Protein AF-A0A6A3J425-F1 (afdb_monomer)

Radius of gyration: 23.51 Å; Cα contacts (8 Å, |Δi|>4): 599; chains: 1; bounding box: 53×71×47 Å

Mean predicted aligned error: 10.1 Å

Solvent-accessible surface area (backbone atoms only — not comparable to full-atom values): 20671 Å² total; per-residue (Å²): 126,74,84,62,83,77,47,66,92,79,53,83,62,94,83,73,91,74,86,84,79,74,79,92,62,58,71,69,56,36,41,30,51,60,93,76,77,19,71,49,44,78,60,60,66,22,51,51,48,19,47,24,23,52,53,44,49,49,43,24,42,53,20,38,59,67,54,48,51,54,49,18,44,72,66,45,89,70,87,85,81,82,57,61,89,65,56,43,34,42,18,44,43,77,70,52,77,88,24,82,73,90,50,98,41,60,57,58,32,5,52,52,37,40,36,38,66,29,72,63,55,84,76,52,58,63,46,46,17,50,42,24,28,48,54,62,68,40,77,35,71,47,76,45,76,62,89,70,31,41,41,32,43,29,47,54,29,52,59,71,43,61,87,36,70,46,49,54,57,46,61,73,63,38,48,76,40,69,64,28,52,44,51,28,25,31,76,49,39,71,38,42,28,75,85,27,46,81,35,29,44,26,64,63,36,75,46,84,83,66,91,86,48,38,39,50,73,50,41,48,75,48,67,81,46,75,23,27,33,39,35,40,52,74,59,87,82,70,49,71,74,54,45,53,38,47,52,47,40,52,51,45,46,43,55,70,38,50,56,64,34,69,49,86,85,62,76,39,56,60,52,66,44,44,54,64,84,85,57,71,65,48,41,30,53,47,79,76,96,57,42,30,39,36,38,27,73,49,98,83,58,83,54,52,76,44,82,37,62,18,39,56,48,46,45,52,50,53,36,61,70,38,46,87,85,30,53,60,75,48,63,58,83,45,74,92,38,25,34,49,35,57,39,52,40,95,44,76,64,60,64,78,58,58,68,61,38,23,55,48,47,48,61,30,60,69,64,112

Sequence (368 aa):
MDARIRHYVWHGQFKTDVSGLRAWLDADLAALPRSTGGLAIPDIRAELYALAAVTVSKWAVTGTAQMHIVGDILFHNRAGGRAPAVYITPEYAPVAPSGIHRRPTLWSMGRAMLSQAGAPDPQDTDNMGAYAAAAYACEGYSADWNGSHLIVDCTAMLASLVGDKCSQALQERGRVQLEWLPYADIGTLQVYARDGNRKTLAAACGRKLNAHNILKDFVKWTRRGTGHIVFTFNIPHLGVAQRTMAEDLTRVLVTNFTEIATHALHPNEVRFTATTDDHPVVAALRVRDDVEVAIHSSVIGPPALRKVASQGELTATLRAFMAPDIVVHTVHPHPLLSRQVCLWVGYRRWSRRRGELKARAAAASVRR

pLDDT: mean 78.67, std 13.64, range [35.78, 95.31]

Organism: NCBI:txid129364

Nearest PDB structures (foldseek):
  7qla-assembly1_A  TM=1.911E-01  e=6.830E-01  Thermochaetoides thermophila
  4arz-assembly1_A  TM=1.942E-01  e=8.454E+00  Saccharomyces cerevisiae

Foldseek 3Di:
DPPQPQCCPPDPDDDDDDPDDDDPDDPVQQCDDVVVVHVVDARVLLLLLLVLQVVLLCCQAWNFPVSQQVLLVVLDPDPDDRRDRAFQEQDADAAPLLFQDDDPDSSVSNSSLSLHLHHQDPVRQPLLLVLLLLLLVDDQWDWDDDQQKIKIFRPSSVVSSPPPPSVVVVVVQFAFQVLLQQLHFQQRDWFQANNSDIDRNCVSLVHDDDPGDGNVQFWDWDEPAQRIIMIGGPDHDDDPSSVSSVSSSVSRCCSRCVCRRHPHHPNFWWDFQKPPRPQQWTWGWDDDPAIWIFIDRDPPDGTDIDGDRAPVRVQVVVCVVCPDPMHIDDIDRHPRHGSYRDGGPPDCSRDDDSVSSSVRSVVSVVSD

Secondary structure (DSSP, 8-state):
--TTSS-TTT---SS---TTPPPSS-HHHHHS-GGGT------HHHHHHHHHHHHHHHHHHH--HHHHHHHHHHH---SSSPPPP--B----PPPPTT-PPP-SSHHHHHHHHHHHS----TTHHHHHHHHHHHHHHSS--EEEEETTEEEEE-HHHHHHHTT-HHHHHHHHT-EE-GGGGGGSBTTT-EEE-TTS-EEEHHHHTTPPP-SS-BGGGTEEEEEEETTEEEEEESSSS--HHHHHHHHHHHHHHHHH-THHHHS---TTBPPEEESSTT---EEEEEESSSEEEEEESSSSSPPEEEE-SSHHHHHHHHHHHHTTTS-EEEE---TTT-SB---EESS-SS---HHHHHHHHHHHHTT-

Structure (mmCIF, N/CA/C/O backbone):
data_AF-A0A6A3J425-F1
#
_entry.id   AF-A0A6A3J425-F1
#
loop_
_atom_site.group_PDB
_atom_site.id
_atom_site.type_symbol
_atom_site.label_atom_id
_atom_site.label_alt_id
_atom_site.label_comp_id
_atom_site.label_asym_id
_atom_site.label_entity_id
_atom_site.label_seq_id
_atom_site.pdbx_PDB_ins_code
_atom_site.Cartn_x
_atom_site.Cartn_y
_atom_site.Cartn_z
_atom_site.occupancy
_atom_site.B_iso_or_equiv
_atom_site.auth_seq_id
_atom_site.auth_comp_id
_atom_site.auth_asym_id
_atom_site.auth_atom_id
_atom_site.pdbx_PDB_model_num
ATOM 1 N N . MET A 1 1 ? 10.782 -30.003 -3.753 1.00 41.06 1 MET A N 1
ATOM 2 C CA . MET A 1 1 ? 9.653 -30.879 -3.377 1.00 41.06 1 MET A CA 1
ATOM 3 C C . MET A 1 1 ? 10.207 -32.263 -3.547 1.00 41.06 1 MET A C 1
ATOM 5 O O . MET A 1 1 ? 10.734 -32.517 -4.622 1.00 41.06 1 MET A O 1
ATOM 9 N N . ASP A 1 2 ? 10.122 -33.092 -2.516 1.00 35.78 2 ASP A N 1
ATOM 10 C CA . ASP A 1 2 ? 10.034 -34.531 -2.738 1.00 35.78 2 ASP A CA 1
ATOM 11 C C . ASP A 1 2 ? 9.019 -34.754 -3.870 1.00 35.78 2 ASP A C 1
ATOM 13 O O . ASP A 1 2 ? 7.993 -34.061 -3.900 1.00 35.78 2 ASP A O 1
ATOM 17 N N . ALA A 1 3 ? 9.287 -35.640 -4.828 1.00 44.72 3 ALA A N 1
ATOM 18 C CA . ALA A 1 3 ? 8.405 -35.868 -5.984 1.00 44.72 3 ALA A CA 1
ATOM 19 C C . ALA A 1 3 ? 6.956 -36.264 -5.592 1.00 44.72 3 ALA A C 1
ATOM 21 O O . ALA A 1 3 ? 6.049 -36.260 -6.421 1.00 44.72 3 ALA A O 1
ATOM 22 N N . ARG A 1 4 ? 6.740 -36.519 -4.299 1.00 43.72 4 ARG A N 1
ATOM 23 C CA . ARG A 1 4 ? 5.560 -37.051 -3.618 1.00 43.72 4 ARG A CA 1
ATOM 24 C C . ARG A 1 4 ? 4.284 -36.207 -3.716 1.00 43.72 4 ARG A C 1
ATOM 26 O O . ARG A 1 4 ? 3.198 -36.761 -3.640 1.00 43.72 4 ARG A O 1
ATOM 33 N N . ILE A 1 5 ? 4.360 -34.888 -3.923 1.00 46.31 5 ILE A N 1
ATOM 34 C CA . ILE A 1 5 ? 3.159 -34.017 -3.979 1.00 46.31 5 ILE A CA 1
ATOM 35 C C . ILE A 1 5 ? 2.943 -33.462 -5.393 1.00 46.31 5 ILE A C 1
ATOM 37 O O . ILE A 1 5 ? 2.843 -32.253 -5.609 1.00 46.31 5 ILE A O 1
ATOM 41 N N . ARG A 1 6 ? 2.927 -34.346 -6.391 1.00 45.47 6 ARG A N 1
ATOM 42 C CA . ARG A 1 6 ? 2.430 -34.015 -7.738 1.00 45.47 6 ARG A CA 1
ATOM 43 C C . ARG A 1 6 ? 1.113 -34.719 -8.076 1.00 45.47 6 ARG A C 1
ATOM 45 O O 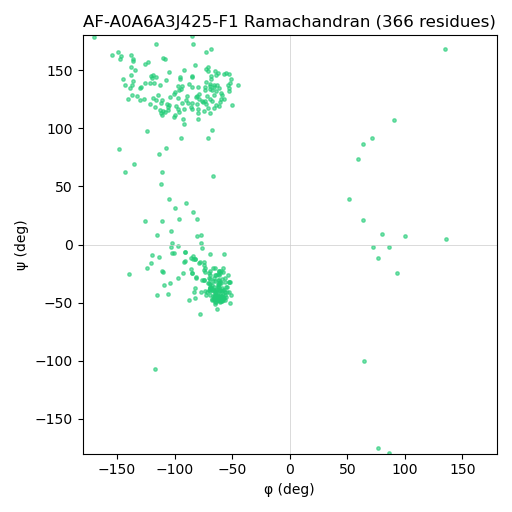. ARG A 1 6 ? 0.359 -34.193 -8.882 1.00 45.47 6 ARG A O 1
ATOM 52 N N . HIS A 1 7 ? 0.808 -35.851 -7.436 1.00 47.03 7 HIS A N 1
ATOM 53 C CA . HIS A 1 7 ? -0.248 -36.768 -7.886 1.00 47.03 7 HIS A CA 1
ATOM 54 C C . HIS A 1 7 ? -1.014 -37.391 -6.705 1.00 47.03 7 HIS A C 1
ATOM 56 O O . HIS A 1 7 ? -0.981 -38.600 -6.489 1.00 47.03 7 HIS A O 1
ATOM 62 N N . TYR A 1 8 ? -1.697 -36.570 -5.901 1.00 49.94 8 TYR A N 1
ATOM 63 C CA . TYR A 1 8 ? -2.382 -37.053 -4.689 1.00 49.94 8 TYR A CA 1
ATOM 64 C C . TYR A 1 8 ? -3.527 -38.025 -4.974 1.00 49.94 8 TYR A C 1
ATOM 66 O O . TYR A 1 8 ? -3.828 -38.869 -4.140 1.00 49.94 8 TYR A O 1
ATOM 74 N N . VAL A 1 9 ? -4.144 -37.946 -6.154 1.00 50.19 9 VAL A N 1
ATOM 75 C CA . VAL A 1 9 ? -5.275 -38.831 -6.459 1.00 50.19 9 VAL A CA 1
ATOM 76 C C . VAL A 1 9 ? -4.832 -40.257 -6.749 1.00 50.19 9 VAL A C 1
ATOM 78 O O . VAL A 1 9 ? -5.647 -41.165 -6.653 1.00 50.19 9 VAL A O 1
ATOM 81 N N . TRP A 1 10 ? -3.543 -40.491 -7.001 1.00 54.75 10 TRP A N 1
ATOM 82 C CA . TRP A 1 10 ? -3.121 -41.811 -7.453 1.00 54.75 10 TRP A CA 1
ATOM 83 C C . TRP A 1 10 ? -2.043 -42.466 -6.598 1.00 54.75 10 TRP A C 1
ATOM 85 O O . TRP A 1 10 ? -2.028 -43.687 -6.574 1.00 54.75 10 TRP A O 1
ATOM 95 N N . HIS A 1 11 ? -1.259 -41.729 -5.793 1.00 52.97 11 HIS A N 1
ATOM 96 C CA . HIS A 1 11 ? -0.337 -42.331 -4.812 1.00 52.97 11 HIS A CA 1
ATOM 97 C C . HIS A 1 11 ? -0.151 -41.458 -3.557 1.00 52.97 11 HIS A C 1
ATOM 99 O O . HIS A 1 11 ? 0.824 -40.719 -3.419 1.00 52.97 11 HIS A O 1
ATOM 105 N N . GLY A 1 12 ? -1.086 -41.547 -2.607 1.00 45.00 12 GLY A N 1
ATOM 106 C CA . GLY A 1 12 ? -0.913 -40.978 -1.269 1.00 45.00 12 GLY A CA 1
ATOM 107 C C . GLY A 1 12 ? 0.119 -41.772 -0.465 1.00 45.00 12 GLY A C 1
ATOM 108 O O . GLY A 1 12 ? -0.235 -42.737 0.202 1.00 45.00 12 GLY A O 1
ATOM 109 N N . GLN A 1 13 ? 1.394 -41.382 -0.508 1.00 49.53 13 GLN A N 1
ATOM 110 C CA . GLN A 1 13 ? 2.434 -41.985 0.332 1.00 49.53 13 GLN A CA 1
ATOM 111 C C . GLN A 1 13 ? 3.200 -40.925 1.124 1.00 49.53 13 GLN A C 1
ATOM 113 O O . GLN A 1 13 ? 3.775 -39.987 0.576 1.00 49.53 13 GLN A O 1
ATOM 118 N N . PHE A 1 14 ? 3.224 -41.109 2.445 1.00 49.94 14 PHE A N 1
ATOM 119 C CA . PHE A 1 14 ? 3.924 -40.239 3.393 1.00 49.94 14 PHE A CA 1
ATOM 120 C C . PHE A 1 14 ? 5.260 -40.826 3.894 1.00 49.94 14 PHE A C 1
ATOM 122 O O . PHE A 1 14 ? 5.899 -40.184 4.726 1.00 49.94 14 PHE A O 1
ATOM 129 N N . LYS A 1 15 ? 5.700 -42.019 3.438 1.00 42.09 15 LYS A N 1
ATOM 130 C CA . LYS A 1 15 ? 6.850 -42.716 4.063 1.00 42.09 15 LYS A CA 1
ATOM 131 C C . LYS A 1 15 ? 7.884 -43.430 3.172 1.00 42.09 15 LYS A C 1
ATOM 133 O O . LYS A 1 15 ? 9.017 -43.525 3.629 1.00 42.09 15 LYS A O 1
ATOM 138 N N . THR A 1 16 ? 7.589 -43.894 1.956 1.00 47.34 16 THR A N 1
ATOM 139 C CA . THR A 1 16 ? 8.572 -44.635 1.125 1.00 47.34 16 THR A CA 1
ATOM 140 C C . THR A 1 16 ? 8.439 -44.295 -0.360 1.00 47.34 16 THR A C 1
ATOM 142 O O . THR A 1 16 ? 7.324 -44.204 -0.861 1.00 47.34 16 THR A O 1
ATOM 145 N N . ASP A 1 17 ? 9.564 -44.095 -1.058 1.00 49.00 17 ASP A N 1
ATOM 146 C CA . ASP A 1 17 ? 9.581 -43.869 -2.510 1.00 49.00 17 ASP A CA 1
ATOM 147 C C . ASP A 1 17 ? 9.475 -45.210 -3.250 1.00 49.00 17 ASP A C 1
ATOM 149 O O . ASP A 1 17 ? 10.328 -46.083 -3.095 1.00 49.00 17 ASP A O 1
ATOM 153 N N . VAL A 1 18 ? 8.441 -45.365 -4.079 1.00 53.12 18 VAL A N 1
ATOM 154 C CA . VAL A 1 18 ? 8.363 -46.440 -5.075 1.00 53.12 18 VAL A CA 1
ATOM 155 C C . VAL A 1 18 ? 8.752 -45.839 -6.423 1.00 53.12 18 VAL A C 1
ATOM 157 O O . VAL A 1 18 ? 8.030 -45.011 -6.981 1.00 53.12 18 VAL A O 1
ATOM 160 N N . SER A 1 19 ? 9.919 -46.215 -6.944 1.00 51.84 19 SER A N 1
ATOM 161 C CA . SER A 1 19 ? 10.339 -45.827 -8.290 1.00 51.84 19 SER A CA 1
ATOM 162 C C . SER A 1 19 ? 9.480 -46.546 -9.343 1.00 51.84 19 SER A C 1
ATOM 164 O O . SER A 1 19 ? 9.182 -47.729 -9.214 1.00 51.84 19 SER A O 1
ATOM 166 N N . GLY A 1 20 ? 9.071 -45.832 -10.401 1.00 53.00 20 GLY A N 1
ATOM 167 C CA . GLY A 1 20 ? 8.457 -46.443 -11.593 1.00 53.00 20 GLY A CA 1
ATOM 168 C C . GLY A 1 20 ? 6.927 -46.392 -11.714 1.00 53.00 20 GLY A C 1
ATOM 169 O O . GLY A 1 20 ? 6.387 -46.968 -12.655 1.00 53.00 20 GLY A O 1
ATOM 170 N N . LEU A 1 21 ? 6.206 -45.690 -10.835 1.00 51.88 21 LEU A N 1
ATOM 171 C CA . LEU A 1 21 ? 4.751 -45.538 -10.972 1.00 51.88 21 LEU A CA 1
ATOM 172 C C . LEU A 1 21 ? 4.394 -44.462 -12.010 1.00 51.88 21 LEU A C 1
ATOM 174 O O . LEU A 1 21 ? 4.703 -43.280 -11.845 1.00 51.88 21 LEU A O 1
ATOM 178 N N . ARG A 1 22 ? 3.735 -44.880 -13.097 1.00 53.38 22 ARG A N 1
ATOM 179 C CA . ARG A 1 22 ? 3.223 -44.003 -14.158 1.00 53.38 22 ARG A CA 1
ATOM 180 C C . ARG A 1 22 ? 1.793 -43.589 -13.810 1.00 53.38 22 ARG A C 1
ATOM 182 O O . ARG A 1 22 ? 0.944 -44.450 -13.598 1.00 53.38 22 ARG A O 1
ATOM 189 N N . ALA A 1 23 ? 1.519 -42.286 -13.757 1.00 56.19 23 ALA A N 1
ATOM 190 C CA . ALA A 1 23 ? 0.147 -41.799 -13.630 1.00 56.19 23 ALA A CA 1
ATOM 191 C C . ALA A 1 23 ? -0.669 -42.288 -14.840 1.00 56.19 23 ALA A C 1
ATOM 193 O O . ALA A 1 23 ? -0.262 -42.081 -15.982 1.00 56.19 23 ALA A O 1
ATOM 194 N N . TRP A 1 24 ? -1.787 -42.972 -14.590 1.00 55.59 24 TRP A N 1
ATOM 195 C CA . TRP A 1 24 ? -2.650 -43.525 -15.641 1.00 55.59 24 TRP A CA 1
ATOM 196 C C . TRP A 1 24 ? -3.617 -42.491 -16.234 1.00 55.59 24 TRP A C 1
ATOM 198 O O . TRP A 1 24 ? -4.217 -42.737 -17.276 1.00 55.59 24 TRP A O 1
ATOM 208 N N . LEU A 1 25 ? -3.746 -41.332 -15.583 1.00 60.97 25 LEU A N 1
ATOM 209 C CA . LEU A 1 25 ? -4.558 -40.204 -16.017 1.00 60.97 25 LEU A CA 1
ATOM 210 C C . LEU A 1 25 ? -3.721 -38.923 -15.974 1.00 60.97 25 LEU A C 1
ATOM 212 O O . LEU A 1 25 ? -3.010 -38.673 -14.995 1.00 60.97 25 LEU A O 1
ATOM 216 N N . ASP A 1 26 ? -3.824 -38.121 -17.031 1.00 67.31 26 ASP A N 1
ATOM 217 C CA . ASP A 1 26 ? -3.167 -36.820 -17.118 1.00 67.31 26 ASP A CA 1
ATOM 218 C C . ASP A 1 26 ? -3.702 -35.863 -16.034 1.00 67.31 26 ASP A C 1
ATOM 220 O O . ASP A 1 26 ? -4.906 -35.823 -15.759 1.00 67.31 26 ASP A O 1
ATOM 224 N N . ALA A 1 27 ? -2.807 -35.113 -15.386 1.00 65.31 27 ALA A N 1
ATOM 225 C CA . ALA A 1 27 ? -3.169 -34.205 -14.299 1.00 65.31 27 ALA A CA 1
ATOM 226 C C . ALA A 1 27 ? -4.064 -33.050 -14.775 1.00 65.31 27 ALA A C 1
ATOM 228 O O . ALA A 1 27 ? -4.937 -32.614 -14.021 1.00 65.31 27 ALA A O 1
ATOM 229 N N . ASP A 1 28 ? -3.894 -32.603 -16.018 1.00 67.44 28 ASP A N 1
ATOM 230 C CA . ASP A 1 28 ? -4.691 -31.536 -16.609 1.00 67.44 28 ASP A CA 1
ATOM 231 C C . ASP A 1 28 ? -6.102 -32.048 -16.935 1.00 67.44 28 ASP A C 1
ATOM 233 O O . ASP A 1 28 ? -7.086 -31.381 -16.617 1.00 67.44 28 ASP A O 1
ATOM 237 N N . LEU A 1 29 ? -6.230 -33.286 -17.437 1.00 68.50 29 LEU A N 1
ATOM 238 C CA . LEU A 1 29 ? -7.532 -33.948 -17.634 1.00 68.50 29 LEU A CA 1
ATOM 239 C C . LEU A 1 29 ? -8.253 -34.224 -16.305 1.00 68.50 29 LEU A C 1
ATOM 241 O O . LEU A 1 29 ? -9.463 -34.029 -16.187 1.00 68.50 29 LEU A O 1
ATOM 245 N N . ALA A 1 30 ? -7.513 -34.647 -15.279 1.00 70.56 30 ALA A N 1
ATOM 246 C CA . ALA A 1 30 ? -8.026 -34.868 -13.929 1.00 70.56 30 ALA A CA 1
ATOM 247 C C . ALA A 1 30 ? -8.571 -33.577 -13.285 1.00 70.56 30 ALA A C 1
ATOM 249 O O . ALA A 1 30 ? -9.570 -33.617 -12.557 1.00 70.56 30 ALA A O 1
ATOM 250 N N . ALA A 1 31 ? -7.928 -32.438 -13.558 1.00 69.44 31 ALA A N 1
ATOM 251 C CA . ALA A 1 31 ? -8.294 -31.130 -13.023 1.00 69.44 31 ALA A CA 1
ATOM 252 C C . ALA A 1 31 ? -9.481 -30.469 -13.744 1.00 69.44 31 ALA A C 1
ATOM 254 O O . ALA A 1 31 ? -10.073 -29.532 -13.197 1.00 69.44 31 ALA A O 1
ATOM 255 N N . LEU A 1 32 ? -9.856 -30.944 -14.940 1.00 73.69 32 LEU A N 1
ATOM 256 C CA . LEU A 1 32 ? -10.986 -30.392 -15.688 1.00 73.69 32 LEU A CA 1
ATOM 257 C C . LEU A 1 32 ? -12.295 -30.445 -14.872 1.00 73.69 32 LEU A C 1
ATOM 259 O O . LEU A 1 32 ? -12.518 -31.387 -14.099 1.00 73.69 32 LEU A O 1
ATOM 263 N N . PRO A 1 33 ? -13.195 -29.460 -15.048 1.00 76.50 33 PRO A N 1
ATOM 264 C CA . PRO A 1 33 ? -14.523 -29.497 -14.452 1.00 76.50 33 PRO A CA 1
ATOM 265 C C . PRO A 1 33 ? -15.296 -30.770 -14.819 1.00 76.50 33 PRO A C 1
ATOM 267 O O . PRO A 1 33 ? -15.203 -31.278 -15.937 1.00 76.50 33 PRO A O 1
ATOM 270 N N . ARG A 1 34 ? -16.153 -31.242 -13.904 1.00 78.88 34 ARG A N 1
ATOM 271 C CA . ARG A 1 34 ? -17.042 -32.392 -14.168 1.00 78.88 34 ARG A CA 1
ATOM 272 C C . ARG A 1 34 ? -17.973 -32.159 -15.358 1.00 78.88 34 ARG A C 1
ATOM 274 O O . ARG A 1 34 ? -18.310 -33.103 -16.060 1.00 78.88 34 ARG A O 1
ATOM 281 N N . SER A 1 35 ? -18.345 -30.903 -15.615 1.00 82.50 35 SER A N 1
ATOM 282 C CA . SER A 1 35 ? -19.177 -30.507 -16.757 1.00 82.50 35 SER A CA 1
ATOM 283 C C . SER A 1 35 ? -18.517 -30.746 -18.117 1.00 82.50 35 SER A C 1
ATOM 285 O O . SER A 1 35 ? -19.221 -30.823 -19.115 1.00 82.50 35 SER A O 1
ATOM 287 N N . THR A 1 36 ? -17.190 -30.881 -18.169 1.00 81.19 36 THR A N 1
ATOM 288 C CA . THR A 1 36 ? -16.425 -31.159 -19.394 1.00 81.19 36 THR A CA 1
ATOM 289 C C . THR A 1 36 ? -15.810 -32.562 -19.382 1.00 81.19 36 THR A C 1
ATOM 291 O O . THR A 1 36 ? -14.831 -32.806 -20.078 1.0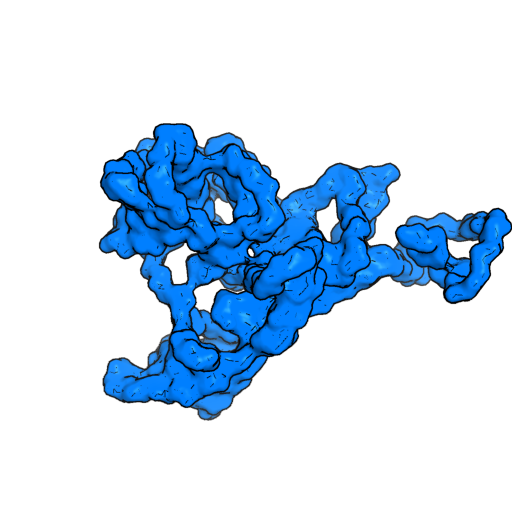0 81.19 36 THR A O 1
ATOM 294 N N . GLY A 1 37 ? -16.340 -33.478 -18.558 1.00 71.62 37 GLY A N 1
ATOM 295 C CA . GLY A 1 37 ? -15.852 -34.859 -18.449 1.00 71.62 37 GLY A CA 1
ATOM 296 C C . GLY A 1 37 ? -14.605 -35.048 -17.577 1.00 71.62 37 GLY A C 1
ATOM 297 O O . GLY A 1 37 ? -14.043 -36.139 -17.557 1.00 71.62 37 GLY A O 1
ATOM 298 N N . GLY A 1 38 ? -14.170 -34.015 -16.849 1.00 74.56 38 GLY A N 1
ATOM 299 C CA . GLY A 1 38 ? -13.067 -34.117 -15.893 1.00 74.56 38 GLY A CA 1
ATOM 300 C C . GLY A 1 38 ? -13.494 -34.631 -14.516 1.00 74.56 38 GLY A C 1
ATOM 301 O O . GLY A 1 38 ? -14.678 -34.759 -14.205 1.00 74.56 38 GLY A O 1
ATOM 302 N N . LEU A 1 39 ? -12.522 -34.896 -13.641 1.00 77.94 39 LEU A N 1
ATOM 303 C CA . LEU A 1 39 ? -12.781 -35.373 -12.273 1.00 77.94 39 LEU A CA 1
ATOM 304 C C . LEU A 1 39 ? -12.909 -34.230 -11.248 1.00 77.94 39 LEU A C 1
ATOM 306 O O . LEU A 1 39 ? -13.274 -34.476 -10.094 1.00 77.94 39 LEU A O 1
ATOM 310 N N . ALA A 1 40 ? -12.652 -32.983 -11.664 1.00 77.12 40 ALA A N 1
ATOM 311 C CA . ALA A 1 40 ? -12.563 -31.793 -10.815 1.00 77.12 40 ALA A CA 1
ATOM 312 C C . ALA A 1 40 ? -11.612 -31.976 -9.622 1.00 77.12 40 ALA A C 1
ATOM 314 O O . ALA A 1 40 ? -11.888 -31.540 -8.500 1.00 77.12 40 ALA A O 1
ATOM 315 N N . ILE A 1 41 ? -10.492 -32.655 -9.861 1.00 75.25 41 ILE A N 1
ATOM 316 C CA . ILE A 1 41 ? -9.464 -32.865 -8.849 1.00 75.25 41 ILE A CA 1
ATOM 317 C C . ILE A 1 41 ? -8.745 -31.535 -8.598 1.00 75.25 41 ILE A C 1
ATOM 319 O O . ILE A 1 41 ? -8.265 -30.918 -9.548 1.00 75.25 41 ILE A O 1
ATOM 323 N N . PRO A 1 42 ? -8.633 -31.073 -7.338 1.00 70.19 42 PRO A N 1
ATOM 324 C CA . PRO A 1 42 ? -7.956 -29.817 -7.052 1.00 70.19 42 PRO A CA 1
ATOM 325 C C . PRO A 1 42 ? -6.471 -29.888 -7.418 1.00 70.19 42 PRO A C 1
ATOM 327 O O . PRO A 1 42 ? -5.762 -30.793 -6.970 1.00 70.19 42 PRO A O 1
ATOM 330 N N . ASP A 1 43 ? -5.967 -28.885 -8.140 1.00 76.06 43 ASP A N 1
ATOM 331 C CA . ASP A 1 43 ? -4.524 -28.674 -8.255 1.00 76.06 43 ASP A CA 1
ATOM 332 C C . ASP A 1 43 ? -3.970 -28.253 -6.888 1.00 76.06 43 ASP A C 1
ATOM 334 O O . ASP A 1 43 ? -4.023 -27.087 -6.489 1.00 76.06 43 ASP A O 1
ATOM 338 N N . ILE A 1 44 ? -3.404 -29.216 -6.161 1.00 76.12 44 ILE A N 1
ATOM 339 C CA . ILE A 1 44 ? -2.854 -29.018 -4.816 1.00 76.12 44 ILE A CA 1
ATOM 340 C C . ILE A 1 44 ? -1.794 -27.918 -4.793 1.00 76.12 44 ILE A C 1
ATOM 342 O O . ILE A 1 44 ? -1.677 -27.205 -3.796 1.00 76.12 44 ILE A O 1
ATOM 346 N N . ARG A 1 45 ? -1.028 -27.730 -5.872 1.00 78.38 45 ARG A N 1
ATOM 347 C CA . ARG A 1 45 ? -0.045 -26.647 -5.927 1.00 78.38 45 ARG A CA 1
ATOM 348 C C . ARG A 1 45 ? -0.754 -25.299 -5.881 1.00 78.38 45 ARG A C 1
ATOM 350 O O 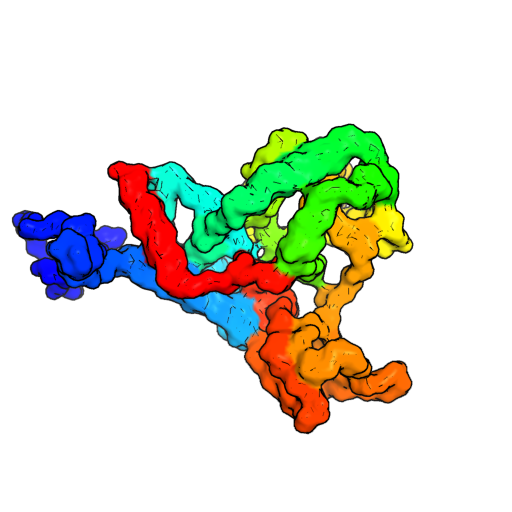. ARG A 1 45 ? -0.420 -24.476 -5.026 1.00 78.38 45 ARG A O 1
ATOM 357 N N . ALA A 1 46 ? -1.750 -25.098 -6.740 1.00 80.44 46 ALA A N 1
ATOM 358 C CA . ALA A 1 46 ? -2.571 -23.894 -6.739 1.00 80.44 46 ALA A CA 1
ATOM 359 C C . ALA A 1 46 ? -3.321 -23.706 -5.408 1.00 80.44 46 ALA A C 1
ATOM 361 O O . ALA A 1 46 ? -3.360 -22.595 -4.875 1.00 80.44 46 ALA A O 1
ATOM 362 N N . GLU A 1 47 ? -3.850 -24.783 -4.817 1.00 83.81 47 GLU A N 1
ATOM 363 C CA . GLU A 1 47 ? -4.513 -24.765 -3.506 1.00 83.81 47 GLU A CA 1
ATOM 364 C C . GLU A 1 47 ? -3.580 -24.287 -2.385 1.00 83.81 47 GLU A C 1
ATOM 366 O O . GLU A 1 47 ? -3.990 -23.455 -1.569 1.00 83.81 47 GLU A O 1
ATOM 371 N N . LEU A 1 48 ? -2.344 -24.799 -2.346 1.00 85.94 48 LEU A N 1
ATOM 372 C CA . LEU A 1 48 ? -1.329 -24.458 -1.346 1.00 85.94 48 LEU A CA 1
ATOM 373 C C . LEU A 1 48 ? -0.808 -23.031 -1.531 1.00 85.94 48 LEU A C 1
ATOM 375 O O . LEU A 1 48 ? -0.609 -22.318 -0.549 1.00 85.94 48 LEU A O 1
ATOM 379 N N . TYR A 1 49 ? -0.614 -22.588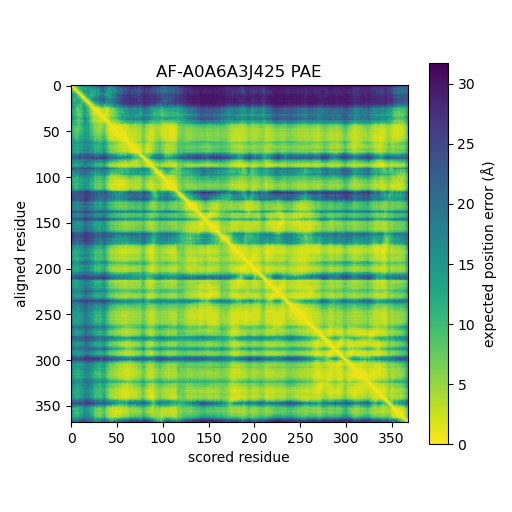 -2.773 1.00 87.25 49 TYR A N 1
ATOM 380 C CA . TYR A 1 49 ? -0.187 -21.218 -3.068 1.00 87.25 49 TYR A CA 1
ATOM 381 C C . TYR A 1 49 ? -1.269 -20.208 -2.685 1.00 87.25 49 TYR A C 1
ATOM 383 O O . TYR A 1 49 ? -0.983 -19.212 -2.018 1.00 87.25 49 TYR A O 1
ATOM 391 N N . ALA A 1 50 ? -2.526 -20.499 -3.027 1.00 87.06 50 ALA A N 1
ATOM 392 C CA . ALA A 1 50 ? -3.661 -19.684 -2.620 1.00 87.06 50 ALA A CA 1
ATOM 393 C C . ALA A 1 50 ? -3.856 -19.687 -1.096 1.00 87.06 50 ALA A C 1
ATOM 395 O O . ALA A 1 50 ? -4.148 -18.641 -0.522 1.00 87.06 50 ALA A O 1
ATOM 396 N N . LEU A 1 51 ? -3.670 -20.832 -0.427 1.00 89.75 51 LEU A N 1
ATOM 397 C CA . LEU A 1 51 ? -3.712 -20.918 1.035 1.00 89.75 51 LEU A CA 1
ATOM 398 C C . LEU A 1 51 ? -2.640 -20.029 1.670 1.00 89.75 51 LEU A C 1
ATOM 400 O O . LEU A 1 51 ? -2.963 -19.232 2.545 1.00 89.75 51 LEU A O 1
ATOM 404 N N . ALA A 1 52 ? -1.393 -20.117 1.200 1.00 89.69 52 ALA A N 1
ATOM 405 C CA . ALA A 1 52 ? -0.307 -19.277 1.693 1.00 89.69 52 ALA A CA 1
ATOM 406 C C . ALA A 1 52 ? -0.648 -17.786 1.547 1.00 89.69 52 ALA A C 1
ATOM 408 O O . ALA A 1 52 ? -0.537 -17.035 2.509 1.00 89.69 52 ALA A O 1
ATOM 409 N N . ALA A 1 53 ? -1.136 -17.361 0.380 1.00 88.12 53 ALA A N 1
ATOM 410 C CA . ALA A 1 53 ? -1.521 -15.972 0.136 1.00 88.12 53 ALA A CA 1
ATOM 411 C C . ALA A 1 53 ? -2.649 -15.484 1.063 1.00 88.12 53 ALA A C 1
ATOM 413 O O . ALA A 1 53 ? -2.535 -14.410 1.649 1.00 88.12 53 ALA A O 1
ATOM 414 N N . VAL A 1 54 ? -3.713 -16.277 1.240 1.00 88.44 54 VAL A N 1
ATOM 415 C CA . VAL A 1 54 ? -4.838 -15.928 2.128 1.00 88.44 54 VAL A CA 1
ATOM 416 C C . VAL A 1 54 ? -4.388 -15.845 3.583 1.00 88.44 54 VAL A C 1
ATOM 418 O O . VAL A 1 54 ? -4.738 -14.890 4.272 1.00 88.44 54 VAL A O 1
ATOM 421 N N . THR A 1 55 ? -3.597 -16.813 4.049 1.00 89.06 55 THR A N 1
ATOM 422 C CA . THR A 1 55 ? -3.085 -16.825 5.423 1.00 89.06 55 THR A CA 1
ATOM 423 C C . THR A 1 55 ? -2.204 -15.609 5.688 1.00 89.06 55 THR A C 1
ATOM 425 O O . THR A 1 55 ? -2.416 -14.909 6.676 1.00 89.06 55 THR A O 1
ATOM 428 N N . VAL A 1 56 ? -1.263 -15.316 4.785 1.00 88.44 56 VAL A N 1
ATOM 429 C CA . VAL A 1 56 ? -0.367 -14.160 4.913 1.00 88.44 56 VAL A CA 1
ATOM 430 C C . VAL A 1 56 ? -1.137 -12.840 4.840 1.00 88.44 56 VAL A C 1
ATOM 432 O O . VAL A 1 56 ? -0.855 -11.940 5.624 1.00 88.44 56 VAL A O 1
ATOM 435 N N . SER A 1 57 ? -2.134 -12.725 3.958 1.00 87.44 57 SER A N 1
ATOM 436 C CA . SER A 1 57 ? -2.967 -11.521 3.851 1.00 87.44 57 SER A CA 1
ATOM 437 C C . SER A 1 57 ? -3.806 -11.296 5.106 1.00 87.44 57 SER A C 1
ATOM 439 O O . SER A 1 57 ? -3.783 -10.206 5.669 1.00 87.44 57 SER A O 1
ATOM 441 N N . LYS A 1 58 ? -4.488 -12.334 5.609 1.00 87.25 58 LYS A N 1
ATOM 442 C CA . LYS A 1 58 ? -5.260 -12.240 6.857 1.00 87.25 58 LYS A CA 1
ATOM 443 C C . LYS A 1 58 ? -4.363 -11.820 8.015 1.00 87.25 58 LYS A C 1
ATOM 445 O O . LYS A 1 58 ? -4.713 -10.919 8.767 1.00 87.25 58 LYS A O 1
ATOM 450 N N . TRP A 1 59 ? -3.198 -12.444 8.131 1.00 87.88 59 TRP A N 1
ATOM 451 C CA . TRP A 1 59 ? -2.219 -12.088 9.144 1.00 87.88 59 TRP A CA 1
ATOM 452 C C . TRP A 1 59 ? -1.748 -10.637 9.007 1.00 87.88 59 TRP A C 1
ATOM 454 O O . TRP A 1 59 ? -1.743 -9.927 9.997 1.00 87.88 59 TRP A O 1
ATOM 464 N N . ALA A 1 60 ? -1.438 -10.166 7.799 1.00 88.75 60 ALA A N 1
ATOM 465 C CA . ALA A 1 60 ? -0.975 -8.800 7.584 1.00 88.75 60 ALA A CA 1
ATOM 466 C C . ALA A 1 60 ? -2.079 -7.745 7.790 1.00 88.75 60 ALA A C 1
ATOM 468 O O . ALA A 1 60 ? -1.780 -6.606 8.140 1.00 88.75 60 ALA A O 1
ATOM 469 N N . VAL A 1 61 ? -3.352 -8.076 7.563 1.00 87.94 61 VAL A N 1
ATOM 470 C CA . VAL A 1 61 ? -4.474 -7.132 7.718 1.00 87.94 61 VAL A CA 1
ATOM 471 C C . VAL A 1 61 ? -5.010 -7.111 9.144 1.00 87.94 61 VAL A C 1
ATOM 473 O O . VAL A 1 61 ? -5.227 -6.040 9.700 1.00 87.94 61 VAL A O 1
ATOM 476 N N . THR A 1 62 ? -5.251 -8.284 9.730 1.00 86.12 62 THR A N 1
ATOM 477 C CA . THR A 1 62 ? -5.957 -8.427 11.012 1.00 86.12 62 THR A CA 1
ATOM 478 C C . THR A 1 62 ? -5.085 -9.009 12.120 1.00 86.12 62 THR A C 1
ATOM 480 O O . THR A 1 62 ? -5.611 -9.371 13.169 1.00 86.12 62 THR A O 1
ATOM 483 N N . GLY A 1 63 ? -3.783 -9.172 11.890 1.00 84.19 63 GLY A N 1
ATOM 484 C CA . GLY A 1 63 ? -2.857 -9.669 12.900 1.00 84.19 63 GLY A CA 1
ATOM 485 C C . GLY A 1 63 ? -2.776 -8.734 14.102 1.00 84.19 63 GLY A C 1
ATOM 486 O O . GLY A 1 63 ? -2.896 -7.514 13.985 1.00 84.19 63 GLY A O 1
ATOM 487 N N . THR A 1 64 ? -2.563 -9.318 15.278 1.00 87.12 64 THR A N 1
ATOM 488 C CA . THR A 1 64 ? -2.155 -8.558 16.463 1.00 87.12 64 THR A CA 1
ATOM 489 C C . THR A 1 64 ? -0.697 -8.123 16.333 1.00 87.12 64 THR A C 1
ATOM 491 O O . THR A 1 64 ? 0.059 -8.675 15.530 1.00 87.12 64 THR A O 1
ATOM 494 N N . ALA A 1 65 ? -0.257 -7.181 17.167 1.00 82.50 65 ALA A N 1
ATOM 495 C CA . ALA A 1 65 ? 1.153 -6.797 17.245 1.00 82.50 65 ALA A CA 1
ATOM 496 C C . ALA A 1 65 ? 2.100 -8.005 17.427 1.00 82.50 65 ALA A C 1
ATOM 498 O O . ALA A 1 65 ? 3.107 -8.110 16.731 1.00 82.50 65 ALA A O 1
ATOM 499 N N . GLN A 1 66 ? 1.750 -8.960 18.298 1.00 84.94 66 GLN A N 1
ATOM 500 C CA . GLN A 1 66 ? 2.542 -10.179 18.514 1.00 84.94 66 GLN A CA 1
ATOM 501 C C . GLN A 1 66 ? 2.580 -11.070 17.275 1.00 84.94 66 GLN A C 1
ATOM 503 O O . GLN A 1 66 ? 3.645 -11.556 16.895 1.00 84.94 66 GLN A O 1
ATOM 508 N N . MET A 1 67 ? 1.432 -11.253 16.615 1.00 85.38 67 MET A N 1
ATOM 509 C CA . MET A 1 67 ? 1.382 -11.984 15.356 1.00 85.38 67 MET A CA 1
ATOM 510 C C . MET A 1 67 ? 2.304 -11.319 14.336 1.00 85.38 67 MET A C 1
ATOM 512 O O . MET A 1 67 ? 3.117 -12.033 13.755 1.00 85.38 67 MET A O 1
ATOM 516 N N . HIS A 1 68 ? 2.238 -9.990 14.183 1.00 86.06 68 HIS A N 1
ATOM 517 C CA . HIS A 1 68 ? 3.107 -9.207 13.299 1.00 86.06 68 HIS A CA 1
ATOM 518 C C . HIS A 1 68 ? 4.601 -9.404 13.590 1.00 86.06 68 HIS A C 1
ATOM 520 O O . HIS A 1 68 ? 5.368 -9.645 12.662 1.00 86.06 68 HIS A O 1
ATOM 526 N N . ILE A 1 69 ? 5.005 -9.414 14.862 1.00 83.81 69 ILE A N 1
ATOM 527 C CA . ILE A 1 69 ? 6.396 -9.692 15.256 1.00 83.81 69 ILE A CA 1
ATOM 528 C C . ILE A 1 69 ? 6.829 -11.096 14.816 1.00 83.81 69 ILE A C 1
ATOM 530 O O . ILE A 1 69 ? 7.913 -11.261 14.260 1.00 83.81 69 ILE A O 1
ATOM 534 N N . VAL A 1 70 ? 5.988 -12.114 15.029 1.00 83.00 70 VAL A N 1
ATOM 535 C CA . VAL A 1 70 ? 6.312 -13.497 14.642 1.00 83.00 70 VAL A CA 1
ATOM 536 C C . VAL A 1 70 ? 6.537 -13.606 13.137 1.00 83.00 70 VAL A C 1
ATOM 538 O O . VAL A 1 70 ? 7.517 -14.205 12.705 1.00 83.00 70 VAL A O 1
ATOM 541 N N . GLY A 1 71 ? 5.669 -13.022 12.315 1.00 79.06 71 GLY A N 1
ATOM 542 C CA . GLY A 1 71 ? 5.895 -13.052 10.870 1.00 79.06 71 GLY A CA 1
ATOM 543 C C . GLY A 1 71 ? 7.057 -12.167 10.428 1.00 79.06 71 GLY A C 1
ATOM 544 O O . GLY A 1 71 ? 7.775 -12.598 9.535 1.00 79.06 71 GLY A O 1
ATOM 545 N N . ASP A 1 72 ? 7.331 -11.023 11.069 1.00 81.81 72 ASP A N 1
ATOM 546 C CA . ASP A 1 72 ? 8.549 -10.236 10.809 1.00 81.81 72 ASP A CA 1
ATOM 547 C C . ASP A 1 72 ? 9.803 -11.118 10.994 1.00 81.81 72 ASP A C 1
ATOM 549 O O . ASP A 1 72 ? 10.663 -11.166 10.112 1.00 81.81 72 ASP A O 1
ATOM 553 N N . ILE A 1 73 ? 9.858 -11.912 12.073 1.00 79.56 73 ILE A N 1
ATOM 554 C CA . ILE A 1 73 ? 10.920 -12.905 12.319 1.00 79.56 73 ILE A CA 1
ATOM 555 C C . ILE A 1 73 ? 10.944 -13.979 11.224 1.00 79.56 73 ILE A C 1
ATOM 557 O O . ILE A 1 73 ? 12.006 -14.300 10.704 1.00 79.56 73 ILE A O 1
ATOM 561 N N . LEU A 1 74 ? 9.790 -14.526 10.835 1.00 76.50 74 LEU A N 1
ATOM 562 C CA . LEU A 1 74 ? 9.719 -15.611 9.847 1.00 76.50 74 LEU A CA 1
ATOM 563 C C . LEU A 1 74 ? 9.964 -15.151 8.396 1.00 76.50 74 LEU A C 1
ATOM 565 O O . LEU A 1 74 ? 10.314 -15.967 7.539 1.00 76.50 74 LEU A O 1
ATOM 569 N N . PHE A 1 75 ? 9.777 -13.863 8.101 1.00 73.75 75 PHE A N 1
ATOM 570 C CA . PHE A 1 75 ? 10.180 -13.233 6.843 1.00 73.75 75 PHE A CA 1
ATOM 571 C C . PHE A 1 75 ? 11.665 -12.862 6.836 1.00 73.75 75 PHE A C 1
ATOM 573 O O . PHE A 1 75 ? 12.285 -12.837 5.769 1.00 73.75 75 PHE A O 1
ATOM 580 N N . HIS A 1 76 ? 12.239 -12.578 8.004 1.00 71.12 76 HIS A N 1
ATOM 581 C CA . HIS A 1 76 ? 13.640 -12.229 8.146 1.00 71.12 76 HIS A CA 1
ATOM 582 C C . HIS A 1 76 ? 14.526 -13.480 8.128 1.00 71.12 76 HIS A C 1
ATOM 584 O O . HIS A 1 76 ? 14.576 -14.253 9.073 1.00 71.12 76 HIS A O 1
ATOM 590 N N . ASN A 1 77 ? 15.264 -13.676 7.035 1.00 62.66 77 ASN A N 1
ATOM 591 C CA . ASN A 1 77 ? 16.136 -14.841 6.855 1.00 62.66 77 ASN A CA 1
ATOM 592 C C . ASN A 1 77 ? 17.620 -14.537 7.145 1.00 62.66 77 ASN A C 1
ATOM 594 O O . ASN A 1 77 ? 18.500 -15.067 6.468 1.00 62.66 77 ASN A O 1
ATOM 598 N N . ARG A 1 78 ? 17.921 -13.615 8.071 1.00 61.56 78 ARG A N 1
ATOM 599 C CA . ARG A 1 78 ? 19.305 -13.291 8.463 1.00 61.56 78 ARG A CA 1
ATOM 600 C C . ARG A 1 78 ? 19.527 -13.603 9.940 1.00 61.56 78 ARG A C 1
ATOM 602 O O . ARG A 1 78 ? 18.663 -13.344 10.771 1.00 61.56 78 ARG A O 1
ATOM 609 N N . ALA A 1 79 ? 20.695 -14.163 10.244 1.00 55.56 79 ALA A N 1
ATOM 610 C CA . ALA A 1 79 ? 21.139 -14.407 11.608 1.00 55.56 79 ALA A CA 1
ATOM 611 C C . ALA A 1 79 ? 21.696 -13.107 12.212 1.00 55.56 79 ALA A C 1
ATOM 613 O O . ALA A 1 79 ? 22.568 -12.480 11.614 1.00 55.56 79 ALA A O 1
ATOM 614 N N . GLY A 1 80 ? 21.198 -12.729 13.393 1.00 55.75 80 GLY A N 1
ATOM 615 C CA . GLY A 1 80 ? 21.675 -11.580 14.167 1.00 55.75 80 GLY A CA 1
ATOM 616 C C . GLY A 1 80 ? 20.942 -10.272 13.858 1.00 55.75 80 GLY A C 1
ATOM 617 O O . GLY A 1 80 ? 21.164 -9.646 12.825 1.00 55.75 80 GLY A O 1
ATOM 618 N N . GLY A 1 81 ? 20.090 -9.837 14.790 1.00 64.81 81 GLY A N 1
ATOM 619 C CA . GLY A 1 81 ? 19.431 -8.529 14.758 1.00 64.81 81 GLY A CA 1
ATOM 620 C C . GLY A 1 81 ? 17.938 -8.573 15.085 1.00 64.81 81 GLY A C 1
ATOM 621 O O . GLY A 1 81 ? 17.313 -9.631 15.131 1.00 64.81 81 GLY A O 1
ATOM 622 N N . ARG A 1 82 ? 17.356 -7.390 15.313 1.00 69.06 82 ARG A N 1
ATOM 623 C CA . ARG A 1 82 ? 15.902 -7.205 15.412 1.00 69.06 82 ARG A CA 1
ATOM 624 C C . ARG A 1 82 ? 15.309 -7.303 14.007 1.00 69.06 82 ARG A C 1
ATOM 626 O O . ARG A 1 82 ? 15.708 -6.542 13.127 1.00 69.06 82 ARG A O 1
ATOM 633 N N . ALA A 1 83 ? 14.358 -8.214 13.803 1.00 74.69 83 ALA A N 1
ATOM 634 C CA . ALA A 1 83 ? 13.662 -8.331 12.526 1.00 74.69 83 ALA A CA 1
ATOM 635 C C . ALA A 1 83 ? 12.963 -6.996 12.175 1.00 74.69 83 ALA A C 1
ATOM 637 O O . ALA A 1 83 ? 12.265 -6.440 13.031 1.00 74.69 83 ALA A O 1
ATOM 638 N N . PRO A 1 84 ? 13.164 -6.444 10.962 1.00 76.81 84 PRO A N 1
ATOM 639 C CA . PRO A 1 84 ? 12.489 -5.223 10.544 1.00 76.81 84 PRO A CA 1
ATOM 640 C C . PRO A 1 84 ? 11.004 -5.497 10.299 1.00 76.81 84 PRO A C 1
ATOM 642 O O . PRO A 1 84 ? 10.628 -6.600 9.910 1.00 76.81 84 PRO A O 1
ATOM 645 N N . ALA A 1 85 ? 10.169 -4.470 10.464 1.00 81.38 85 ALA A N 1
ATOM 646 C CA . ALA A 1 85 ? 8.756 -4.555 10.112 1.00 81.38 85 ALA A CA 1
ATOM 647 C C . ALA A 1 85 ? 8.593 -4.832 8.610 1.00 81.38 85 ALA A C 1
ATOM 649 O O . ALA A 1 85 ? 9.006 -4.020 7.776 1.00 81.38 85 ALA A O 1
ATOM 650 N N . VAL A 1 86 ? 7.973 -5.957 8.259 1.00 83.94 86 VAL A N 1
ATOM 651 C CA . VAL A 1 86 ? 7.773 -6.366 6.869 1.00 83.94 86 VAL A CA 1
ATOM 652 C C . VAL A 1 86 ? 6.392 -5.941 6.398 1.00 83.94 86 VAL A C 1
ATOM 654 O O . VAL A 1 86 ? 5.376 -6.467 6.844 1.00 83.94 86 VAL A O 1
ATOM 657 N N . TYR A 1 87 ? 6.364 -5.014 5.441 1.00 88.06 87 TYR A N 1
ATOM 658 C CA . TYR A 1 87 ? 5.142 -4.623 4.744 1.00 88.06 87 TYR A CA 1
ATOM 659 C C . TYR A 1 87 ? 4.997 -5.394 3.433 1.00 88.06 87 TYR A C 1
ATOM 661 O O . TYR A 1 87 ? 5.968 -5.660 2.719 1.00 88.06 87 TYR A O 1
ATOM 669 N N . ILE A 1 88 ? 3.761 -5.763 3.115 1.00 86.88 88 ILE A N 1
ATOM 670 C CA . ILE A 1 88 ? 3.401 -6.476 1.894 1.00 86.88 88 ILE A CA 1
ATOM 671 C C . ILE A 1 88 ? 2.666 -5.496 1.004 1.00 86.88 88 ILE A C 1
ATOM 673 O O . ILE A 1 88 ? 1.574 -5.053 1.343 1.00 86.88 88 ILE A O 1
ATOM 677 N N . THR A 1 89 ? 3.272 -5.161 -0.130 1.00 86.19 89 THR A N 1
ATOM 678 C CA . THR A 1 89 ? 2.645 -4.330 -1.160 1.00 86.19 89 THR A CA 1
ATOM 679 C C . THR A 1 89 ? 1.943 -5.244 -2.155 1.00 86.19 89 THR A C 1
ATOM 681 O O . THR A 1 89 ? 2.629 -5.927 -2.917 1.00 86.19 89 THR A O 1
ATOM 684 N N . PRO A 1 90 ? 0.605 -5.361 -2.096 1.00 80.12 90 PRO A N 1
ATOM 685 C CA . PRO A 1 90 ? -0.131 -6.174 -3.044 1.00 80.12 90 PRO A CA 1
ATOM 686 C C . PRO A 1 90 ? -0.106 -5.466 -4.392 1.00 80.12 90 PRO A C 1
ATOM 688 O O . PRO A 1 90 ? -0.604 -4.350 -4.520 1.00 80.12 90 PRO A O 1
ATOM 691 N N . GLU A 1 91 ? 0.491 -6.109 -5.387 1.00 70.44 91 GLU A N 1
ATOM 692 C CA . GLU A 1 91 ? 0.651 -5.514 -6.704 1.00 70.44 91 GLU A CA 1
ATOM 693 C C . GLU A 1 91 ? 0.340 -6.464 -7.833 1.00 70.44 91 GLU A C 1
ATOM 695 O O . GLU A 1 91 ? 0.293 -7.689 -7.704 1.00 70.44 91 GLU A O 1
ATOM 700 N N . TYR A 1 92 ? 0.069 -5.820 -8.957 1.00 64.75 92 TYR A N 1
ATOM 701 C CA . TYR A 1 92 ? -0.580 -6.422 -10.098 1.00 64.75 92 TYR A CA 1
ATOM 702 C C . TYR A 1 92 ? 0.410 -6.704 -11.226 1.00 64.75 92 TYR A C 1
ATOM 704 O O . TYR A 1 92 ? 0.106 -6.431 -12.386 1.00 64.75 92 TYR A O 1
ATOM 712 N N . ALA A 1 93 ? 1.627 -7.148 -10.904 1.00 60.97 93 ALA A N 1
ATOM 713 C CA . ALA A 1 93 ? 2.622 -7.453 -11.925 1.00 60.97 93 ALA A CA 1
ATOM 714 C C . ALA A 1 93 ? 2.151 -8.655 -12.770 1.00 60.97 93 ALA A C 1
ATOM 716 O O . ALA A 1 93 ? 1.684 -9.644 -12.196 1.00 60.97 93 ALA A O 1
ATOM 717 N N . PRO A 1 94 ? 2.272 -8.610 -14.112 1.00 59.50 94 PRO A N 1
ATOM 718 C CA . PRO A 1 94 ? 2.007 -9.773 -14.947 1.00 59.50 94 PRO A CA 1
ATOM 719 C C . PRO A 1 94 ? 2.799 -10.982 -14.448 1.00 59.50 94 PRO A C 1
ATOM 721 O O . PRO A 1 94 ? 3.968 -10.860 -14.070 1.00 59.50 94 PRO A O 1
ATOM 724 N N . VAL A 1 95 ? 2.165 -12.156 -14.450 1.00 62.53 95 VAL A N 1
ATOM 725 C CA . VAL A 1 95 ? 2.856 -13.403 -14.118 1.00 62.53 95 VAL A CA 1
ATOM 726 C C . VAL A 1 95 ? 4.041 -13.551 -15.067 1.00 62.53 95 VAL A C 1
ATOM 728 O O . VAL A 1 95 ? 3.869 -13.501 -16.288 1.00 62.53 95 VAL A O 1
ATOM 731 N N . ALA A 1 96 ? 5.237 -13.724 -14.500 1.00 64.81 96 ALA A N 1
ATOM 732 C CA . ALA A 1 96 ? 6.448 -13.926 -15.282 1.00 64.81 96 ALA A CA 1
ATOM 733 C C . ALA A 1 96 ? 6.249 -15.082 -16.283 1.00 64.81 96 ALA A C 1
ATOM 735 O O . ALA A 1 96 ? 5.570 -16.054 -15.943 1.00 64.81 96 ALA A O 1
ATOM 736 N N . PRO A 1 97 ? 6.856 -15.036 -17.483 1.00 63.16 97 PRO A N 1
ATOM 737 C CA . PRO A 1 97 ? 6.745 -16.119 -18.465 1.00 63.16 97 PRO A CA 1
ATOM 738 C C . PRO A 1 97 ? 7.111 -17.494 -17.891 1.00 63.16 97 PRO A C 1
ATOM 740 O O . PRO A 1 97 ? 6.501 -18.494 -18.238 1.00 63.16 97 PRO A O 1
ATOM 743 N N . SER A 1 98 ? 8.048 -17.527 -16.942 1.00 63.06 98 SER A N 1
ATOM 744 C CA . SER A 1 98 ? 8.497 -18.728 -16.234 1.00 63.06 98 SER A CA 1
ATOM 745 C C . SER A 1 98 ? 7.540 -19.226 -15.132 1.00 63.06 98 SER A C 1
ATOM 747 O O . SER A 1 98 ? 7.823 -20.222 -14.459 1.00 63.06 98 SER A O 1
ATOM 749 N N . GLY A 1 99 ? 6.403 -18.554 -14.937 1.00 70.31 99 GLY A N 1
ATOM 750 C CA . GLY A 1 99 ? 5.373 -18.896 -13.962 1.00 70.31 99 GLY A CA 1
ATOM 751 C C . GLY A 1 99 ? 5.717 -18.519 -12.516 1.00 70.31 99 GLY A C 1
ATOM 752 O O . GLY A 1 99 ? 6.732 -17.885 -12.205 1.00 70.31 99 GLY A O 1
ATOM 753 N N . ILE A 1 100 ? 4.842 -18.920 -11.591 1.00 76.00 100 ILE A N 1
ATOM 754 C CA . ILE A 1 100 ? 5.018 -18.662 -10.158 1.00 76.00 100 ILE A CA 1
ATOM 755 C C . ILE A 1 100 ? 5.910 -19.749 -9.558 1.00 76.00 100 ILE A C 1
ATOM 757 O O . ILE A 1 100 ? 5.556 -20.928 -9.508 1.00 76.00 100 ILE A O 1
ATOM 761 N N . HIS A 1 101 ? 7.077 -19.335 -9.070 1.00 78.12 101 HIS A N 1
ATOM 762 C CA . HIS A 1 101 ? 8.059 -20.243 -8.494 1.00 78.12 101 HIS A CA 1
ATOM 763 C C . HIS A 1 101 ? 7.761 -20.514 -7.025 1.00 78.12 101 HIS A C 1
ATOM 765 O O . HIS A 1 101 ? 7.526 -19.592 -6.239 1.00 78.12 101 HIS A O 1
ATOM 771 N N . ARG A 1 102 ? 7.862 -21.790 -6.639 1.00 81.19 102 ARG A N 1
ATOM 772 C CA . ARG A 1 102 ? 7.803 -22.205 -5.238 1.00 81.19 102 ARG A CA 1
ATOM 773 C C . ARG A 1 102 ? 8.828 -21.428 -4.413 1.00 81.19 102 ARG A C 1
ATOM 775 O O . ARG A 1 102 ? 9.992 -21.323 -4.795 1.00 81.19 102 ARG A O 1
ATOM 782 N N . ARG A 1 103 ? 8.412 -20.987 -3.227 1.00 83.31 103 ARG A N 1
ATOM 783 C CA . ARG A 1 103 ? 9.302 -20.416 -2.214 1.00 83.31 103 ARG A CA 1
ATOM 784 C C . ARG A 1 103 ? 9.493 -21.361 -1.015 1.00 83.31 103 ARG A C 1
ATOM 786 O O . ARG A 1 103 ? 8.691 -22.286 -0.845 1.00 83.31 103 ARG A O 1
ATOM 793 N N . PRO A 1 104 ? 10.564 -21.190 -0.216 1.00 80.62 104 PRO A N 1
ATOM 794 C CA . PRO A 1 104 ? 10.910 -22.127 0.857 1.00 80.62 104 PRO A CA 1
ATOM 795 C C . PRO A 1 104 ? 9.895 -22.163 2.004 1.00 80.62 104 PRO A C 1
ATOM 797 O O . PRO A 1 104 ? 9.697 -23.215 2.602 1.00 80.62 104 PRO A O 1
ATOM 800 N N . THR A 1 105 ? 9.235 -21.038 2.292 1.00 82.94 105 THR A N 1
ATOM 801 C CA . THR A 1 105 ? 8.345 -20.885 3.452 1.00 82.94 105 THR A CA 1
ATOM 802 C C . THR A 1 105 ? 6.936 -20.471 3.037 1.00 82.94 105 THR A C 1
ATOM 804 O O . THR A 1 105 ? 6.746 -19.854 1.987 1.00 82.94 105 THR A O 1
ATOM 807 N N . LEU A 1 106 ? 5.945 -20.758 3.891 1.00 84.88 106 LEU A N 1
ATOM 808 C CA . LEU A 1 106 ? 4.571 -20.267 3.721 1.00 84.88 106 LEU A CA 1
ATOM 809 C C . LEU A 1 106 ? 4.545 -18.738 3.574 1.00 84.88 106 LEU A C 1
ATOM 811 O O . LEU A 1 106 ? 3.856 -18.218 2.703 1.00 84.88 106 LEU A O 1
ATOM 815 N N . TRP A 1 107 ? 5.357 -18.034 4.364 1.00 84.44 107 TRP A N 1
ATOM 816 C CA . TRP A 1 107 ? 5.475 -16.576 4.353 1.00 84.44 107 TRP A CA 1
ATOM 817 C C . TRP A 1 107 ? 6.005 -16.036 3.028 1.00 84.44 107 TRP A C 1
ATOM 819 O O . TRP A 1 107 ? 5.341 -15.235 2.371 1.00 84.44 107 TRP A O 1
ATOM 829 N N . SER A 1 108 ? 7.170 -16.519 2.588 1.00 81.94 108 SER A N 1
ATOM 830 C CA . SER A 1 108 ? 7.774 -16.091 1.320 1.00 81.94 108 SER A CA 1
ATOM 831 C C . SER A 1 108 ? 6.896 -16.438 0.116 1.00 81.94 108 SER A C 1
ATOM 833 O O . SER A 1 108 ? 6.802 -15.639 -0.816 1.00 81.94 108 SER A O 1
ATOM 835 N N . MET A 1 109 ? 6.207 -17.585 0.152 1.00 86.94 109 MET A N 1
ATOM 836 C CA . MET A 1 109 ? 5.248 -17.972 -0.882 1.00 86.94 109 MET A CA 1
ATOM 837 C C . MET A 1 109 ? 4.017 -17.062 -0.876 1.00 86.94 109 MET A C 1
ATOM 839 O O . MET A 1 109 ? 3.622 -16.570 -1.928 1.00 86.94 109 MET A O 1
ATOM 843 N N . GLY A 1 110 ? 3.430 -16.803 0.294 1.00 87.19 110 GLY A N 1
ATOM 844 C CA . GLY A 1 110 ? 2.255 -15.948 0.426 1.00 87.19 110 GLY A CA 1
ATOM 845 C C . GLY A 1 110 ? 2.534 -14.505 0.009 1.00 87.19 110 GLY A C 1
ATOM 846 O O . GLY A 1 110 ? 1.760 -13.953 -0.764 1.00 87.19 110 GLY A O 1
ATOM 847 N N . ARG A 1 111 ? 3.673 -13.920 0.409 1.00 83.88 111 ARG A N 1
ATOM 848 C CA . ARG A 1 111 ? 4.099 -12.586 -0.060 1.00 83.88 111 ARG A CA 1
ATOM 849 C C . ARG A 1 111 ? 4.280 -12.548 -1.576 1.00 83.88 111 ARG A C 1
ATOM 851 O O . ARG A 1 111 ? 3.765 -11.633 -2.205 1.00 83.88 111 ARG A O 1
ATOM 858 N N . ALA A 1 112 ? 4.972 -13.533 -2.154 1.00 82.62 112 ALA A N 1
ATOM 859 C CA . ALA A 1 112 ? 5.176 -13.606 -3.602 1.00 82.62 112 ALA A CA 1
ATOM 860 C C . ALA A 1 112 ? 3.848 -13.739 -4.362 1.00 82.62 112 ALA A C 1
ATOM 862 O O . ALA A 1 112 ? 3.657 -13.096 -5.388 1.00 82.62 112 ALA A O 1
ATOM 863 N N . MET A 1 113 ? 2.910 -14.531 -3.839 1.00 82.81 113 MET A N 1
ATOM 864 C CA . MET A 1 113 ? 1.564 -14.615 -4.397 1.00 82.81 113 MET A CA 1
ATOM 865 C C . MET A 1 113 ? 0.827 -13.284 -4.273 1.00 82.81 113 MET A C 1
ATOM 867 O O . MET A 1 113 ? 0.236 -12.845 -5.244 1.00 82.81 113 MET A O 1
ATOM 871 N N . LEU A 1 114 ? 0.877 -12.597 -3.132 1.00 81.75 114 LEU A N 1
ATOM 872 C CA . LEU A 1 114 ? 0.203 -11.303 -2.966 1.00 81.75 114 LEU A CA 1
ATOM 873 C C . LEU A 1 114 ? 0.800 -10.200 -3.857 1.00 81.75 114 LEU A C 1
ATOM 875 O O . LEU A 1 114 ? 0.067 -9.312 -4.278 1.00 81.75 114 LEU A O 1
ATOM 879 N N . SER A 1 115 ? 2.090 -10.280 -4.196 1.00 75.81 115 SER A N 1
ATOM 880 C CA . SER A 1 115 ? 2.754 -9.347 -5.117 1.00 75.81 115 SER A CA 1
AT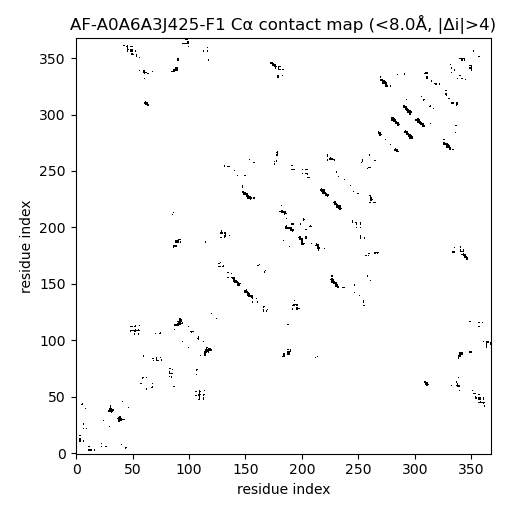OM 881 C C . SER A 1 115 ? 2.595 -9.695 -6.607 1.00 75.81 115 SER A C 1
ATOM 883 O O . SER A 1 115 ? 2.988 -8.898 -7.452 1.00 75.81 115 SER A O 1
ATOM 885 N N . GLN A 1 116 ? 2.114 -10.900 -6.943 1.00 69.12 116 GLN A N 1
ATOM 886 C CA . GLN A 1 116 ? 1.978 -11.401 -8.328 1.00 69.12 116 GLN A CA 1
ATOM 887 C C . GLN A 1 116 ? 0.533 -11.759 -8.705 1.00 69.12 116 GLN A C 1
ATOM 889 O O . GLN A 1 116 ? 0.209 -11.952 -9.874 1.00 69.12 116 GLN A O 1
ATOM 894 N N . ALA A 1 117 ? -0.358 -11.895 -7.724 1.00 50.97 117 ALA A N 1
ATOM 895 C CA . ALA A 1 117 ? -1.731 -12.331 -7.930 1.00 50.97 117 ALA A CA 1
ATOM 896 C C . ALA A 1 117 ? -2.728 -11.171 -8.045 1.00 50.97 117 ALA A C 1
ATOM 898 O O . ALA A 1 117 ? -3.936 -11.359 -7.892 1.00 50.97 117 ALA A O 1
ATOM 899 N N . GLY A 1 118 ? -2.229 -9.991 -8.394 1.00 50.28 118 GLY A N 1
ATOM 900 C CA . GLY A 1 118 ? -3.017 -8.932 -8.985 1.00 50.28 118 GLY A CA 1
ATOM 901 C C . GLY A 1 118 ? -2.896 -8.943 -10.518 1.00 50.28 118 GLY A C 1
ATOM 902 O O . GLY A 1 118 ? -1.826 -9.153 -11.061 1.00 50.28 118 GLY A O 1
ATOM 903 N N . ALA A 1 119 ? -3.994 -8.844 -11.265 1.00 48.62 119 ALA A N 1
ATOM 904 C CA . ALA A 1 119 ? -3.998 -8.593 -12.712 1.00 48.62 119 ALA A CA 1
ATOM 905 C C . ALA A 1 119 ? -4.559 -7.191 -12.835 1.00 48.62 119 ALA A C 1
ATOM 907 O O . ALA A 1 119 ? -5.613 -6.973 -12.217 1.00 48.62 119 ALA A O 1
ATOM 908 N N . PRO A 1 120 ? -3.838 -6.261 -13.482 1.00 52.69 120 PRO A N 1
ATOM 909 C CA . PRO A 1 120 ? -4.357 -4.915 -13.647 1.00 52.69 120 PRO A CA 1
ATOM 910 C C . PRO A 1 120 ? -5.764 -5.048 -14.215 1.00 52.69 120 PRO A C 1
ATOM 912 O O . PRO A 1 120 ? -6.027 -5.982 -14.984 1.00 52.69 120 PRO A O 1
ATOM 915 N N . ASP A 1 121 ? -6.676 -4.188 -13.776 1.00 52.50 121 ASP A N 1
ATOM 916 C CA . ASP A 1 121 ? -7.939 -4.101 -14.489 1.00 52.50 121 ASP A CA 1
ATOM 917 C C . ASP A 1 121 ? -7.590 -3.874 -15.973 1.00 52.50 121 ASP A C 1
ATOM 919 O O . ASP A 1 121 ? -6.697 -3.075 -16.250 1.00 52.50 121 ASP A O 1
ATOM 923 N N . PRO A 1 122 ? -8.160 -4.594 -16.948 1.00 49.38 122 PRO A N 1
ATOM 924 C CA . PRO A 1 122 ? -7.880 -4.322 -18.357 1.00 49.38 122 PRO A CA 1
ATOM 925 C C . PRO A 1 122 ? -8.128 -2.852 -18.734 1.00 49.38 122 PRO A C 1
ATOM 927 O O . PRO A 1 122 ? -7.476 -2.331 -19.627 1.00 49.38 122 PRO A O 1
ATOM 930 N N . GLN A 1 123 ? -9.012 -2.157 -18.008 1.00 51.00 123 GLN A N 1
ATOM 931 C CA . GLN A 1 123 ? -9.230 -0.717 -18.159 1.00 51.00 123 GLN A CA 1
ATOM 932 C C . GLN A 1 123 ? -8.139 0.136 -17.477 1.00 51.00 123 GLN A C 1
ATOM 934 O O . GLN A 1 123 ? -8.023 1.333 -17.748 1.00 51.00 123 GLN A O 1
ATOM 939 N N . ASP A 1 124 ? -7.316 -0.442 -16.591 1.00 56.28 124 ASP A N 1
ATOM 940 C CA . ASP A 1 124 ? -6.242 0.262 -15.885 1.00 56.28 124 ASP A CA 1
ATOM 941 C C . ASP A 1 124 ? -5.079 0.669 -16.791 1.00 56.28 124 ASP A C 1
ATOM 943 O O . ASP A 1 124 ? -4.426 1.664 -16.469 1.00 56.28 124 ASP A O 1
ATOM 947 N N . THR A 1 125 ? -4.798 -0.082 -17.860 1.00 57.91 125 THR A N 1
ATOM 948 C CA . THR A 1 125 ? -3.558 0.054 -18.641 1.00 57.91 125 THR A CA 1
ATOM 949 C C . THR A 1 125 ? -3.558 1.248 -19.583 1.00 57.91 125 THR A C 1
ATOM 951 O O . THR A 1 125 ? -2.558 1.962 -19.634 1.00 57.91 125 THR A O 1
ATOM 954 N N . ASP A 1 126 ? -4.671 1.518 -20.261 1.00 62.28 126 ASP A N 1
ATOM 955 C CA . ASP A 1 126 ? -4.658 2.464 -21.384 1.00 62.28 126 ASP A CA 1
ATOM 956 C C . ASP A 1 126 ? -4.750 3.918 -20.897 1.00 62.28 126 ASP A C 1
ATOM 958 O O . ASP A 1 126 ? -3.928 4.757 -21.266 1.00 62.28 126 ASP A O 1
ATOM 962 N N . ASN A 1 127 ? -5.666 4.212 -19.967 1.00 70.50 127 ASN A N 1
ATOM 963 C CA . ASN A 1 127 ? -5.869 5.587 -19.490 1.00 70.50 127 ASN A CA 1
ATOM 964 C C . ASN A 1 127 ? -4.748 6.071 -18.553 1.00 70.50 127 ASN A C 1
ATOM 966 O O . ASN A 1 127 ? -4.438 7.257 -18.538 1.00 70.50 127 ASN A O 1
ATOM 970 N N . MET A 1 128 ? -4.114 5.181 -17.777 1.00 71.12 128 MET A N 1
ATOM 971 C CA . MET A 1 128 ? -3.044 5.588 -16.851 1.00 71.12 128 MET A CA 1
ATOM 972 C C . MET A 1 128 ? -1.692 5.743 -17.517 1.00 71.12 128 MET A C 1
ATOM 974 O O . MET A 1 128 ? -0.944 6.647 -17.151 1.00 71.12 128 MET A O 1
ATOM 978 N N . GLY A 1 129 ? -1.378 4.877 -18.484 1.00 75.06 129 GLY A N 1
ATOM 979 C CA . GLY A 1 129 ? -0.192 5.059 -19.311 1.00 75.06 129 GLY A CA 1
ATOM 980 C C . GLY A 1 129 ? -0.266 6.390 -20.056 1.00 75.06 129 GLY A C 1
ATOM 981 O O . GLY A 1 129 ? 0.690 7.163 -20.011 1.00 75.06 129 GLY A O 1
ATOM 982 N N . ALA A 1 130 ? -1.431 6.696 -20.644 1.00 76.44 130 ALA A N 1
ATOM 983 C CA . ALA A 1 130 ? -1.691 7.970 -21.310 1.00 76.44 130 ALA A CA 1
ATOM 984 C C . ALA A 1 130 ? -1.605 9.164 -20.348 1.00 76.44 130 ALA A C 1
ATOM 986 O O . ALA A 1 130 ? -0.897 10.122 -20.647 1.00 76.44 130 ALA A O 1
ATOM 987 N N . TYR A 1 131 ? -2.242 9.087 -19.173 1.00 78.06 131 TYR A N 1
ATOM 988 C CA . TYR A 1 131 ? -2.174 10.143 -18.158 1.00 78.06 131 TYR A CA 1
ATOM 989 C C . TYR A 1 131 ? -0.743 10.421 -17.699 1.00 78.06 131 TYR A C 1
ATOM 991 O O . TYR A 1 131 ? -0.309 11.570 -17.660 1.00 78.06 131 TYR A O 1
ATOM 999 N N . ALA A 1 132 ? 0.015 9.372 -17.370 1.00 78.19 132 ALA A N 1
ATOM 1000 C CA . ALA A 1 132 ? 1.397 9.520 -16.944 1.00 78.19 132 ALA A CA 1
ATOM 1001 C C . ALA A 1 132 ? 2.246 10.120 -18.071 1.00 78.19 132 ALA A C 1
ATOM 1003 O O . ALA A 1 132 ? 2.956 11.094 -17.837 1.00 78.19 132 ALA A O 1
ATOM 1004 N N . ALA A 1 133 ? 2.136 9.603 -19.299 1.00 80.62 133 ALA A N 1
ATOM 1005 C CA . ALA A 1 133 ? 2.845 10.145 -20.457 1.00 80.62 133 ALA A CA 1
ATOM 1006 C C . ALA A 1 133 ? 2.504 11.625 -20.701 1.00 80.62 133 ALA A C 1
ATOM 1008 O O . ALA A 1 133 ? 3.415 12.425 -20.918 1.00 80.62 133 ALA A O 1
ATOM 1009 N N . ALA A 1 134 ? 1.227 12.006 -20.587 1.00 78.06 134 ALA A N 1
ATOM 1010 C CA . ALA A 1 134 ? 0.781 13.394 -20.669 1.00 78.06 134 ALA A CA 1
ATOM 1011 C C . ALA A 1 134 ? 1.401 14.246 -19.553 1.00 78.06 134 ALA A C 1
ATOM 1013 O O . ALA A 1 134 ? 2.009 15.270 -19.843 1.00 78.06 134 ALA A O 1
ATOM 1014 N N . ALA A 1 135 ? 1.373 13.785 -18.300 1.00 80.00 135 ALA A N 1
ATOM 1015 C CA . ALA A 1 135 ? 1.994 14.479 -17.171 1.00 80.00 135 ALA A CA 1
ATOM 1016 C C . ALA A 1 135 ? 3.520 14.647 -17.335 1.00 80.00 135 ALA A C 1
ATOM 1018 O O . ALA A 1 135 ? 4.095 15.640 -16.889 1.00 80.00 135 ALA A O 1
ATOM 1019 N N . TYR A 1 136 ? 4.194 13.702 -17.999 1.00 83.00 136 TYR A N 1
ATOM 1020 C CA . TYR A 1 136 ? 5.607 13.831 -18.369 1.00 83.00 136 TYR A CA 1
ATOM 1021 C C . TYR A 1 136 ? 5.849 14.792 -19.539 1.00 83.00 136 TYR A C 1
ATOM 1023 O O . TYR A 1 136 ? 6.929 15.385 -19.600 1.00 83.00 136 TYR A O 1
ATOM 1031 N N . ALA A 1 137 ? 4.894 14.915 -20.460 1.00 81.75 137 ALA A N 1
ATOM 1032 C CA . ALA A 1 137 ? 4.960 15.812 -21.608 1.00 81.75 137 ALA A CA 1
ATOM 1033 C C . ALA A 1 137 ? 4.586 17.259 -21.252 1.00 81.75 137 ALA A C 1
ATOM 1035 O O . ALA A 1 137 ? 5.093 18.180 -21.887 1.00 81.75 137 ALA A O 1
ATOM 1036 N N . CYS A 1 138 ? 3.745 17.468 -20.234 1.00 76.69 138 CYS A N 1
ATOM 1037 C CA . CYS A 1 138 ? 3.426 18.795 -19.726 1.00 76.69 138 CYS A CA 1
ATOM 1038 C C . CYS A 1 138 ? 4.694 19.495 -19.216 1.00 76.69 138 CYS A C 1
ATOM 1040 O O . CYS A 1 138 ? 5.374 19.017 -18.301 1.00 76.69 138 CYS A O 1
ATOM 1042 N N . GLU A 1 139 ? 4.981 20.669 -19.772 1.00 69.50 139 GLU A N 1
ATOM 1043 C CA . GLU A 1 139 ? 5.855 21.641 -19.125 1.00 69.50 139 GLU A CA 1
ATOM 1044 C C . GLU A 1 139 ? 5.131 22.158 -17.872 1.00 69.50 139 GLU A C 1
ATOM 1046 O O . GLU A 1 139 ? 3.935 22.445 -17.910 1.00 69.50 139 GLU A O 1
ATOM 1051 N N . GLY A 1 140 ? 5.813 22.206 -16.726 1.00 81.19 140 GLY A N 1
ATOM 1052 C CA . GLY A 1 140 ? 5.177 22.620 -15.469 1.00 81.19 140 GLY A CA 1
ATOM 1053 C C . GLY A 1 140 ? 5.502 21.779 -14.243 1.00 81.19 140 GLY A C 1
ATOM 1054 O O . GLY A 1 140 ? 4.911 22.022 -13.196 1.00 81.19 140 GLY A O 1
ATOM 1055 N N . TYR A 1 141 ? 6.408 20.804 -14.363 1.00 89.50 141 TYR A N 1
ATOM 1056 C CA . TYR A 1 141 ? 7.136 20.234 -13.231 1.00 89.50 141 TYR A CA 1
ATOM 1057 C C . TYR A 1 141 ? 8.505 20.915 -13.147 1.00 89.50 141 TYR A C 1
ATOM 1059 O O . TYR A 1 141 ? 9.319 20.772 -14.061 1.00 89.50 141 TYR A O 1
ATOM 1067 N N . SER A 1 142 ? 8.767 21.627 -12.057 1.00 91.19 142 SER A N 1
ATOM 1068 C CA . SER A 1 142 ? 10.085 22.158 -11.720 1.00 91.19 142 SER A CA 1
ATOM 1069 C C . SER A 1 142 ? 10.551 21.569 -10.393 1.00 91.19 142 SER A C 1
ATOM 1071 O O . SER A 1 142 ? 9.751 21.260 -9.506 1.00 91.19 142 SER A O 1
ATOM 1073 N N . ALA A 1 143 ? 11.858 21.358 -10.277 1.00 91.50 143 ALA A N 1
ATOM 1074 C CA . ALA A 1 143 ? 12.476 20.830 -9.077 1.00 91.50 143 ALA A CA 1
ATOM 1075 C C . ALA A 1 143 ? 13.754 21.618 -8.791 1.00 91.50 143 ALA A C 1
ATOM 1077 O O . ALA A 1 143 ? 14.584 21.787 -9.682 1.00 91.50 143 ALA A O 1
ATOM 1078 N N . ASP A 1 144 ? 13.889 22.106 -7.562 1.00 91.88 144 ASP A N 1
ATOM 1079 C CA . ASP A 1 144 ? 15.043 22.878 -7.116 1.00 91.88 144 ASP A CA 1
ATOM 1080 C C . ASP A 1 144 ? 15.610 22.317 -5.808 1.00 91.88 144 ASP A C 1
ATOM 1082 O O . ASP A 1 144 ? 14.878 21.971 -4.873 1.00 91.88 144 ASP A O 1
ATOM 1086 N N . TRP A 1 145 ? 16.935 22.209 -5.739 1.00 89.69 145 TRP A N 1
ATOM 1087 C CA . TRP A 1 145 ? 17.630 21.677 -4.574 1.00 89.69 145 TRP A CA 1
ATOM 1088 C C . TRP A 1 145 ? 18.002 22.794 -3.615 1.00 89.69 145 TRP A C 1
ATOM 1090 O O . TRP A 1 145 ? 18.897 23.591 -3.882 1.00 89.69 145 TRP A O 1
ATOM 1100 N N . ASN A 1 146 ? 17.435 22.745 -2.414 1.00 83.81 146 ASN A N 1
ATOM 1101 C CA . ASN A 1 146 ? 17.891 23.557 -1.296 1.00 83.81 146 ASN A CA 1
ATOM 1102 C C . ASN A 1 146 ? 18.619 22.671 -0.275 1.00 83.81 146 ASN A C 1
ATOM 1104 O O . ASN A 1 146 ? 18.031 22.171 0.690 1.00 83.81 146 ASN A O 1
ATOM 1108 N N . GLY A 1 147 ? 19.905 22.416 -0.529 1.00 75.88 147 GLY A N 1
ATOM 1109 C CA . GLY A 1 147 ? 20.763 21.613 0.346 1.00 75.88 147 GLY A CA 1
ATOM 1110 C C . GLY A 1 147 ? 20.310 20.152 0.451 1.00 75.88 147 GLY A C 1
ATOM 1111 O O . GLY A 1 147 ? 20.627 19.343 -0.420 1.00 75.88 147 GLY A O 1
ATOM 1112 N N . SER A 1 148 ? 19.607 19.804 1.534 1.00 76.06 148 SER A N 1
ATOM 1113 C CA . SER A 1 148 ? 19.077 18.455 1.811 1.00 76.06 148 SER A CA 1
ATOM 1114 C C . SER A 1 148 ? 17.658 18.209 1.290 1.00 76.06 148 SER A C 1
ATOM 1116 O O . SER A 1 148 ? 17.155 17.086 1.391 1.00 76.06 148 SER A O 1
ATOM 1118 N N . HIS A 1 149 ? 16.996 19.245 0.777 1.00 89.50 149 HIS A N 1
ATOM 1119 C CA . HIS A 1 149 ? 15.602 19.186 0.354 1.00 89.50 149 HIS A CA 1
ATOM 1120 C C . HIS A 1 149 ? 15.468 19.415 -1.145 1.00 89.50 149 HIS A C 1
ATOM 1122 O O . HIS A 1 149 ? 16.180 20.240 -1.716 1.00 89.50 149 HIS A O 1
ATOM 1128 N N . LEU A 1 150 ? 14.511 18.717 -1.748 1.00 93.06 150 LEU A N 1
ATOM 1129 C CA . LEU A 1 150 ? 14.067 18.962 -3.111 1.00 93.06 150 LEU A CA 1
ATOM 1130 C C . LEU A 1 150 ? 12.704 19.648 -3.059 1.00 93.06 150 LEU A C 1
ATOM 1132 O O . LEU A 1 150 ? 11.732 19.080 -2.552 1.00 93.06 150 LEU A O 1
ATOM 1136 N N . ILE A 1 151 ? 12.652 20.881 -3.541 1.00 94.31 151 ILE A N 1
ATOM 1137 C CA . ILE A 1 151 ? 11.440 21.687 -3.630 1.00 94.31 151 ILE A CA 1
ATOM 1138 C C . ILE A 1 151 ? 10.862 21.463 -5.018 1.00 94.31 151 ILE A C 1
ATOM 1140 O O . ILE A 1 151 ? 11.537 21.695 -6.013 1.00 94.31 151 ILE A O 1
ATOM 1144 N N . VAL A 1 152 ? 9.627 20.984 -5.076 1.00 94.81 152 VAL A N 1
ATOM 1145 C CA . VAL A 1 152 ? 8.919 20.693 -6.319 1.00 94.81 152 VAL A CA 1
ATOM 1146 C C . VAL A 1 152 ? 7.739 21.641 -6.450 1.00 94.81 152 VAL A C 1
ATOM 1148 O O . VAL A 1 152 ? 6.913 21.717 -5.535 1.00 94.81 152 VAL A O 1
ATOM 1151 N N . ASP A 1 153 ? 7.641 22.300 -7.602 1.00 94.31 153 ASP A N 1
ATOM 1152 C CA . ASP A 1 153 ? 6.423 22.966 -8.058 1.00 94.31 153 ASP A CA 1
ATOM 1153 C C . ASP A 1 153 ? 5.875 22.215 -9.274 1.00 94.31 153 ASP A C 1
ATOM 1155 O O . ASP A 1 153 ? 6.550 22.003 -10.281 1.00 94.31 153 ASP A O 1
ATOM 1159 N N . CYS A 1 154 ? 4.637 21.754 -9.142 1.00 92.06 154 CYS A N 1
ATOM 1160 C CA . CYS A 1 154 ? 3.899 21.054 -10.181 1.00 92.06 154 CYS A CA 1
ATOM 1161 C C . CYS A 1 154 ? 2.538 21.699 -10.471 1.00 92.06 154 CYS A C 1
ATOM 1163 O O . CYS A 1 154 ? 1.644 21.052 -11.012 1.00 92.06 154 CYS A O 1
ATOM 1165 N N . THR A 1 155 ? 2.351 22.970 -10.109 1.00 91.56 155 THR A N 1
ATOM 1166 C CA . THR A 1 155 ? 1.067 23.676 -10.229 1.00 91.56 155 THR A CA 1
ATOM 1167 C C . THR A 1 155 ? 0.578 23.735 -11.678 1.00 91.56 155 THR A C 1
ATOM 1169 O O . THR A 1 155 ? -0.577 23.408 -11.949 1.00 91.56 155 THR A O 1
ATOM 1172 N N . ALA A 1 156 ? 1.461 24.081 -12.619 1.00 88.19 156 ALA A N 1
ATOM 1173 C CA . ALA A 1 156 ? 1.132 24.139 -14.045 1.00 88.19 156 ALA A CA 1
ATOM 1174 C C . ALA A 1 156 ? 0.856 22.746 -14.640 1.00 88.19 156 ALA A C 1
ATOM 1176 O O . ALA A 1 156 ? -0.078 22.586 -15.429 1.00 88.19 156 ALA A O 1
ATOM 1177 N N . MET A 1 157 ? 1.602 21.724 -14.200 1.00 88.81 157 MET A N 1
ATOM 1178 C CA . MET A 1 157 ? 1.327 20.331 -14.562 1.00 88.81 157 MET A CA 1
ATOM 1179 C C . MET A 1 157 ? -0.070 19.916 -14.082 1.00 88.81 157 MET A C 1
ATOM 1181 O O . MET A 1 157 ? -0.862 19.417 -14.871 1.00 88.81 157 MET A O 1
ATOM 1185 N N . LEU A 1 158 ? -0.407 20.168 -12.812 1.00 86.06 158 LEU A N 1
ATOM 1186 C CA . LEU A 1 158 ? -1.727 19.849 -12.267 1.00 86.06 158 LEU A CA 1
ATOM 1187 C C . LEU A 1 158 ? -2.838 20.576 -13.023 1.00 86.06 158 LEU A C 1
ATOM 1189 O O . LEU A 1 158 ? -3.803 19.931 -13.409 1.00 86.06 158 LEU A O 1
ATOM 1193 N N . ALA A 1 159 ? -2.693 21.879 -13.275 1.00 85.75 159 ALA A N 1
ATOM 1194 C CA . ALA A 1 159 ? -3.678 22.660 -14.021 1.00 85.75 159 ALA A CA 1
ATOM 1195 C C . ALA A 1 159 ? -3.912 22.107 -15.437 1.00 85.75 159 ALA A C 1
ATOM 1197 O O . ALA A 1 159 ? -5.052 22.055 -15.885 1.00 85.75 159 ALA A O 1
ATOM 1198 N N . SER A 1 160 ? -2.855 21.631 -16.100 1.00 82.81 160 SER A N 1
ATOM 1199 C CA . SER A 1 160 ? -2.941 21.018 -17.434 1.00 82.81 160 SER A CA 1
ATOM 1200 C C . SER A 1 160 ? -3.641 19.655 -17.428 1.00 82.81 160 SER A C 1
ATOM 1202 O O . SER A 1 160 ? -4.190 19.240 -18.443 1.00 82.81 160 SER A O 1
ATOM 1204 N N . LEU A 1 161 ? -3.631 18.962 -16.286 1.00 77.81 161 LEU A N 1
ATOM 1205 C CA . LEU A 1 161 ? -4.287 17.666 -16.095 1.00 77.81 161 LEU A CA 1
ATOM 1206 C C . LEU A 1 161 ? -5.735 17.808 -15.585 1.00 77.81 161 LEU A C 1
ATOM 1208 O O . LEU A 1 161 ? -6.500 16.841 -15.621 1.00 77.81 161 LEU A O 1
ATOM 1212 N N . VAL A 1 162 ? -6.138 18.994 -15.106 1.00 72.06 162 VAL A N 1
ATOM 1213 C CA . VAL A 1 162 ? -7.517 19.272 -14.675 1.00 72.06 162 VAL A CA 1
ATOM 1214 C C . VAL A 1 162 ? -8.448 19.242 -15.887 1.00 72.06 162 VAL A C 1
ATOM 1216 O O . VAL A 1 162 ? -8.276 19.992 -16.841 1.00 72.06 162 VAL A O 1
ATOM 1219 N N . GLY A 1 163 ? -9.473 18.389 -15.831 1.00 63.91 163 GLY A N 1
ATOM 1220 C CA . GLY A 1 163 ? -10.464 18.246 -16.904 1.00 63.91 163 GLY A CA 1
ATOM 1221 C C . GLY A 1 163 ? -10.063 17.276 -18.018 1.00 63.91 163 GLY A C 1
ATOM 1222 O O . GLY A 1 163 ? -10.878 17.017 -18.903 1.00 63.91 163 GLY A O 1
ATOM 1223 N N . ASP A 1 164 ? -8.865 16.685 -17.959 1.00 67.44 164 ASP A N 1
ATOM 1224 C CA . ASP A 1 164 ? -8.523 15.545 -18.809 1.00 67.44 164 ASP A CA 1
ATOM 1225 C C . ASP A 1 164 ? -9.476 14.377 -18.493 1.00 67.44 164 ASP A C 1
ATOM 1227 O O . ASP A 1 164 ? -9.719 14.042 -17.326 1.00 67.44 164 ASP A O 1
ATOM 1231 N N . LYS A 1 165 ? -9.999 13.723 -19.536 1.00 61.72 165 LYS A N 1
ATOM 1232 C CA . LYS A 1 165 ? -10.805 12.498 -19.420 1.00 61.72 165 LYS A CA 1
ATOM 1233 C C . LYS A 1 165 ? -10.084 11.439 -18.585 1.00 61.72 165 LYS A C 1
ATOM 1235 O O . LYS A 1 165 ? -10.730 10.689 -17.856 1.00 61.72 165 LYS A O 1
ATOM 1240 N N . CYS A 1 166 ? -8.753 11.403 -18.645 1.00 59.56 166 CYS A N 1
ATOM 1241 C CA . CYS A 1 166 ? -7.951 10.494 -17.836 1.00 59.56 166 CYS A CA 1
ATOM 1242 C C . CYS A 1 166 ? -7.977 10.849 -16.338 1.00 59.56 166 CYS A C 1
ATOM 1244 O O . CYS A 1 166 ? -7.992 9.943 -15.510 1.00 59.56 166 CYS A O 1
ATOM 1246 N N . SER A 1 167 ? -8.051 12.138 -15.984 1.00 63.81 167 SER A N 1
ATOM 1247 C CA . SER A 1 167 ? -8.189 12.614 -14.598 1.00 63.81 167 SER A CA 1
ATOM 1248 C C . SER A 1 167 ? -9.565 12.274 -14.011 1.00 63.81 167 SER A C 1
ATOM 1250 O O . SER A 1 167 ? -9.667 11.811 -12.875 1.00 63.81 167 SER A O 1
ATOM 1252 N N . GLN A 1 168 ? -10.632 12.400 -14.806 1.00 63.84 168 GLN A N 1
ATOM 1253 C CA . GLN A 1 168 ? -11.980 11.972 -14.404 1.00 63.84 168 GLN A CA 1
ATOM 1254 C C . GLN A 1 168 ? -12.066 10.448 -14.233 1.00 63.84 168 GLN A C 1
ATOM 1256 O O . GLN A 1 168 ? -12.508 9.968 -13.190 1.00 63.84 168 GLN A O 1
ATOM 1261 N N . ALA A 1 169 ? -11.535 9.684 -15.194 1.00 61.03 169 ALA A N 1
ATOM 1262 C CA . ALA A 1 169 ? -11.446 8.227 -15.089 1.00 61.03 169 ALA A CA 1
ATOM 1263 C C . ALA A 1 169 ? -10.585 7.772 -13.895 1.00 61.03 169 ALA A C 1
ATOM 1265 O O . ALA A 1 169 ? -10.777 6.677 -13.373 1.00 61.03 169 ALA A O 1
ATOM 1266 N N . LEU A 1 170 ? -9.629 8.596 -13.455 1.00 61.03 170 LEU A N 1
ATOM 1267 C CA . LEU A 1 170 ? -8.828 8.384 -12.251 1.00 61.03 170 LEU A CA 1
ATOM 1268 C C . LEU A 1 170 ? -9.628 8.587 -10.962 1.00 61.03 170 LEU A C 1
ATOM 1270 O O . LEU A 1 170 ? -9.495 7.788 -10.038 1.00 61.03 170 LEU A O 1
ATOM 1274 N N . GLN A 1 171 ? -10.487 9.605 -10.904 1.00 63.06 171 GLN A N 1
ATOM 1275 C CA . GLN A 1 171 ? -11.353 9.849 -9.746 1.00 63.06 171 GLN A CA 1
ATOM 1276 C C . GLN A 1 171 ? -12.410 8.754 -9.573 1.00 63.06 171 GLN A C 1
ATOM 1278 O O . GLN A 1 171 ? -12.713 8.351 -8.449 1.00 63.06 171 GLN A O 1
ATOM 1283 N N . GLU A 1 172 ? -12.915 8.208 -10.678 1.00 62.97 172 GLU A N 1
ATOM 1284 C CA . GLU A 1 172 ? -13.842 7.076 -10.650 1.00 62.97 172 GLU A CA 1
ATOM 1285 C C . GLU A 1 172 ? -13.187 5.805 -10.078 1.00 62.97 172 GLU A C 1
ATOM 1287 O O . GLU A 1 172 ? -13.879 4.996 -9.465 1.00 62.97 172 GLU A O 1
ATOM 1292 N N . ARG A 1 173 ? -11.854 5.651 -10.167 1.00 59.41 173 ARG A N 1
ATOM 1293 C CA . ARG A 1 173 ? -11.068 4.484 -9.686 1.00 59.41 173 ARG A CA 1
ATOM 1294 C C . ARG A 1 173 ? -10.839 4.421 -8.179 1.00 59.41 173 ARG A C 1
ATOM 1296 O O . ARG A 1 173 ? -10.110 3.547 -7.698 1.00 59.41 173 ARG A O 1
ATOM 1303 N N . GLY A 1 174 ? -11.487 5.294 -7.420 1.00 66.94 174 GLY A N 1
ATOM 1304 C CA . GLY A 1 174 ? -11.405 5.308 -5.970 1.00 66.94 174 GLY A CA 1
ATOM 1305 C C . GLY A 1 174 ? -10.225 6.120 -5.462 1.00 66.94 174 GLY A C 1
ATOM 1306 O O . GLY A 1 174 ? -9.476 6.740 -6.208 1.00 66.94 174 GLY A O 1
ATOM 1307 N N . ARG A 1 175 ? -10.094 6.163 -4.139 1.00 76.31 175 ARG A N 1
ATOM 1308 C CA . ARG A 1 175 ? -9.250 7.153 -3.471 1.00 76.31 175 ARG A CA 1
ATOM 1309 C C . ARG A 1 175 ? -7.908 6.559 -3.063 1.00 76.31 175 ARG A C 1
ATOM 1311 O O . ARG A 1 175 ? -7.881 5.535 -2.369 1.00 76.31 175 ARG A O 1
ATOM 1318 N N . VAL A 1 176 ? -6.819 7.240 -3.425 1.00 81.50 176 VAL A N 1
ATOM 1319 C CA . VAL A 1 176 ? -5.482 6.956 -2.893 1.00 81.50 176 VAL A CA 1
ATOM 1320 C C . VAL A 1 176 ? -5.419 7.345 -1.416 1.00 81.50 176 VAL A C 1
ATOM 1322 O O . VAL A 1 176 ? -5.691 8.484 -1.038 1.00 81.50 176 VAL A O 1
ATOM 1325 N N . GLN A 1 177 ? -5.029 6.394 -0.574 1.00 85.94 177 GLN A N 1
ATOM 1326 C CA . GLN A 1 177 ? -4.740 6.585 0.844 1.00 85.94 177 GLN A CA 1
ATOM 1327 C C . GLN A 1 177 ? -3.243 6.824 1.016 1.00 85.94 177 GLN A C 1
ATOM 1329 O O . GLN A 1 177 ? -2.438 5.890 1.106 1.00 85.94 177 GLN A O 1
ATOM 1334 N N . LEU A 1 178 ? -2.856 8.098 0.990 1.00 88.56 178 LEU A N 1
ATOM 1335 C CA . LEU A 1 178 ? -1.457 8.523 0.996 1.00 88.56 178 LEU A CA 1
ATOM 1336 C C . LEU A 1 178 ? -0.691 8.091 2.250 1.00 88.56 178 LEU A C 1
ATOM 1338 O O . LEU A 1 178 ? 0.530 7.971 2.192 1.00 88.56 178 LEU A O 1
ATOM 1342 N N . GLU A 1 179 ? -1.369 7.812 3.365 1.00 90.88 179 GLU A N 1
ATOM 1343 C CA . GLU A 1 179 ? -0.747 7.284 4.581 1.00 90.88 179 GLU A CA 1
ATOM 1344 C C . GLU A 1 179 ? -0.069 5.923 4.358 1.00 90.88 179 GLU A C 1
ATOM 1346 O O . GLU A 1 179 ? 0.888 5.587 5.058 1.00 90.88 179 GLU A O 1
ATOM 1351 N N . TRP A 1 180 ? -0.507 5.159 3.351 1.00 91.38 180 TRP A N 1
ATOM 1352 C CA . TRP A 1 180 ? 0.072 3.867 2.986 1.00 91.38 180 TRP A CA 1
ATOM 1353 C C . TRP A 1 180 ? 1.281 3.972 2.055 1.00 91.38 180 TRP A C 1
ATOM 1355 O O . TRP A 1 180 ? 2.127 3.075 2.063 1.00 91.38 180 TRP A O 1
ATOM 1365 N N . LEU A 1 181 ? 1.405 5.051 1.277 1.00 91.25 181 LEU A N 1
ATOM 1366 C CA . LEU A 1 181 ? 2.458 5.208 0.265 1.00 91.25 181 LEU A CA 1
ATOM 1367 C C . LEU A 1 181 ? 3.885 5.133 0.832 1.00 91.25 181 LEU A C 1
ATOM 1369 O O . LEU A 1 181 ? 4.706 4.427 0.244 1.00 91.25 181 LEU A O 1
ATOM 1373 N N . PRO A 1 182 ? 4.195 5.718 2.006 1.00 92.69 182 PRO A N 1
ATOM 1374 C CA . PRO A 1 182 ? 5.502 5.554 2.639 1.00 92.69 182 PRO A CA 1
ATOM 1375 C C . PRO A 1 182 ? 5.859 4.088 2.965 1.00 92.69 182 PRO A C 1
ATOM 1377 O O . PRO A 1 182 ? 7.033 3.748 3.093 1.00 92.69 182 PRO A O 1
ATOM 1380 N N . TYR A 1 183 ? 4.875 3.198 3.099 1.00 92.25 183 TYR A N 1
ATOM 1381 C CA . TYR A 1 183 ? 5.078 1.791 3.461 1.00 92.25 183 TYR A CA 1
ATOM 1382 C C . TYR A 1 183 ? 5.116 0.849 2.252 1.00 92.25 183 TYR A C 1
ATOM 1384 O O . TYR A 1 183 ? 5.320 -0.355 2.420 1.00 92.25 183 TYR A O 1
ATOM 1392 N N . ALA A 1 184 ? 4.933 1.381 1.041 1.00 90.06 184 ALA A N 1
ATOM 1393 C CA . ALA A 1 184 ? 5.000 0.607 -0.186 1.00 90.06 184 ALA A CA 1
ATOM 1394 C C . ALA A 1 184 ? 6.438 0.145 -0.484 1.00 90.06 184 ALA A C 1
ATOM 1396 O O . ALA A 1 184 ? 7.387 0.927 -0.415 1.00 90.06 184 ALA A O 1
ATOM 1397 N N . ASP A 1 185 ? 6.586 -1.132 -0.834 1.00 87.75 185 ASP A N 1
ATOM 1398 C CA . ASP A 1 185 ? 7.828 -1.763 -1.271 1.00 87.75 185 ASP A CA 1
ATOM 1399 C C . ASP A 1 185 ? 8.142 -1.304 -2.696 1.00 87.75 185 ASP A C 1
ATOM 1401 O O . ASP A 1 185 ? 7.412 -1.620 -3.637 1.00 87.75 185 ASP A O 1
ATOM 1405 N N . ILE A 1 186 ? 9.240 -0.569 -2.871 1.00 87.44 186 ILE A N 1
ATOM 1406 C CA . ILE A 1 186 ? 9.594 0.052 -4.157 1.00 87.44 186 ILE A CA 1
ATOM 1407 C C . ILE A 1 186 ? 9.937 -0.980 -5.241 1.00 87.44 186 ILE A C 1
ATOM 1409 O O . ILE A 1 186 ? 9.926 -0.667 -6.430 1.00 87.44 186 ILE A O 1
ATOM 1413 N N . GLY A 1 187 ? 10.276 -2.209 -4.842 1.00 83.38 187 GLY A N 1
ATOM 1414 C CA . GLY A 1 187 ? 10.554 -3.303 -5.767 1.00 83.38 187 GLY A CA 1
ATOM 1415 C C . GLY A 1 187 ? 9.303 -4.001 -6.278 1.00 83.38 187 GLY A C 1
ATOM 1416 O O . GLY A 1 187 ? 9.380 -4.768 -7.236 1.00 83.38 187 GLY A O 1
ATOM 1417 N N . THR A 1 188 ? 8.164 -3.719 -5.656 1.00 82.50 188 THR A N 1
ATOM 1418 C CA . THR A 1 188 ? 6.883 -4.354 -5.938 1.00 82.50 188 THR A CA 1
ATOM 1419 C C . THR A 1 188 ? 5.882 -3.347 -6.498 1.00 82.50 188 THR A C 1
ATOM 1421 O O . THR A 1 188 ? 5.230 -3.660 -7.496 1.00 82.50 188 THR A O 1
ATOM 1424 N N . LEU A 1 189 ? 5.814 -2.146 -5.903 1.00 85.75 189 LEU A N 1
ATOM 1425 C CA . LEU A 1 189 ? 4.949 -1.029 -6.295 1.00 85.75 189 LEU A CA 1
ATOM 1426 C C . LEU A 1 189 ? 5.079 -0.757 -7.792 1.00 85.75 189 LEU A C 1
ATOM 1428 O O . LEU A 1 189 ? 6.176 -0.466 -8.274 1.00 85.75 189 LEU A O 1
ATOM 1432 N N . GLN A 1 190 ? 3.968 -0.869 -8.515 1.00 84.12 190 GLN A N 1
ATOM 1433 C CA . GLN A 1 190 ? 3.943 -0.640 -9.953 1.00 84.12 190 GLN A CA 1
ATOM 1434 C C . GLN A 1 190 ? 3.535 0.799 -10.241 1.00 84.12 190 GLN A C 1
ATOM 1436 O O . GLN A 1 190 ? 2.546 1.291 -9.704 1.00 84.12 190 GLN A O 1
ATOM 1441 N N . VAL A 1 191 ? 4.272 1.441 -11.133 1.00 85.00 191 VAL A N 1
ATOM 1442 C CA . VAL A 1 191 ? 4.072 2.823 -11.566 1.00 85.00 191 VAL A CA 1
ATOM 1443 C C . VAL A 1 191 ? 4.218 2.907 -13.078 1.00 85.00 191 VAL A C 1
ATOM 1445 O O . VAL A 1 191 ? 4.854 2.056 -13.702 1.00 85.00 191 VAL A O 1
ATOM 1448 N N . TYR A 1 192 ? 3.638 3.934 -13.671 1.00 85.50 192 TYR A N 1
ATOM 1449 C CA . TYR A 1 192 ? 3.833 4.291 -15.063 1.00 85.50 192 TYR A CA 1
ATOM 1450 C C . TYR A 1 192 ? 5.032 5.228 -15.169 1.00 85.50 192 TYR A C 1
ATOM 1452 O O . TYR A 1 192 ? 5.092 6.267 -14.510 1.00 85.50 192 TYR A O 1
ATOM 1460 N N . ALA A 1 193 ? 6.024 4.813 -15.949 1.00 84.94 193 ALA A N 1
ATOM 1461 C CA . ALA A 1 193 ? 7.225 5.598 -16.191 1.00 84.94 193 ALA A CA 1
ATOM 1462 C C . ALA A 1 193 ? 7.007 6.600 -17.339 1.00 84.94 193 ALA A C 1
ATOM 1464 O O . ALA A 1 193 ? 5.944 6.647 -17.957 1.00 84.94 193 ALA A O 1
ATOM 1465 N N . ARG A 1 194 ? 8.041 7.393 -17.644 1.00 82.38 194 ARG A N 1
ATOM 1466 C CA . ARG A 1 194 ? 8.018 8.419 -18.702 1.00 82.38 194 ARG A CA 1
ATOM 1467 C C . ARG A 1 194 ? 7.579 7.905 -20.074 1.00 82.38 194 ARG A C 1
ATOM 1469 O O . ARG A 1 194 ? 6.983 8.648 -20.839 1.00 82.38 194 ARG A O 1
ATOM 1476 N N . ASP A 1 195 ? 7.882 6.652 -20.385 1.00 80.75 195 ASP A N 1
ATOM 1477 C CA . ASP A 1 195 ? 7.511 5.997 -21.641 1.00 80.75 195 ASP A CA 1
ATOM 1478 C C . ASP A 1 195 ? 6.061 5.483 -21.657 1.00 80.75 195 ASP A C 1
ATOM 1480 O O . ASP A 1 195 ? 5.686 4.761 -22.574 1.00 80.75 195 ASP A O 1
ATOM 1484 N N . GLY A 1 196 ? 5.258 5.796 -20.632 1.00 79.00 196 GLY A N 1
ATOM 1485 C CA . GLY A 1 196 ? 3.886 5.305 -20.474 1.00 79.00 196 GLY A CA 1
ATOM 1486 C C . GLY A 1 196 ? 3.805 3.824 -20.092 1.00 79.00 196 GLY A C 1
ATOM 1487 O O . GLY A 1 196 ? 2.717 3.306 -19.856 1.00 79.00 196 GLY A O 1
ATOM 1488 N N . ASN A 1 197 ? 4.944 3.133 -19.983 1.00 82.88 197 ASN A N 1
ATOM 1489 C CA . ASN A 1 197 ? 4.986 1.718 -19.648 1.00 82.88 197 ASN A CA 1
ATOM 1490 C C . ASN A 1 197 ? 4.953 1.506 -18.137 1.00 82.88 197 ASN A C 1
ATOM 1492 O O . ASN A 1 197 ? 5.573 2.233 -17.354 1.00 82.88 197 ASN A O 1
ATOM 1496 N N . ARG A 1 198 ? 4.283 0.429 -17.732 1.00 82.38 198 ARG A N 1
ATOM 1497 C CA . ARG A 1 198 ? 4.200 0.017 -16.334 1.00 82.38 198 ARG A CA 1
ATOM 1498 C C . ARG A 1 198 ? 5.478 -0.702 -15.900 1.00 82.38 198 ARG A C 1
ATOM 1500 O O . ARG A 1 198 ? 5.887 -1.684 -16.517 1.00 82.38 198 ARG A O 1
ATOM 1507 N N . LYS A 1 199 ? 6.109 -0.215 -14.833 1.00 84.69 199 LYS A N 1
ATOM 1508 C CA . LYS A 1 199 ? 7.368 -0.725 -14.265 1.00 84.69 199 LYS A CA 1
ATOM 1509 C C . LYS A 1 199 ? 7.278 -0.744 -12.741 1.00 84.69 199 LYS A C 1
ATOM 1511 O O . LYS A 1 199 ? 6.447 -0.059 -12.151 1.00 84.69 199 LYS A O 1
ATOM 1516 N N . THR A 1 200 ? 8.164 -1.487 -12.077 1.00 86.12 200 THR A N 1
ATOM 1517 C CA . THR A 1 200 ? 8.348 -1.300 -10.628 1.00 86.12 200 THR A CA 1
ATOM 1518 C C . THR A 1 200 ? 8.910 0.097 -10.366 1.00 86.12 200 THR A C 1
ATOM 1520 O O . THR A 1 200 ? 9.679 0.611 -11.183 1.00 86.12 200 THR A O 1
ATOM 1523 N N . LEU A 1 201 ? 8.589 0.706 -9.223 1.00 87.69 201 LEU A N 1
ATOM 1524 C CA . LEU A 1 201 ? 9.119 2.024 -8.857 1.00 87.69 201 LEU A CA 1
ATOM 1525 C C . LEU A 1 201 ? 10.656 2.039 -8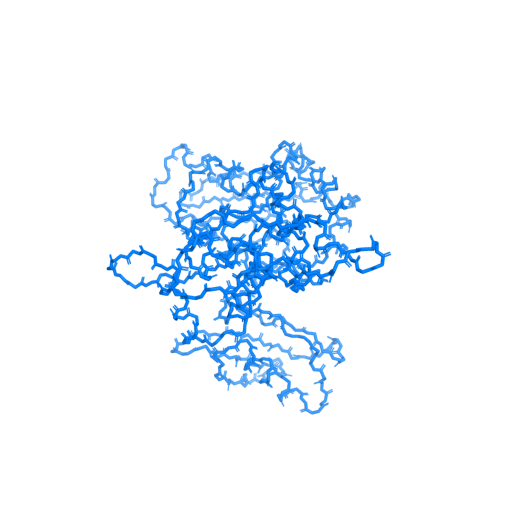.868 1.00 87.69 201 LEU A C 1
ATOM 1527 O O . LEU A 1 201 ? 11.271 2.962 -9.396 1.00 87.69 201 LEU A O 1
ATOM 1531 N N . ALA A 1 202 ? 11.287 0.975 -8.365 1.00 86.44 202 ALA A N 1
ATOM 1532 C CA . ALA A 1 202 ? 12.736 0.817 -8.425 1.00 86.44 202 ALA A CA 1
ATOM 1533 C C . ALA A 1 202 ? 13.273 0.844 -9.867 1.00 86.44 202 ALA A C 1
ATOM 1535 O O . ALA A 1 202 ? 14.245 1.548 -10.134 1.00 86.44 202 ALA A O 1
ATOM 1536 N N . ALA A 1 203 ? 12.633 0.122 -10.796 1.00 86.31 203 ALA A N 1
ATOM 1537 C CA . ALA A 1 203 ? 13.046 0.093 -12.198 1.00 86.31 203 ALA A CA 1
ATOM 1538 C C . ALA A 1 203 ? 12.791 1.431 -12.909 1.00 86.31 203 ALA A C 1
ATOM 1540 O O . ALA A 1 203 ? 13.633 1.864 -13.691 1.00 86.31 203 ALA A O 1
ATOM 1541 N N . ALA A 1 204 ? 11.675 2.104 -12.611 1.00 85.31 204 ALA A N 1
ATOM 1542 C CA . ALA A 1 204 ? 11.349 3.415 -13.170 1.00 85.31 204 ALA A CA 1
ATOM 1543 C C . ALA A 1 204 ? 12.385 4.491 -12.795 1.00 85.31 204 ALA A C 1
ATOM 1545 O O . ALA A 1 204 ? 12.629 5.395 -13.583 1.00 85.31 204 ALA A O 1
ATOM 1546 N N . CYS A 1 205 ? 13.015 4.368 -11.622 1.00 81.56 205 CYS A N 1
ATOM 1547 C CA . CYS A 1 205 ? 14.015 5.314 -11.108 1.00 81.56 205 CYS A CA 1
ATOM 1548 C C . CYS A 1 205 ? 15.466 4.806 -11.229 1.00 81.56 205 CYS A C 1
ATOM 1550 O O . CYS A 1 205 ? 16.360 5.336 -10.570 1.00 81.56 205 CYS A 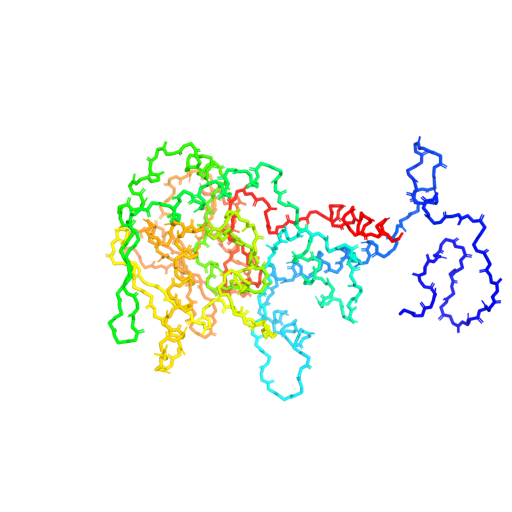O 1
ATOM 1552 N N . GLY A 1 206 ? 15.712 3.717 -11.971 1.00 76.25 206 GLY A N 1
ATOM 1553 C CA . GLY A 1 206 ? 17.059 3.155 -12.156 1.00 76.25 206 GLY A CA 1
ATOM 1554 C C . GLY A 1 206 ? 17.737 2.637 -10.875 1.00 76.25 206 GLY A C 1
ATOM 1555 O O . GLY A 1 206 ? 18.962 2.510 -10.829 1.00 76.25 206 GLY A O 1
ATOM 1556 N N . ARG A 1 207 ? 16.978 2.330 -9.815 1.00 74.38 207 ARG A N 1
ATOM 1557 C CA . ARG A 1 207 ? 17.523 1.848 -8.535 1.00 74.38 207 ARG A CA 1
ATOM 1558 C C . ARG A 1 207 ? 17.693 0.332 -8.528 1.00 74.38 207 ARG A C 1
ATOM 1560 O O . ARG A 1 207 ? 16.798 -0.421 -8.910 1.00 74.38 207 ARG A O 1
ATOM 1567 N N . LYS A 1 208 ? 18.821 -0.132 -7.981 1.00 70.12 208 LYS A N 1
ATOM 1568 C CA . LYS A 1 208 ? 19.045 -1.559 -7.707 1.00 70.12 208 LYS A CA 1
ATOM 1569 C C . LYS A 1 208 ? 18.141 -2.040 -6.567 1.00 70.12 208 LYS A C 1
ATOM 1571 O O . LYS A 1 208 ? 17.988 -1.370 -5.544 1.00 70.12 208 LYS A O 1
ATOM 1576 N N . LEU A 1 209 ? 17.555 -3.220 -6.755 1.00 61.53 209 LEU A N 1
ATOM 1577 C CA . LEU A 1 209 ? 16.708 -3.884 -5.769 1.00 61.53 209 LEU A CA 1
ATOM 1578 C C . LEU A 1 209 ? 17.569 -4.491 -4.656 1.00 61.53 209 LEU A C 1
ATOM 1580 O O . LEU A 1 209 ? 18.402 -5.352 -4.927 1.00 61.53 209 LEU A O 1
ATOM 1584 N N . ASN A 1 210 ? 17.308 -4.097 -3.408 1.00 59.84 210 ASN A N 1
ATOM 1585 C CA . ASN A 1 210 ? 17.775 -4.815 -2.222 1.00 59.84 210 ASN A CA 1
ATOM 1586 C C . ASN A 1 210 ? 16.571 -5.465 -1.525 1.00 59.84 210 ASN A C 1
ATOM 1588 O O . ASN A 1 210 ? 15.422 -5.081 -1.753 1.00 59.84 210 ASN A O 1
ATOM 1592 N N . ALA A 1 211 ? 16.818 -6.468 -0.680 1.00 54.22 211 ALA A N 1
ATOM 1593 C CA . ALA A 1 211 ? 15.755 -7.118 0.080 1.00 54.22 211 ALA A CA 1
ATOM 1594 C C . ALA A 1 211 ? 15.107 -6.125 1.066 1.00 54.22 211 ALA A C 1
ATOM 1596 O O . ALA A 1 211 ? 15.794 -5.645 1.960 1.00 54.22 211 ALA A O 1
ATOM 1597 N N . HIS A 1 212 ? 13.793 -5.896 0.918 1.00 62.53 212 HIS A N 1
ATOM 1598 C CA . HIS A 1 212 ? 12.945 -5.020 1.749 1.00 62.53 212 HIS A CA 1
ATOM 1599 C C . HIS A 1 212 ? 13.326 -3.533 1.712 1.00 62.53 212 HIS A C 1
ATOM 1601 O O . HIS A 1 212 ? 14.024 -3.040 2.589 1.00 62.53 212 HIS A O 1
ATOM 1607 N N . ASN A 1 213 ? 12.795 -2.813 0.722 1.00 80.00 213 ASN A N 1
ATOM 1608 C CA . ASN A 1 213 ? 12.994 -1.375 0.557 1.00 80.00 213 ASN A CA 1
ATOM 1609 C C . ASN A 1 213 ? 11.625 -0.687 0.514 1.00 80.00 213 ASN A C 1
ATOM 1611 O O . ASN A 1 213 ? 10.983 -0.671 -0.538 1.00 80.00 213 ASN A O 1
ATOM 1615 N N . ILE A 1 214 ? 11.165 -0.133 1.634 1.00 88.25 214 ILE A N 1
ATOM 1616 C CA . ILE A 1 214 ? 9.929 0.659 1.658 1.00 88.25 214 ILE A CA 1
ATOM 1617 C C . ILE A 1 214 ? 10.233 2.139 1.427 1.00 88.25 214 ILE A C 1
ATOM 1619 O O . ILE A 1 214 ? 11.308 2.625 1.771 1.00 88.25 214 ILE A O 1
ATOM 1623 N N . LEU A 1 215 ? 9.294 2.867 0.826 1.00 90.19 215 LEU A N 1
ATOM 1624 C CA . LEU A 1 215 ? 9.530 4.235 0.358 1.00 90.19 215 LEU A CA 1
ATOM 1625 C C . LEU A 1 215 ? 10.006 5.199 1.465 1.00 90.19 215 LEU A C 1
ATOM 1627 O O . LEU A 1 215 ? 10.916 5.997 1.231 1.00 90.19 215 LEU A O 1
ATOM 1631 N N . LYS A 1 216 ? 9.450 5.085 2.679 1.00 89.94 216 LYS A N 1
ATOM 1632 C CA . LYS A 1 216 ? 9.761 5.954 3.829 1.00 89.94 216 LYS A CA 1
ATOM 1633 C C . LYS A 1 216 ? 11.217 5.903 4.279 1.00 89.94 216 LYS A C 1
ATOM 1635 O O . LYS A 1 216 ? 11.678 6.836 4.939 1.00 89.94 216 LYS A O 1
ATOM 1640 N N . ASP A 1 217 ? 11.918 4.819 3.952 1.00 86.50 217 ASP A N 1
ATOM 1641 C CA . ASP A 1 217 ? 13.326 4.645 4.300 1.00 86.50 217 ASP A CA 1
ATOM 1642 C C . ASP A 1 217 ? 14.215 5.544 3.431 1.00 86.50 217 ASP A C 1
ATOM 1644 O O . ASP A 1 217 ? 15.318 5.897 3.840 1.00 86.50 217 ASP A O 1
ATOM 1648 N N . PHE A 1 218 ? 13.716 5.996 2.276 1.00 84.25 218 PHE A N 1
ATOM 1649 C CA . PHE A 1 218 ? 14.458 6.828 1.329 1.00 84.25 218 PHE A CA 1
ATOM 1650 C C . PHE A 1 218 ? 14.007 8.277 1.336 1.00 84.25 218 PHE A C 1
ATOM 1652 O O . PHE A 1 218 ? 14.849 9.171 1.267 1.00 84.25 218 PHE A O 1
ATOM 1659 N N . VAL A 1 219 ? 12.694 8.502 1.382 1.00 89.62 219 VAL A N 1
ATOM 1660 C CA . VAL A 1 219 ? 12.116 9.821 1.154 1.00 89.62 219 VAL A CA 1
ATOM 1661 C C . VAL A 1 219 ? 10.892 10.054 2.030 1.00 89.62 219 VAL A C 1
ATOM 1663 O O . VAL A 1 219 ? 10.080 9.162 2.275 1.00 89.62 219 VAL A O 1
ATOM 1666 N N . LYS A 1 220 ? 10.766 11.291 2.493 1.00 92.12 220 LYS A N 1
ATOM 1667 C CA . LYS A 1 220 ? 9.581 11.842 3.149 1.00 92.12 220 LYS A CA 1
ATOM 1668 C C . LYS A 1 220 ? 9.178 13.103 2.405 1.00 92.12 220 LYS A C 1
ATOM 1670 O O . LYS A 1 220 ? 10.026 13.744 1.792 1.00 92.12 220 LYS A O 1
ATOM 1675 N N . TRP A 1 221 ? 7.913 13.481 2.481 1.00 93.50 221 TRP A N 1
ATOM 1676 C CA . TRP A 1 221 ? 7.445 14.712 1.860 1.00 93.50 221 TRP A CA 1
ATOM 1677 C C . TRP A 1 221 ? 6.492 15.467 2.767 1.00 93.50 221 TRP A C 1
ATOM 1679 O O . TRP A 1 221 ? 5.777 14.879 3.580 1.00 93.50 221 TRP A O 1
ATOM 1689 N N . THR A 1 222 ? 6.473 16.779 2.574 1.00 92.38 222 THR A N 1
ATOM 1690 C CA . THR A 1 222 ? 5.519 17.683 3.201 1.00 92.38 222 THR A CA 1
ATOM 1691 C C . THR A 1 222 ? 4.961 18.604 2.131 1.00 92.38 222 THR A C 1
ATOM 1693 O O . THR A 1 222 ? 5.713 19.252 1.401 1.00 92.38 222 THR A O 1
ATOM 1696 N N . ARG A 1 223 ? 3.635 18.684 2.048 1.00 91.88 223 ARG A N 1
ATOM 1697 C CA . ARG A 1 223 ? 2.949 19.639 1.177 1.00 91.88 223 ARG A CA 1
ATOM 1698 C C . ARG A 1 223 ? 2.952 21.019 1.838 1.00 91.88 223 ARG A C 1
ATOM 1700 O O . ARG A 1 223 ? 2.579 21.139 3.004 1.00 91.88 223 ARG A O 1
ATOM 1707 N N . ARG A 1 224 ? 3.379 22.050 1.105 1.00 90.81 224 ARG A N 1
ATOM 1708 C CA . ARG A 1 224 ? 3.347 23.460 1.551 1.00 90.81 224 ARG A CA 1
ATOM 1709 C C . ARG A 1 224 ? 2.118 24.203 1.035 1.00 90.81 224 ARG A C 1
ATOM 1711 O O . ARG A 1 224 ? 1.626 25.101 1.704 1.00 90.81 224 ARG A O 1
ATOM 1718 N N . GLY A 1 225 ? 1.606 23.783 -0.114 1.00 88.56 225 GLY A N 1
ATOM 1719 C CA . GLY A 1 225 ? 0.404 24.300 -0.757 1.00 88.56 225 GLY A CA 1
ATOM 1720 C C . GLY A 1 225 ? 0.016 23.386 -1.915 1.00 88.56 225 GLY A C 1
ATOM 1721 O O . GLY A 1 225 ? 0.697 22.393 -2.177 1.00 88.56 225 GLY A O 1
ATOM 1722 N N . THR A 1 226 ? -1.078 23.682 -2.613 1.00 88.25 226 THR A N 1
ATOM 1723 C CA . THR A 1 226 ? -1.423 22.932 -3.832 1.00 88.25 226 THR A CA 1
ATOM 1724 C C . THR A 1 226 ? -0.291 23.065 -4.847 1.00 88.25 226 THR A C 1
ATOM 1726 O O . THR A 1 226 ? 0.203 24.166 -5.071 1.00 88.25 226 THR A O 1
ATOM 1729 N N . GLY A 1 227 ? 0.166 21.939 -5.397 1.00 89.38 227 GLY A N 1
ATOM 1730 C CA . GLY A 1 227 ? 1.265 21.908 -6.367 1.00 89.38 227 GLY A CA 1
ATOM 1731 C C . GLY A 1 227 ? 2.671 22.072 -5.777 1.00 89.38 227 GLY A C 1
ATOM 1732 O O . GLY A 1 227 ? 3.633 21.764 -6.468 1.00 89.38 227 GLY A O 1
ATOM 1733 N N . HIS A 1 228 ? 2.804 22.465 -4.505 1.00 93.62 228 HIS A N 1
ATOM 1734 C CA . HIS A 1 228 ? 4.087 22.782 -3.873 1.00 93.62 228 HIS A CA 1
ATOM 1735 C C . HIS A 1 228 ? 4.460 21.747 -2.810 1.00 93.62 228 HIS A C 1
ATOM 1737 O O . HIS A 1 228 ? 3.841 21.674 -1.737 1.00 93.62 228 HIS A O 1
ATOM 1743 N N . ILE A 1 229 ? 5.497 20.958 -3.087 1.00 95.12 229 ILE A N 1
ATOM 1744 C CA . ILE A 1 229 ? 5.917 19.832 -2.247 1.00 95.12 229 ILE A CA 1
ATOM 1745 C C . ILE A 1 229 ? 7.392 19.973 -1.886 1.00 95.12 229 ILE A C 1
ATOM 1747 O O . ILE A 1 229 ? 8.224 20.299 -2.724 1.00 95.12 229 ILE A O 1
ATOM 1751 N N . VAL A 1 230 ? 7.730 19.674 -0.634 1.00 94.88 230 VAL A N 1
ATOM 1752 C CA . VAL A 1 230 ? 9.118 19.563 -0.184 1.00 94.88 230 VAL A CA 1
ATOM 1753 C C . VAL A 1 230 ? 9.417 18.102 0.106 1.00 94.88 230 VAL A C 1
ATOM 1755 O O . VAL A 1 230 ? 8.838 17.527 1.030 1.00 94.88 230 VAL A O 1
ATOM 1758 N N . PHE A 1 231 ? 10.325 17.512 -0.665 1.00 94.12 231 PHE A N 1
ATOM 1759 C CA . PHE A 1 231 ? 10.852 16.174 -0.431 1.00 94.12 231 PHE A CA 1
ATOM 1760 C C . PHE A 1 231 ? 12.145 16.242 0.385 1.00 94.12 231 PHE A C 1
ATOM 1762 O O . PHE A 1 231 ? 13.034 17.053 0.129 1.00 94.12 231 PHE A O 1
ATOM 1769 N N . THR A 1 232 ? 12.255 15.357 1.369 1.00 91.94 232 THR A N 1
ATOM 1770 C CA . THR A 1 232 ? 13.417 15.199 2.243 1.00 91.94 232 THR A CA 1
ATOM 1771 C C . THR A 1 232 ? 13.933 13.780 2.097 1.00 91.94 232 THR A C 1
ATOM 1773 O O . THR A 1 232 ? 13.205 12.822 2.367 1.00 91.94 232 THR A O 1
ATOM 1776 N N . PHE A 1 233 ? 15.189 13.643 1.688 1.00 87.94 233 PHE A N 1
ATOM 1777 C CA . PHE A 1 233 ? 15.826 12.347 1.485 1.00 87.94 233 PHE A CA 1
ATOM 1778 C C . PHE A 1 233 ? 16.648 11.947 2.707 1.00 87.94 233 PHE A C 1
ATOM 1780 O O . PHE A 1 233 ? 17.403 12.749 3.247 1.00 87.94 233 PHE A O 1
ATOM 1787 N N . ASN A 1 234 ? 16.549 10.684 3.123 1.00 81.88 234 ASN A N 1
ATOM 1788 C CA . ASN A 1 234 ? 17.258 10.164 4.301 1.00 81.88 234 ASN A CA 1
ATOM 1789 C C . ASN A 1 234 ? 18.733 9.804 4.007 1.00 81.88 234 ASN A C 1
ATOM 1791 O O . ASN A 1 234 ? 19.319 8.977 4.705 1.00 81.88 234 ASN A O 1
ATOM 1795 N N . ILE A 1 235 ? 19.330 10.370 2.954 1.00 75.44 235 ILE A N 1
ATOM 1796 C CA . ILE A 1 235 ? 20.716 10.108 2.555 1.00 75.44 235 ILE A CA 1
ATOM 1797 C C . ILE A 1 235 ? 21.519 11.390 2.795 1.00 75.44 235 ILE A C 1
ATOM 1799 O O . ILE A 1 235 ? 21.273 12.386 2.108 1.00 75.44 235 ILE A O 1
ATOM 1803 N N . PRO A 1 236 ? 22.466 11.396 3.750 1.00 61.94 236 PRO A N 1
ATOM 1804 C CA . PRO A 1 236 ? 23.331 12.546 3.956 1.00 61.94 236 PRO A CA 1
ATOM 1805 C C . PRO A 1 236 ? 24.225 12.737 2.723 1.00 61.94 236 PRO A C 1
ATOM 1807 O O . PRO A 1 236 ? 24.868 11.795 2.268 1.00 61.94 236 PRO A O 1
ATOM 1810 N N . HIS A 1 237 ? 24.249 13.961 2.191 1.00 67.50 237 HIS A N 1
ATOM 1811 C CA . HIS A 1 237 ? 25.087 14.389 1.062 1.00 67.50 237 HIS A CA 1
ATOM 1812 C C . HIS A 1 237 ? 24.876 13.604 -0.243 1.00 67.50 237 HIS A C 1
ATOM 1814 O O . HIS A 1 237 ? 25.728 12.837 -0.686 1.00 67.50 237 HIS A O 1
ATOM 1820 N N . LEU A 1 238 ? 23.749 13.863 -0.910 1.00 74.19 238 LEU A N 1
ATOM 1821 C CA . LEU A 1 238 ? 23.497 13.355 -2.258 1.00 74.19 238 LEU A CA 1
ATOM 1822 C C . LEU A 1 238 ? 24.471 13.980 -3.271 1.00 74.19 238 LEU A C 1
ATOM 1824 O O . LEU A 1 238 ? 24.436 15.194 -3.506 1.00 74.19 238 LEU A O 1
ATOM 1828 N N . GLY A 1 239 ? 25.303 13.145 -3.896 1.00 81.62 239 GLY A N 1
ATOM 1829 C CA . GLY A 1 239 ? 26.096 13.521 -5.071 1.00 81.62 239 GLY A CA 1
ATOM 1830 C C . GLY A 1 239 ? 25.213 13.761 -6.303 1.00 81.62 239 GLY A C 1
ATOM 1831 O O . GLY A 1 239 ? 24.040 13.392 -6.309 1.00 81.62 239 GLY A O 1
ATOM 1832 N N . VAL A 1 240 ? 25.773 14.339 -7.371 1.00 83.81 240 VAL A N 1
ATOM 1833 C CA . VAL A 1 240 ? 25.016 14.762 -8.574 1.00 83.81 240 VAL A CA 1
ATOM 1834 C C . VAL A 1 240 ? 24.145 13.638 -9.147 1.00 83.81 240 VAL A C 1
ATOM 1836 O O . VAL A 1 240 ? 22.940 13.809 -9.287 1.00 83.81 240 VAL A O 1
ATOM 1839 N N . ALA A 1 241 ? 24.711 12.449 -9.375 1.00 82.44 241 ALA A N 1
ATOM 1840 C CA . ALA A 1 241 ? 23.957 11.311 -9.909 1.00 82.44 241 ALA A CA 1
ATOM 1841 C C . ALA A 1 241 ? 22.800 10.866 -8.993 1.00 82.44 241 ALA A C 1
ATOM 1843 O O . ALA A 1 241 ? 21.750 10.435 -9.463 1.00 82.44 241 ALA A O 1
ATOM 1844 N N . GLN A 1 242 ? 22.976 10.976 -7.674 1.00 81.50 242 GLN A N 1
ATOM 1845 C CA . GLN A 1 242 ? 21.945 10.600 -6.709 1.00 81.50 242 GLN A CA 1
ATOM 1846 C C . GLN A 1 242 ? 20.839 11.658 -6.628 1.00 81.50 242 GLN A C 1
ATOM 1848 O O . GLN A 1 242 ? 19.690 11.298 -6.386 1.00 81.50 242 GLN A O 1
ATOM 1853 N N . ARG A 1 243 ? 21.171 12.936 -6.858 1.00 85.50 243 ARG A N 1
ATOM 1854 C CA . ARG A 1 243 ? 20.193 14.024 -6.989 1.00 85.50 243 ARG A CA 1
ATOM 1855 C C . ARG A 1 243 ? 19.313 13.840 -8.220 1.00 85.50 243 ARG A C 1
ATOM 1857 O O . ARG A 1 243 ? 18.100 13.900 -8.084 1.00 85.50 243 ARG A O 1
ATOM 1864 N N . THR A 1 244 ? 19.894 13.481 -9.365 1.00 85.56 244 THR A N 1
ATOM 1865 C CA . THR A 1 244 ? 19.117 13.147 -10.571 1.00 85.56 244 THR A CA 1
ATOM 1866 C C . THR A 1 244 ? 18.163 11.976 -10.321 1.00 85.56 244 THR A C 1
ATOM 1868 O O . THR A 1 244 ? 16.976 12.076 -10.601 1.00 85.56 244 THR A O 1
ATOM 1871 N N . MET A 1 245 ? 18.635 10.893 -9.688 1.00 83.44 245 MET A N 1
ATOM 1872 C CA . MET A 1 245 ? 17.759 9.767 -9.321 1.00 83.44 245 MET A CA 1
ATOM 1873 C C . MET A 1 245 ? 16.652 10.162 -8.331 1.00 83.44 245 MET A C 1
ATOM 1875 O O . MET A 1 245 ? 15.566 9.584 -8.346 1.00 83.44 245 MET A O 1
ATOM 1879 N N . ALA A 1 246 ? 16.940 11.096 -7.424 1.00 86.81 246 ALA A N 1
ATOM 1880 C CA . ALA A 1 246 ? 15.978 11.622 -6.466 1.00 86.81 246 ALA A CA 1
ATOM 1881 C C . ALA A 1 246 ? 14.903 12.480 -7.152 1.00 86.81 246 ALA A C 1
ATOM 1883 O O . ALA A 1 246 ? 13.726 12.295 -6.857 1.00 86.81 246 ALA A O 1
ATOM 1884 N N . GLU A 1 247 ? 15.284 13.342 -8.094 1.00 88.81 247 GLU A N 1
ATOM 1885 C CA . GLU A 1 247 ? 14.352 14.110 -8.929 1.00 88.81 247 GLU A CA 1
ATOM 1886 C C . GLU A 1 247 ? 13.473 13.209 -9.801 1.00 88.81 247 GLU A C 1
ATOM 1888 O O . GLU A 1 247 ? 12.259 13.408 -9.873 1.00 88.81 247 GLU A O 1
ATOM 1893 N N . ASP A 1 248 ? 14.061 12.180 -10.418 1.00 87.56 248 ASP A N 1
ATOM 1894 C CA . ASP A 1 248 ? 13.310 11.189 -11.190 1.00 87.56 248 ASP A CA 1
ATOM 1895 C C . ASP A 1 248 ? 12.295 10.466 -10.299 1.00 87.56 248 ASP A C 1
ATOM 1897 O O . ASP A 1 248 ? 11.132 10.315 -10.678 1.00 87.56 248 ASP A O 1
ATOM 1901 N N . LEU A 1 249 ? 12.698 10.079 -9.082 1.00 89.12 249 LEU A N 1
ATOM 1902 C CA . LEU A 1 249 ? 11.798 9.467 -8.107 1.00 89.12 249 LEU A CA 1
ATOM 1903 C C . LEU A 1 249 ? 10.632 10.389 -7.751 1.00 89.12 249 LEU A C 1
ATOM 1905 O O . LEU A 1 249 ? 9.486 9.941 -7.771 1.00 89.12 249 LEU A O 1
ATOM 1909 N N . THR A 1 250 ? 10.883 11.658 -7.427 1.00 90.75 250 THR A N 1
ATOM 1910 C CA . THR A 1 250 ? 9.799 12.582 -7.060 1.00 90.75 250 THR A CA 1
ATOM 1911 C C . THR A 1 250 ? 8.877 12.854 -8.230 1.00 90.75 250 THR A C 1
ATOM 1913 O O . THR A 1 250 ? 7.663 12.895 -8.040 1.00 90.75 250 THR A O 1
ATOM 1916 N N . ARG A 1 251 ? 9.414 12.943 -9.449 1.00 89.75 251 ARG A N 1
ATOM 1917 C CA . ARG A 1 251 ? 8.601 13.102 -10.653 1.00 89.75 251 ARG A CA 1
ATOM 1918 C C . ARG A 1 251 ? 7.718 11.881 -10.904 1.00 89.75 251 ARG A C 1
ATOM 1920 O O . ARG A 1 251 ? 6.520 12.044 -11.124 1.00 89.75 251 ARG A O 1
ATOM 1927 N N . VAL A 1 252 ? 8.259 10.662 -10.809 1.00 90.12 252 VAL A N 1
ATOM 1928 C CA . VAL A 1 252 ? 7.470 9.417 -10.916 1.00 90.12 252 VAL A CA 1
ATOM 1929 C C . VAL A 1 252 ? 6.374 9.378 -9.846 1.00 90.12 252 VAL A C 1
ATOM 1931 O O . VAL A 1 252 ? 5.230 9.051 -10.153 1.00 90.12 252 VAL A O 1
ATOM 1934 N N . LEU A 1 253 ? 6.691 9.740 -8.599 1.00 91.19 253 LEU A N 1
ATOM 1935 C CA . LEU A 1 253 ? 5.715 9.741 -7.507 1.00 91.19 253 LEU A CA 1
ATOM 1936 C C . LEU A 1 253 ? 4.588 10.749 -7.741 1.00 91.19 253 LEU A C 1
ATOM 1938 O O . LEU A 1 253 ? 3.426 10.378 -7.632 1.00 91.19 253 LEU A O 1
ATOM 1942 N N . VAL A 1 254 ? 4.908 11.998 -8.079 1.00 89.75 254 VAL A N 1
ATOM 1943 C CA . VAL A 1 254 ? 3.901 13.054 -8.266 1.00 89.75 254 VAL A CA 1
ATOM 1944 C C . VAL A 1 254 ? 3.013 12.774 -9.479 1.00 89.75 254 VAL A C 1
ATOM 1946 O O . VAL A 1 254 ? 1.809 12.997 -9.409 1.00 89.75 254 VAL A O 1
ATOM 1949 N N . THR A 1 255 ? 3.572 12.244 -10.569 1.00 86.50 255 THR A N 1
ATOM 1950 C CA . THR A 1 255 ? 2.797 11.904 -11.778 1.00 86.50 255 THR A CA 1
ATOM 1951 C C . THR A 1 255 ? 1.856 10.717 -11.561 1.00 86.50 255 THR A C 1
ATOM 1953 O O . THR A 1 255 ? 0.735 10.727 -12.060 1.00 86.50 255 THR A O 1
ATOM 1956 N N . ASN A 1 256 ? 2.275 9.710 -10.788 1.00 84.88 256 ASN A N 1
ATOM 1957 C CA . ASN A 1 256 ? 1.456 8.527 -10.501 1.00 84.88 256 ASN A CA 1
ATOM 1958 C C . ASN A 1 256 ? 0.490 8.718 -9.323 1.00 84.88 256 ASN A C 1
ATOM 1960 O O . ASN A 1 256 ? -0.523 8.026 -9.254 1.00 84.88 256 ASN A O 1
ATOM 1964 N N . PHE A 1 257 ? 0.806 9.631 -8.403 1.00 86.81 257 PHE A N 1
ATOM 1965 C CA . PHE A 1 257 ? 0.050 9.911 -7.182 1.00 86.81 257 PHE A CA 1
ATOM 1966 C C . PHE A 1 257 ? -0.085 11.425 -7.000 1.00 86.81 257 PHE A C 1
ATOM 1968 O O . PHE A 1 257 ? 0.509 12.029 -6.100 1.00 86.81 257 PHE A O 1
ATOM 1975 N N . THR A 1 258 ? -0.865 12.061 -7.875 1.00 84.06 258 THR A N 1
ATOM 1976 C CA . THR A 1 258 ? -1.088 13.519 -7.830 1.00 84.06 258 THR A CA 1
ATOM 1977 C C . THR A 1 258 ? -1.671 14.002 -6.504 1.00 84.06 258 THR A C 1
ATOM 1979 O O . THR A 1 258 ? -1.505 15.165 -6.135 1.00 84.06 258 THR A O 1
ATOM 1982 N N . GLU A 1 259 ? -2.281 13.102 -5.730 1.00 86.19 259 GLU A N 1
ATOM 1983 C CA . GLU A 1 259 ? -2.776 13.351 -4.386 1.00 86.19 259 GLU A CA 1
ATOM 1984 C C . GLU A 1 259 ? -1.686 13.862 -3.443 1.00 86.19 259 GLU A C 1
ATOM 1986 O O . GLU A 1 259 ? -1.996 14.660 -2.561 1.00 86.19 259 GLU A O 1
ATOM 1991 N N . ILE A 1 260 ? -0.414 13.503 -3.663 1.00 90.06 260 ILE A N 1
ATOM 1992 C CA . ILE A 1 260 ? 0.730 14.065 -2.924 1.00 90.06 260 ILE A CA 1
ATOM 1993 C C . ILE A 1 260 ? 0.743 15.602 -3.014 1.00 90.06 260 ILE A C 1
ATOM 1995 O O . ILE A 1 260 ? 1.090 16.281 -2.045 1.00 90.06 260 ILE A O 1
ATOM 1999 N N . ALA A 1 261 ? 0.362 16.151 -4.169 1.00 88.38 261 ALA A N 1
ATOM 2000 C CA . ALA A 1 261 ? 0.384 17.581 -4.456 1.00 88.38 261 ALA A CA 1
ATOM 2001 C C . ALA A 1 261 ? -0.945 18.290 -4.146 1.00 88.38 261 ALA A C 1
ATOM 2003 O O . ALA A 1 261 ? -0.959 19.504 -3.907 1.00 88.38 261 ALA A O 1
ATOM 2004 N N . THR A 1 262 ? -2.063 17.561 -4.155 1.00 84.88 262 THR A N 1
ATOM 2005 C CA . THR A 1 262 ? -3.414 18.137 -4.043 1.00 84.88 262 THR A CA 1
ATOM 2006 C C . THR A 1 262 ? -4.051 17.948 -2.668 1.00 84.88 262 THR A C 1
ATOM 2008 O O . THR A 1 262 ? -4.757 18.844 -2.207 1.00 84.88 262 THR A O 1
ATOM 2011 N N . HIS A 1 263 ? -3.769 16.849 -1.967 1.00 83.62 263 HIS A N 1
ATOM 2012 C CA . HIS A 1 263 ? -4.424 16.507 -0.704 1.00 83.62 263 HIS A CA 1
ATOM 2013 C C . HIS A 1 263 ? -3.520 16.749 0.509 1.00 83.62 263 HIS A C 1
ATOM 2015 O O . HIS A 1 263 ? -2.296 16.618 0.457 1.00 83.62 263 HIS A O 1
ATOM 2021 N N . ALA A 1 264 ? -4.131 17.098 1.643 1.00 81.62 264 ALA A N 1
ATOM 2022 C CA . ALA A 1 264 ? -3.436 17.106 2.924 1.00 81.62 264 ALA A CA 1
ATOM 2023 C C . ALA A 1 264 ? -3.213 15.666 3.415 1.00 81.62 264 ALA A C 1
ATOM 2025 O O . ALA A 1 264 ? -4.111 14.825 3.351 1.00 81.62 264 ALA A O 1
ATOM 2026 N N . LEU A 1 265 ? -2.007 15.384 3.912 1.00 82.19 265 LEU A N 1
ATOM 2027 C CA . LEU A 1 265 ? -1.672 14.091 4.499 1.00 82.19 265 LEU A CA 1
ATOM 2028 C C . LEU A 1 265 ? -2.065 14.085 5.980 1.00 82.19 265 LEU A C 1
ATOM 2030 O O . LEU A 1 265 ? -1.502 14.836 6.776 1.00 82.19 265 LEU A O 1
ATOM 2034 N N . HIS A 1 266 ? -2.974 13.188 6.351 1.00 85.50 266 HIS A N 1
ATOM 2035 C CA . HIS A 1 266 ? -3.357 12.939 7.740 1.00 85.50 266 HIS A CA 1
ATOM 2036 C C . HIS A 1 266 ? -2.915 11.523 8.141 1.00 85.50 266 HIS A C 1
ATOM 2038 O O . HIS A 1 266 ? -3.731 10.606 8.164 1.00 85.50 266 HIS A O 1
ATOM 2044 N N . PRO A 1 267 ? -1.619 11.311 8.445 1.00 86.88 267 PRO A N 1
ATOM 2045 C CA . PRO A 1 267 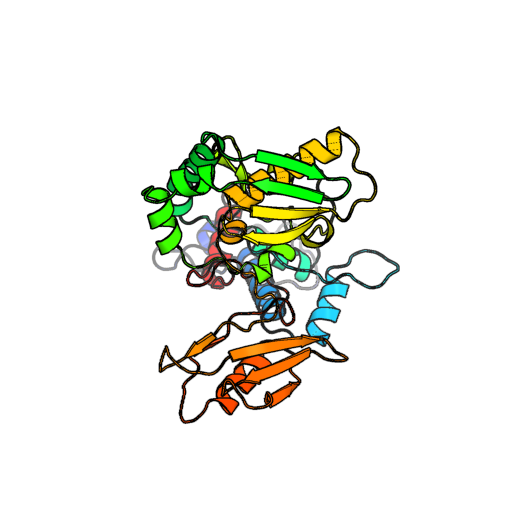? -1.008 9.977 8.534 1.00 86.88 267 PRO A CA 1
ATOM 2046 C C . PRO A 1 267 ? -1.480 9.141 9.730 1.00 86.88 267 PRO A C 1
ATOM 2048 O O . PRO A 1 267 ? -1.099 7.983 9.856 1.00 86.88 267 PRO A O 1
ATOM 2051 N N . ASN A 1 268 ? -2.243 9.764 10.622 1.00 92.25 268 ASN A N 1
ATOM 2052 C CA . ASN A 1 268 ? -2.763 9.177 11.844 1.00 92.25 268 ASN A CA 1
ATOM 2053 C C . ASN A 1 268 ? -4.288 9.049 11.810 1.00 92.25 268 ASN A C 1
ATOM 2055 O O . ASN A 1 268 ? -4.856 8.464 12.722 1.00 92.25 268 ASN A O 1
ATOM 2059 N N . GLU A 1 269 ? -4.972 9.652 10.839 1.00 91.94 269 GLU A N 1
ATOM 2060 C CA . GLU A 1 269 ? -6.432 9.663 10.807 1.00 91.94 269 GLU A CA 1
ATOM 2061 C C . GLU A 1 269 ? -6.964 8.285 10.403 1.00 91.94 269 GLU A C 1
ATOM 2063 O O . GLU A 1 269 ? -6.509 7.675 9.437 1.00 91.94 269 GLU A O 1
ATOM 2068 N N . VAL A 1 270 ? -7.947 7.786 11.146 1.00 92.25 270 VAL A N 1
ATOM 2069 C CA . VAL A 1 270 ? -8.617 6.528 10.832 1.00 92.25 270 VAL A CA 1
ATOM 2070 C C . VAL A 1 270 ? -9.726 6.804 9.832 1.00 92.25 270 VAL A C 1
ATOM 2072 O O . VAL A 1 270 ? -10.658 7.554 10.110 1.00 92.25 270 VAL A O 1
ATOM 2075 N N . ARG A 1 271 ? -9.652 6.146 8.676 1.00 89.62 271 ARG A N 1
ATOM 2076 C CA . ARG A 1 271 ? -10.688 6.209 7.643 1.00 89.62 271 ARG A CA 1
ATOM 2077 C C . ARG A 1 271 ? -11.726 5.120 7.875 1.00 89.62 271 ARG A C 1
ATOM 2079 O O . ARG A 1 271 ? -11.380 3.944 7.989 1.00 89.62 271 ARG A O 1
ATOM 2086 N N . PHE A 1 272 ? -12.997 5.491 7.913 1.00 89.75 272 PHE A N 1
ATOM 2087 C CA . PHE A 1 272 ? -14.105 4.551 8.029 1.00 89.75 272 PHE A CA 1
ATOM 2088 C C . PHE A 1 272 ? -15.354 5.093 7.328 1.00 89.75 272 PHE A C 1
ATOM 2090 O O . PHE A 1 272 ? -15.400 6.255 6.939 1.00 89.75 272 PHE A O 1
ATOM 2097 N N . THR A 1 273 ? -16.331 4.217 7.117 1.00 88.81 273 THR A N 1
ATOM 2098 C CA . THR A 1 273 ? -17.646 4.538 6.542 1.00 88.81 273 THR A CA 1
ATOM 2099 C C . THR A 1 273 ? -18.713 4.144 7.548 1.00 88.81 273 THR A C 1
ATOM 2101 O O . THR A 1 273 ? -18.603 3.085 8.180 1.00 88.81 273 THR A O 1
ATOM 2104 N N . ALA A 1 274 ? -19.737 4.972 7.705 1.00 89.31 274 ALA A N 1
ATOM 2105 C CA . ALA A 1 274 ? -20.814 4.733 8.649 1.00 89.31 274 ALA A CA 1
ATOM 2106 C C . ALA A 1 274 ? -22.147 5.275 8.119 1.00 89.31 274 ALA A C 1
ATOM 2108 O O . ALA A 1 274 ? -22.162 6.056 7.180 1.00 89.31 274 ALA A O 1
ATOM 2109 N N . THR A 1 275 ? -23.266 4.826 8.691 1.00 86.88 275 THR A N 1
ATOM 2110 C CA . THR A 1 275 ? -24.594 5.358 8.341 1.00 86.88 275 THR A CA 1
ATOM 2111 C C . THR A 1 275 ? -24.818 6.681 9.057 1.00 86.88 275 THR A C 1
ATOM 2113 O O . THR A 1 275 ? -24.565 6.772 10.257 1.00 86.88 275 THR A O 1
ATOM 2116 N N . THR A 1 276 ? -25.347 7.656 8.315 1.00 80.81 276 THR A N 1
ATOM 2117 C CA . THR A 1 276 ? -25.135 9.107 8.471 1.00 80.81 276 THR A CA 1
ATOM 2118 C C . THR A 1 276 ? -23.717 9.483 8.048 1.00 80.81 276 THR A C 1
ATOM 2120 O O . THR A 1 276 ? -22.785 9.432 8.848 1.00 80.81 276 THR A O 1
ATOM 2123 N N . ASP A 1 277 ? -23.566 9.828 6.767 1.00 73.31 277 ASP A N 1
ATOM 2124 C CA . ASP A 1 277 ? -22.266 10.173 6.176 1.00 73.31 277 ASP A CA 1
ATOM 2125 C C . ASP A 1 277 ? -21.652 11.422 6.839 1.00 73.31 277 ASP A C 1
ATOM 2127 O O . ASP A 1 277 ? -20.438 11.496 7.012 1.00 73.31 277 ASP A O 1
ATOM 2131 N N . ASP A 1 278 ? -22.493 12.347 7.313 1.00 79.75 278 ASP A N 1
ATOM 2132 C CA . ASP A 1 278 ? -22.093 13.597 7.976 1.00 79.75 278 ASP A CA 1
ATOM 2133 C C . ASP A 1 278 ? -21.939 13.464 9.505 1.00 79.75 278 ASP A C 1
ATOM 2135 O O . ASP A 1 278 ? -22.274 14.371 10.272 1.00 79.75 278 ASP A O 1
ATOM 2139 N N . HIS A 1 279 ? -21.452 12.323 9.999 1.00 84.44 279 HIS A N 1
ATOM 2140 C CA . HIS A 1 279 ? -21.213 12.178 11.434 1.00 84.44 279 HIS A CA 1
ATOM 2141 C C . HIS A 1 279 ? -20.051 13.078 11.918 1.00 84.44 279 HIS A C 1
ATOM 2143 O O . HIS A 1 279 ? -19.010 13.162 11.265 1.00 84.44 279 HIS A O 1
ATOM 2149 N N . PRO A 1 280 ? -20.123 13.673 13.125 1.00 86.31 280 PRO A N 1
ATOM 2150 C CA . PRO A 1 280 ? -19.069 14.562 13.634 1.00 86.31 280 PRO A CA 1
ATOM 2151 C C . PRO A 1 280 ? -17.822 13.818 14.143 1.00 86.31 280 PRO A C 1
ATOM 2153 O O . PRO A 1 280 ? -16.862 14.444 14.593 1.00 86.31 280 PRO A O 1
ATOM 2156 N N . VAL A 1 281 ? -17.840 12.481 14.140 1.00 89.38 281 VAL A N 1
ATOM 2157 C CA . VAL A 1 281 ? -16.797 11.666 14.768 1.00 89.38 281 VAL A CA 1
ATOM 2158 C C . VAL A 1 281 ? -15.521 11.627 13.929 1.00 89.38 281 VAL A C 1
ATOM 2160 O O . VAL A 1 281 ? -15.528 11.146 12.798 1.00 89.38 281 VAL A O 1
ATOM 2163 N N . VAL A 1 282 ? -14.400 12.030 14.528 1.00 91.19 282 VAL A N 1
ATOM 2164 C CA . VAL A 1 282 ? -13.055 11.908 13.948 1.00 91.19 282 VAL A CA 1
ATOM 2165 C C . VAL A 1 282 ? -12.190 11.033 14.845 1.00 91.19 282 VAL A C 1
ATOM 2167 O O . VAL A 1 282 ? -12.022 11.306 16.035 1.00 91.19 282 VAL A O 1
ATOM 2170 N N . ALA A 1 283 ? -11.594 9.989 14.275 1.00 93.56 283 ALA A N 1
ATOM 2171 C CA . ALA A 1 283 ? -10.694 9.089 14.986 1.00 93.56 283 ALA A CA 1
ATOM 2172 C C . ALA A 1 283 ? -9.261 9.226 14.463 1.00 93.56 283 ALA A C 1
ATOM 2174 O O . ALA A 1 283 ? -9.034 9.289 13.258 1.00 93.56 283 ALA A O 1
ATOM 2175 N N . ALA A 1 284 ? -8.283 9.248 15.367 1.00 94.69 284 ALA A N 1
ATOM 2176 C CA . ALA A 1 284 ? -6.870 9.271 15.012 1.00 94.69 284 ALA A CA 1
ATOM 2177 C C . ALA A 1 284 ? -6.057 8.321 15.892 1.00 94.69 284 ALA A C 1
ATOM 2179 O O . ALA A 1 284 ? -6.236 8.283 17.108 1.00 94.69 284 ALA A O 1
ATOM 2180 N N . LEU A 1 285 ? -5.137 7.578 15.288 1.00 94.62 285 LEU A N 1
ATOM 2181 C CA . LEU A 1 285 ? -4.203 6.705 15.980 1.00 94.62 285 LEU A CA 1
ATOM 2182 C C . LEU A 1 285 ? -2.970 7.470 16.447 1.00 94.62 285 LEU A C 1
ATOM 2184 O O . LEU A 1 285 ? -2.471 8.377 15.782 1.00 94.62 285 LEU A O 1
ATOM 2188 N N . ARG A 1 286 ? -2.458 7.089 17.610 1.00 92.88 286 ARG A N 1
ATOM 2189 C CA . ARG A 1 286 ? -1.245 7.656 18.195 1.00 92.88 286 ARG A CA 1
ATOM 2190 C C . ARG A 1 286 ? -0.413 6.526 18.773 1.00 92.88 286 ARG A C 1
ATOM 2192 O O . ARG A 1 286 ? -0.955 5.540 19.262 1.00 92.88 286 ARG A O 1
ATOM 2199 N N . VAL A 1 287 ? 0.903 6.677 18.699 1.00 88.38 287 VAL A N 1
ATOM 2200 C CA . VAL A 1 287 ? 1.852 5.741 19.304 1.00 88.38 287 VAL A CA 1
ATOM 2201 C C . VAL A 1 287 ? 2.453 6.422 20.525 1.00 88.38 287 VAL A C 1
ATOM 2203 O O . VAL A 1 287 ? 3.038 7.499 20.396 1.00 88.38 287 VAL A O 1
ATOM 2206 N N . ARG A 1 288 ? 2.274 5.813 21.697 1.00 82.38 288 ARG A N 1
ATOM 2207 C CA . ARG A 1 288 ? 3.000 6.147 22.929 1.00 82.38 288 ARG A CA 1
ATOM 2208 C C . ARG A 1 288 ? 3.818 4.917 23.321 1.00 82.38 288 ARG A C 1
ATOM 2210 O O . ARG A 1 288 ? 4.752 4.586 22.598 1.00 82.38 288 ARG A O 1
ATOM 2217 N N . ASP A 1 289 ? 3.405 4.208 24.367 1.00 82.06 289 ASP A N 1
ATOM 2218 C CA . ASP A 1 289 ? 3.924 2.875 24.700 1.00 82.06 289 ASP A CA 1
ATOM 2219 C C . ASP A 1 289 ? 3.211 1.788 23.883 1.00 82.06 289 ASP A C 1
ATOM 2221 O O . ASP A 1 289 ? 3.842 0.891 23.328 1.00 82.06 289 ASP A O 1
ATOM 2225 N N . ASP A 1 290 ? 1.892 1.942 23.738 1.00 85.56 290 ASP A N 1
ATOM 2226 C CA . ASP A 1 290 ? 1.020 1.146 22.878 1.00 85.56 290 ASP A CA 1
ATOM 2227 C C . ASP A 1 290 ? 0.409 2.026 21.773 1.00 85.56 290 ASP A C 1
ATOM 2229 O O . ASP A 1 290 ? 0.543 3.258 21.772 1.00 85.56 290 ASP A O 1
ATOM 2233 N N . VAL A 1 291 ? -0.287 1.393 20.825 1.00 90.06 291 VAL A N 1
ATOM 2234 C CA . VAL A 1 291 ? -1.134 2.115 19.871 1.00 90.06 291 VAL A CA 1
ATOM 2235 C C . VAL A 1 291 ? -2.477 2.430 20.531 1.00 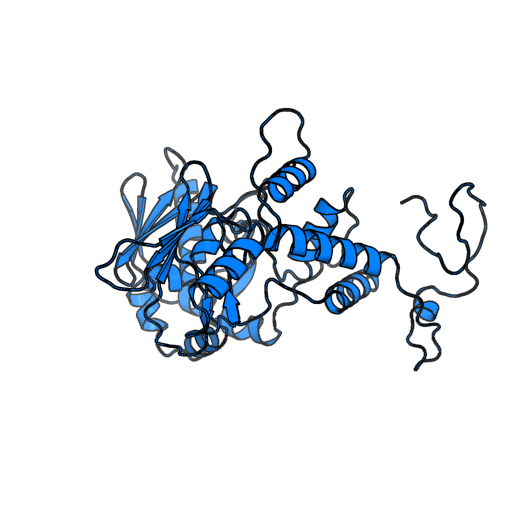90.06 291 VAL A C 1
ATOM 2237 O O . VAL A 1 291 ? -3.170 1.549 21.043 1.00 90.06 291 VAL A O 1
ATOM 2240 N N . GLU A 1 292 ? -2.857 3.702 20.498 1.00 94.12 292 GLU A N 1
ATOM 2241 C CA . GLU A 1 292 ? -4.127 4.201 21.021 1.00 94.12 292 GLU A CA 1
ATOM 2242 C C . GLU A 1 292 ? -4.937 4.859 19.908 1.00 94.12 292 GLU A C 1
ATOM 2244 O O . GLU A 1 292 ? -4.381 5.542 19.047 1.00 94.12 292 GLU A O 1
ATOM 2249 N N . VAL A 1 293 ? -6.258 4.694 19.946 1.00 95.31 293 VAL A N 1
ATOM 2250 C CA . VAL A 1 293 ? -7.198 5.485 19.154 1.00 95.31 293 VAL A CA 1
ATOM 2251 C C . VAL A 1 293 ? -7.756 6.619 20.010 1.00 95.31 293 VAL A C 1
ATOM 2253 O O . VAL A 1 293 ? -8.272 6.400 21.106 1.00 95.31 293 VAL A O 1
ATOM 2256 N N . ALA A 1 294 ? -7.624 7.840 19.499 1.00 94.44 294 ALA A N 1
ATOM 2257 C CA . ALA A 1 294 ? -8.231 9.053 20.024 1.00 94.44 294 ALA A CA 1
ATOM 2258 C C . ALA A 1 294 ? -9.478 9.376 19.200 1.00 94.44 294 ALA A C 1
ATOM 2260 O O . ALA A 1 294 ? -9.364 9.731 18.025 1.00 94.44 294 ALA A O 1
ATOM 2261 N N . ILE A 1 295 ? -10.653 9.240 19.811 1.00 93.62 295 ILE A N 1
ATOM 2262 C CA . ILE A 1 295 ? -11.950 9.458 19.165 1.00 93.62 295 ILE A CA 1
ATOM 2263 C C . ILE A 1 295 ? -12.519 10.795 19.644 1.00 93.62 295 ILE A C 1
ATOM 2265 O O . ILE A 1 295 ? -12.731 10.987 20.840 1.00 93.62 295 ILE A O 1
ATOM 2269 N N . HIS A 1 296 ? -12.761 11.713 18.714 1.00 90.06 296 HIS A N 1
ATOM 2270 C CA . HIS A 1 296 ? -13.364 13.019 18.969 1.00 90.06 296 HIS A CA 1
ATOM 2271 C C . HIS A 1 296 ? -14.800 12.982 18.455 1.00 90.06 296 HIS A C 1
ATOM 2273 O O . HIS A 1 296 ? -15.007 12.768 17.266 1.00 90.06 296 HIS A O 1
ATOM 2279 N N . SER A 1 297 ? -15.782 13.165 19.337 1.00 82.56 297 SER A N 1
ATOM 2280 C CA . SER A 1 297 ? -17.209 13.254 18.985 1.00 82.56 297 SER A CA 1
ATOM 2281 C C . SER A 1 297 ? -17.731 14.695 18.934 1.00 82.56 297 SER A C 1
ATOM 2283 O O . SER A 1 297 ? -18.862 14.926 18.519 1.00 82.56 297 SER A O 1
ATOM 2285 N N . SER A 1 298 ? -16.919 15.669 19.354 1.00 73.88 298 SER A N 1
ATOM 2286 C CA . SER A 1 298 ? -17.204 17.102 19.260 1.00 73.88 298 SER A CA 1
ATOM 2287 C C . SER A 1 298 ? -15.911 17.890 19.041 1.00 73.88 298 SER A C 1
ATOM 2289 O O . SER A 1 298 ? -14.824 17.408 19.357 1.00 73.88 298 SER A O 1
ATOM 2291 N N . VAL A 1 299 ? -16.033 19.114 18.522 1.00 66.75 299 VAL A N 1
ATOM 2292 C CA . VAL A 1 299 ? -14.895 20.006 18.217 1.00 66.75 299 VAL A CA 1
ATOM 2293 C C . VAL A 1 299 ? -14.196 20.524 19.485 1.00 66.75 299 VAL A C 1
ATOM 2295 O O . VAL A 1 299 ? -13.030 20.902 19.435 1.00 66.75 299 VAL A O 1
ATOM 2298 N N . ILE A 1 300 ? -14.896 20.543 20.624 1.00 68.56 300 ILE A N 1
ATOM 2299 C CA . ILE A 1 300 ? -14.472 21.257 21.843 1.00 68.56 300 ILE A CA 1
ATOM 2300 C C . ILE A 1 300 ? -14.090 20.288 22.981 1.00 68.56 300 ILE A C 1
ATOM 2302 O O . ILE A 1 300 ? -13.328 20.651 23.875 1.00 68.56 300 ILE A O 1
ATOM 2306 N N . GLY A 1 301 ? -14.584 19.046 22.963 1.00 73.12 301 GLY A N 1
ATOM 2307 C CA . GLY A 1 301 ? -14.352 18.072 24.034 1.00 73.12 301 GLY A CA 1
ATOM 2308 C C . GLY A 1 301 ? -13.013 17.321 23.944 1.00 73.12 301 GLY A C 1
ATOM 2309 O O . GLY A 1 301 ? -12.470 17.142 22.850 1.00 73.12 301 GLY A O 1
ATOM 2310 N N . PRO A 1 302 ? -12.480 16.823 25.078 1.00 84.56 302 PRO A N 1
ATOM 2311 C CA . PRO A 1 302 ? -11.313 15.947 25.067 1.00 84.56 302 PRO A CA 1
ATOM 2312 C C . PRO A 1 302 ? -11.630 14.624 24.344 1.00 84.56 302 PRO A C 1
ATOM 2314 O O . PRO A 1 302 ? -12.749 14.116 24.459 1.00 84.56 302 PRO A O 1
ATOM 2317 N N . PRO A 1 303 ? -10.663 14.025 23.624 1.00 89.88 303 PRO A N 1
ATOM 2318 C CA . PRO A 1 303 ? -10.891 12.752 22.956 1.00 89.88 303 PRO A CA 1
ATOM 2319 C C . PRO A 1 303 ? -11.064 11.603 23.945 1.00 89.88 303 PRO A C 1
ATOM 2321 O O . PRO A 1 303 ? -10.351 11.508 24.946 1.00 89.88 303 PRO A O 1
ATOM 2324 N N . ALA A 1 304 ? -11.924 10.651 23.591 1.00 91.38 304 ALA A N 1
ATOM 2325 C CA . ALA A 1 304 ? -11.930 9.344 24.226 1.00 91.38 304 ALA A CA 1
ATOM 2326 C C . ALA A 1 304 ? -10.707 8.547 23.752 1.00 91.38 304 ALA A C 1
ATOM 2328 O O . ALA A 1 304 ? -10.533 8.310 22.555 1.00 91.38 304 ALA A O 1
ATOM 2329 N N . LEU A 1 305 ? -9.861 8.134 24.696 1.00 93.12 305 LEU A N 1
ATOM 2330 C CA . LEU A 1 305 ? -8.667 7.334 24.428 1.00 93.12 305 LEU A CA 1
ATOM 2331 C C . LEU A 1 305 ? -8.941 5.856 24.717 1.00 93.12 305 LEU A C 1
ATOM 2333 O O . LEU A 1 305 ? -9.469 5.497 25.777 1.00 93.12 305 LEU A O 1
ATOM 2337 N N . ARG A 1 306 ? -8.579 4.992 23.766 1.00 94.25 306 ARG A N 1
ATOM 2338 C CA . ARG A 1 306 ? -8.692 3.531 23.882 1.00 94.25 306 ARG A CA 1
ATOM 2339 C C . ARG A 1 306 ? -7.452 2.861 23.299 1.00 94.25 306 ARG A C 1
ATOM 2341 O O . ARG A 1 306 ? -7.024 3.214 22.204 1.00 94.25 306 ARG A O 1
ATOM 2348 N N . LYS A 1 307 ? -6.895 1.878 24.007 1.00 93.25 307 LYS A N 1
ATOM 2349 C CA . LYS A 1 307 ? -5.803 1.043 23.487 1.00 93.25 307 LYS A CA 1
ATOM 2350 C C . LYS A 1 307 ? -6.335 0.076 22.435 1.00 93.25 307 LYS A C 1
ATOM 2352 O O . LYS A 1 307 ? -7.414 -0.483 22.616 1.00 93.25 307 LYS A O 1
ATOM 2357 N N . VAL A 1 308 ? -5.574 -0.116 21.362 1.00 93.00 308 VAL A N 1
ATOM 2358 C CA . VAL A 1 308 ? -5.905 -1.042 20.272 1.00 93.00 308 VAL A CA 1
ATOM 2359 C C . VAL A 1 308 ? -4.641 -1.763 19.802 1.00 93.00 308 VAL A C 1
ATOM 2361 O O . VAL A 1 308 ? -3.658 -1.133 19.429 1.00 93.00 308 VAL A O 1
ATOM 2364 N N . ALA A 1 309 ? -4.653 -3.095 19.798 1.00 89.19 309 ALA A N 1
ATOM 2365 C CA . ALA A 1 309 ? -3.506 -3.927 19.418 1.00 89.19 309 ALA A CA 1
ATOM 2366 C C . ALA A 1 309 ? -3.617 -4.521 18.002 1.00 89.19 309 ALA A C 1
ATOM 2368 O O . ALA A 1 309 ? -2.675 -5.159 17.515 1.00 89.19 309 ALA A O 1
ATOM 2369 N N . SER A 1 310 ? -4.766 -4.350 17.341 1.00 91.31 310 SER A N 1
ATOM 2370 C CA . SER A 1 310 ? -5.033 -4.872 15.998 1.00 91.31 310 SER A CA 1
ATOM 2371 C C . SER A 1 310 ? -6.090 -4.055 15.251 1.00 91.31 310 SER A C 1
ATOM 2373 O O . SER A 1 310 ? -6.895 -3.338 15.849 1.00 91.31 310 SER A O 1
ATOM 2375 N N . GLN A 1 311 ? -6.149 -4.225 13.926 1.00 91.69 311 GLN A N 1
ATOM 2376 C CA . GLN A 1 311 ? -7.218 -3.654 13.098 1.00 91.69 311 GLN A CA 1
ATOM 2377 C C . GLN A 1 311 ? -8.617 -4.154 13.513 1.00 91.69 311 GLN A C 1
ATOM 2379 O O . GLN A 1 311 ? -9.603 -3.418 13.416 1.00 91.69 311 GLN A O 1
ATOM 2384 N N . GLY A 1 312 ? -8.711 -5.405 13.978 1.00 90.94 312 GLY A N 1
ATOM 2385 C CA . GLY A 1 312 ? -9.964 -5.987 14.463 1.00 90.94 312 GLY A CA 1
ATOM 2386 C C . GLY A 1 312 ? -10.466 -5.289 15.726 1.00 90.94 312 GLY A C 1
ATOM 2387 O O . GLY A 1 312 ? -11.635 -4.914 15.791 1.00 90.94 312 GLY A O 1
ATOM 2388 N N . GLU A 1 313 ? -9.571 -5.034 16.682 1.00 93.06 313 GLU A N 1
ATOM 2389 C CA . GLU A 1 313 ? -9.887 -4.286 17.904 1.00 93.06 313 GLU A CA 1
ATOM 2390 C C . GLU A 1 313 ? -10.264 -2.835 17.618 1.00 93.06 313 GLU A C 1
ATOM 2392 O O . GLU A 1 313 ? -11.238 -2.344 18.183 1.00 93.06 313 GLU A O 1
ATOM 2397 N N . LEU A 1 314 ? -9.560 -2.157 16.705 1.00 95.12 314 LEU A N 1
ATOM 2398 C CA . LEU A 1 314 ? -9.939 -0.812 16.260 1.00 95.12 314 LEU A CA 1
ATOM 2399 C C . LEU A 1 314 ? -11.365 -0.790 15.694 1.00 95.12 314 LEU A C 1
ATOM 2401 O O . LEU A 1 314 ? -12.170 0.063 16.066 1.00 95.12 314 LEU A O 1
ATOM 2405 N N . THR A 1 315 ? -11.692 -1.756 14.834 1.00 94.25 315 THR A N 1
ATOM 2406 C CA . THR A 1 315 ? -13.027 -1.869 14.229 1.00 94.25 315 THR A CA 1
ATOM 2407 C C . THR A 1 315 ? -14.105 -2.100 15.287 1.00 94.25 315 THR A C 1
ATOM 2409 O O . THR A 1 315 ? -15.148 -1.447 15.259 1.00 94.25 315 THR A O 1
ATOM 2412 N N . ALA A 1 316 ? -13.857 -3.009 16.233 1.00 94.31 316 ALA A N 1
ATOM 2413 C CA . ALA A 1 316 ? -14.776 -3.284 17.334 1.00 94.31 316 ALA A CA 1
ATOM 2414 C C . ALA A 1 316 ? -14.952 -2.060 18.248 1.00 94.31 316 ALA A C 1
ATOM 2416 O O . ALA A 1 316 ? -16.073 -1.742 18.634 1.00 94.31 316 ALA A O 1
ATOM 2417 N N . THR A 1 317 ? -13.862 -1.344 18.532 1.00 95.31 317 THR A N 1
ATOM 2418 C CA . THR A 1 317 ? -13.850 -0.151 19.390 1.00 95.31 317 THR A CA 1
ATOM 2419 C C . THR A 1 317 ? -14.671 0.980 18.781 1.00 95.31 317 THR A C 1
ATOM 2421 O O . THR A 1 317 ? -15.502 1.562 19.471 1.00 95.31 317 THR A O 1
ATOM 2424 N N . LEU A 1 318 ? -14.492 1.267 17.486 1.00 94.56 318 LEU A N 1
ATOM 2425 C CA . LEU A 1 318 ? -15.271 2.296 16.792 1.00 94.56 318 LEU A CA 1
ATOM 2426 C C . LEU A 1 318 ? -16.756 1.934 16.723 1.00 94.56 318 LEU A C 1
ATOM 2428 O O . LEU A 1 318 ? -17.598 2.768 17.039 1.00 94.56 318 LEU A O 1
ATOM 2432 N N . ARG A 1 319 ? -17.084 0.677 16.393 1.00 95.06 319 ARG A N 1
ATOM 2433 C CA . ARG A 1 319 ? -18.476 0.198 16.385 1.00 95.06 319 ARG A CA 1
ATOM 2434 C C . ARG A 1 319 ? -19.141 0.325 17.751 1.00 95.06 319 ARG A C 1
ATOM 2436 O O . ARG A 1 319 ? -20.274 0.778 17.820 1.00 95.06 319 ARG A O 1
ATOM 2443 N N . ALA A 1 320 ? -18.447 -0.057 18.821 1.00 94.19 320 ALA A N 1
ATOM 2444 C CA . ALA A 1 320 ? -18.981 0.028 20.176 1.00 94.19 320 ALA A CA 1
ATOM 2445 C C . ALA A 1 320 ? -19.138 1.477 20.658 1.00 94.19 320 ALA A C 1
ATOM 2447 O O . ALA A 1 320 ? -20.102 1.780 21.346 1.00 94.19 320 ALA A O 1
ATOM 2448 N N . PHE A 1 321 ? -18.208 2.368 20.297 1.00 92.62 321 PHE A N 1
ATOM 2449 C CA . PHE A 1 321 ? -18.261 3.779 20.690 1.00 92.62 321 PHE A CA 1
ATOM 2450 C C . PHE A 1 321 ? -19.394 4.545 19.999 1.00 92.62 321 PHE A C 1
ATOM 2452 O O . PHE A 1 321 ? -19.974 5.446 20.591 1.00 92.62 321 PHE A O 1
ATOM 2459 N N . MET A 1 322 ? -19.665 4.213 18.738 1.00 90.75 322 MET A N 1
ATOM 2460 C CA . MET A 1 322 ? -20.615 4.937 17.892 1.00 90.75 322 MET A CA 1
ATOM 2461 C C . MET A 1 322 ? -22.041 4.371 17.953 1.00 90.75 322 MET A C 1
ATOM 2463 O O . MET A 1 322 ? -22.980 5.036 17.524 1.00 90.75 322 MET A O 1
ATOM 2467 N N . ALA A 1 323 ? -22.213 3.159 18.481 1.00 90.12 323 ALA A N 1
ATOM 2468 C CA . ALA A 1 323 ? -23.522 2.558 18.682 1.00 90.12 323 ALA A CA 1
ATOM 2469 C C . ALA A 1 323 ? -24.288 3.212 19.855 1.00 90.12 323 ALA A C 1
ATOM 2471 O O . ALA A 1 323 ? -23.665 3.623 20.834 1.00 90.12 323 ALA A O 1
ATOM 2472 N N . PRO A 1 324 ? -25.634 3.227 19.812 1.00 88.88 324 PRO A N 1
ATOM 2473 C CA . PRO A 1 324 ? -26.486 2.741 18.720 1.00 88.88 324 PRO A CA 1
ATOM 2474 C C . PRO A 1 324 ? -26.694 3.767 17.592 1.00 88.88 324 PRO A C 1
ATOM 2476 O O . PRO A 1 324 ? -27.218 3.400 16.544 1.00 88.88 324 PRO A O 1
ATOM 2479 N N . ASP A 1 325 ? -26.280 5.017 17.799 1.00 86.62 325 ASP A N 1
ATOM 2480 C CA . ASP A 1 325 ? -26.681 6.162 16.974 1.00 86.62 325 ASP A CA 1
ATOM 2481 C C . ASP A 1 325 ? -26.087 6.134 15.562 1.00 86.62 325 ASP A C 1
ATOM 2483 O O . ASP A 1 325 ? -26.721 6.573 14.604 1.00 86.62 325 ASP A O 1
ATOM 2487 N N . ILE A 1 326 ? -24.871 5.602 15.415 1.00 88.88 326 ILE A N 1
ATOM 2488 C CA . ILE A 1 326 ? -24.154 5.543 14.142 1.00 88.88 326 ILE A CA 1
ATOM 2489 C C . ILE A 1 326 ? -23.643 4.122 13.885 1.00 88.88 326 ILE A C 1
ATOM 2491 O O . ILE A 1 326 ? -22.870 3.542 14.653 1.00 88.88 326 ILE A O 1
ATOM 2495 N N . VAL A 1 327 ? -24.027 3.564 12.735 1.00 91.81 327 VAL A N 1
ATOM 2496 C CA . VAL A 1 327 ? -23.636 2.209 12.322 1.00 91.81 327 VAL A CA 1
ATOM 2497 C C . VAL A 1 327 ? -22.373 2.256 11.466 1.00 91.81 327 VAL A C 1
ATOM 2499 O O . VAL A 1 327 ? -22.437 2.643 10.302 1.00 91.81 327 VAL A O 1
ATOM 2502 N N . VAL A 1 328 ? -21.233 1.816 12.010 1.00 91.50 328 VAL A N 1
ATOM 2503 C CA . VAL A 1 328 ? -19.951 1.739 11.279 1.00 91.50 328 VAL A CA 1
ATOM 2504 C C . VAL A 1 328 ? -19.882 0.491 10.390 1.00 91.50 328 VAL A C 1
ATOM 2506 O O . VAL A 1 328 ? -19.761 -0.642 10.876 1.00 91.50 328 VAL A O 1
ATOM 2509 N N . HIS A 1 329 ? -19.870 0.703 9.073 1.00 89.12 329 HIS A N 1
ATOM 2510 C CA . HIS A 1 329 ? -19.835 -0.349 8.054 1.00 89.12 329 HIS A CA 1
ATOM 2511 C C . HIS A 1 329 ? -18.439 -0.932 7.888 1.00 89.12 329 HIS A C 1
ATOM 2513 O O . HIS A 1 329 ? -18.219 -2.127 8.113 1.00 89.12 329 HIS A O 1
ATOM 2519 N N . THR A 1 330 ? -17.478 -0.084 7.521 1.00 88.12 330 THR A N 1
ATOM 2520 C CA . THR A 1 330 ? -16.101 -0.503 7.247 1.00 88.12 330 THR A CA 1
ATOM 2521 C C . THR A 1 330 ? -15.102 0.454 7.875 1.00 88.12 330 THR A C 1
ATOM 2523 O O . THR A 1 330 ? -15.306 1.662 7.855 1.00 88.12 330 THR A O 1
ATOM 2526 N N . VAL A 1 331 ? -14.014 -0.097 8.415 1.00 90.69 331 VAL A N 1
ATOM 2527 C CA . VAL A 1 331 ? -12.859 0.657 8.913 1.00 90.69 331 VAL A CA 1
ATOM 2528 C C . VAL A 1 331 ? -11.662 0.254 8.066 1.00 90.69 331 VAL A C 1
ATOM 2530 O O . VAL A 1 331 ? -11.294 -0.925 8.023 1.00 90.69 331 VAL A O 1
ATOM 2533 N N . HIS A 1 332 ? -11.080 1.218 7.359 1.00 89.44 332 HIS A N 1
ATOM 2534 C CA . HIS A 1 332 ? -9.939 0.983 6.484 1.00 89.44 332 HIS A CA 1
ATOM 2535 C C . HIS A 1 332 ? -8.713 0.556 7.304 1.00 89.44 332 HIS A C 1
ATOM 2537 O O . HIS A 1 332 ? -8.465 1.141 8.365 1.00 89.44 332 HIS A O 1
ATOM 2543 N N . PRO A 1 333 ? -7.935 -0.449 6.856 1.00 91.00 333 PRO A N 1
ATOM 2544 C CA . PRO A 1 333 ? -6.666 -0.793 7.484 1.00 91.00 333 PRO A CA 1
ATOM 2545 C C . PRO A 1 333 ? -5.737 0.412 7.617 1.00 91.00 333 PRO A C 1
ATOM 2547 O O . PRO A 1 333 ? -5.541 1.150 6.652 1.00 91.00 333 PRO A O 1
ATOM 2550 N N . HIS A 1 334 ? -5.120 0.574 8.789 1.00 92.56 334 HIS A N 1
ATOM 2551 C CA . HIS A 1 334 ? -4.150 1.643 9.037 1.00 92.56 334 HIS A CA 1
ATOM 2552 C C . HIS A 1 334 ? -2.708 1.100 9.122 1.00 92.56 334 HIS A C 1
ATOM 2554 O O . HIS A 1 334 ? -2.503 0.060 9.758 1.00 92.56 334 HIS A O 1
ATOM 2560 N N . PRO A 1 335 ? -1.682 1.802 8.590 1.00 91.69 335 PRO A N 1
ATOM 2561 C CA . PRO A 1 335 ? -0.284 1.339 8.622 1.00 91.69 335 PRO A CA 1
ATOM 2562 C C . PRO A 1 335 ? 0.295 1.065 10.018 1.00 91.69 335 PRO A C 1
ATOM 2564 O O . PRO A 1 335 ? 1.245 0.299 10.167 1.00 91.69 335 PRO A O 1
ATOM 2567 N N . LEU A 1 336 ? -0.271 1.692 11.053 1.00 91.31 336 LEU A N 1
ATOM 2568 C CA . LEU A 1 336 ? 0.123 1.460 12.451 1.00 91.31 336 LEU A CA 1
ATOM 2569 C C . LEU A 1 336 ? -0.367 0.114 13.007 1.00 91.31 336 LEU A C 1
ATOM 2571 O O . LEU A 1 336 ? 0.227 -0.394 13.953 1.00 91.31 336 LEU A O 1
ATOM 2575 N N . LEU A 1 337 ? -1.427 -0.461 12.433 1.00 92.00 337 LEU A N 1
ATOM 2576 C CA . LEU A 1 337 ? -2.074 -1.684 12.924 1.00 92.00 337 LEU A CA 1
ATOM 2577 C C . LEU A 1 337 ? -2.061 -2.830 11.908 1.00 92.00 337 LEU A C 1
ATOM 2579 O O . LEU A 1 337 ? -2.425 -3.947 12.258 1.00 92.00 337 LEU A O 1
ATOM 2583 N N . SER A 1 338 ? -1.649 -2.573 10.667 1.00 91.62 338 SER A N 1
ATOM 2584 C CA . SER A 1 338 ? -1.614 -3.550 9.583 1.00 91.62 338 SER A CA 1
ATOM 2585 C C . SER A 1 338 ? -0.289 -3.484 8.818 1.00 91.62 338 SER A C 1
ATOM 2587 O O . SER A 1 338 ? 0.358 -2.444 8.711 1.00 91.62 338 SER A O 1
ATOM 2589 N N . ARG A 1 339 ? 0.121 -4.628 8.269 1.00 89.50 339 ARG A N 1
ATOM 2590 C CA . ARG A 1 339 ? 1.304 -4.814 7.423 1.00 89.50 339 ARG A CA 1
ATOM 2591 C C . ARG A 1 339 ? 0.984 -4.936 5.937 1.00 89.50 339 ARG A C 1
ATOM 2593 O O . ARG A 1 339 ? 1.904 -5.067 5.133 1.00 89.50 339 ARG A O 1
ATOM 2600 N N . GLN A 1 340 ? -0.286 -4.910 5.545 1.00 89.25 340 GLN A N 1
ATOM 2601 C CA . GLN A 1 340 ? -0.660 -4.995 4.141 1.00 89.25 340 GLN A CA 1
ATOM 2602 C C . GLN A 1 340 ? -0.953 -3.608 3.581 1.00 89.25 340 GLN A C 1
ATOM 2604 O O . GLN A 1 340 ? -1.874 -2.938 4.031 1.00 89.25 340 GLN A O 1
ATOM 2609 N N . VAL A 1 341 ? -0.196 -3.198 2.568 1.00 88.81 341 VAL A N 1
ATOM 2610 C CA . VAL A 1 341 ? -0.308 -1.861 1.991 1.00 88.81 341 VAL A CA 1
ATOM 2611 C C . VAL A 1 341 ? -1.633 -1.721 1.236 1.00 88.81 341 VAL A C 1
ATOM 2613 O O . VAL A 1 341 ? -1.849 -2.365 0.211 1.00 88.81 341 VAL A O 1
ATOM 2616 N N . CYS A 1 342 ? -2.524 -0.872 1.748 1.00 86.12 342 CYS A N 1
ATOM 2617 C CA . CYS A 1 342 ? -3.876 -0.676 1.222 1.00 86.12 342 CYS A CA 1
ATOM 2618 C C . CYS A 1 342 ? -4.025 0.712 0.577 1.00 86.12 342 CYS A C 1
ATOM 2620 O O . CYS A 1 342 ? -4.817 1.532 1.037 1.00 86.12 342 CYS A O 1
ATOM 2622 N N . LEU A 1 343 ? -3.248 0.970 -0.484 1.00 82.31 343 LEU A N 1
ATOM 2623 C CA . LEU A 1 343 ? -3.197 2.276 -1.163 1.00 82.31 343 LEU A CA 1
ATOM 2624 C C . LEU A 1 343 ? -4.527 2.717 -1.767 1.00 82.31 343 LEU A C 1
ATOM 2626 O O . LEU A 1 343 ? -4.820 3.901 -1.760 1.00 82.31 343 LEU A O 1
ATOM 2630 N N . TRP A 1 344 ? -5.316 1.790 -2.301 1.00 76.94 344 TRP A N 1
ATOM 2631 C CA . TRP A 1 344 ? -6.506 2.117 -3.084 1.00 76.94 344 TRP A CA 1
ATOM 2632 C C . TRP A 1 344 ? -7.764 1.679 -2.333 1.00 76.94 344 TRP A C 1
ATOM 2634 O O . TRP A 1 344 ? -7.959 0.483 -2.089 1.00 76.94 344 TRP A O 1
ATOM 2644 N N . VAL A 1 345 ? -8.606 2.642 -1.953 1.00 72.75 345 VAL A N 1
ATOM 2645 C CA . VAL A 1 345 ? -9.905 2.407 -1.296 1.00 72.75 345 VAL A CA 1
ATOM 2646 C C . VAL A 1 345 ? -11.029 2.393 -2.326 1.00 72.75 345 VAL A C 1
ATOM 2648 O O . VAL A 1 345 ? -10.999 3.140 -3.296 1.00 72.75 345 VAL A O 1
ATOM 2651 N N . GLY A 1 346 ? -12.029 1.534 -2.109 1.00 59.38 346 GLY A N 1
ATOM 2652 C CA . GLY A 1 346 ? -13.191 1.366 -2.995 1.00 59.38 346 GLY A CA 1
ATOM 2653 C C . GLY A 1 346 ? -13.019 0.255 -4.032 1.00 59.38 346 GLY A C 1
ATOM 2654 O O . GLY A 1 346 ? -13.985 -0.395 -4.414 1.00 59.38 346 GLY A O 1
ATOM 2655 N N . TYR A 1 347 ? -11.779 -0.073 -4.381 1.00 57.53 347 TYR A N 1
ATOM 2656 C CA . TYR A 1 347 ? -11.452 -1.146 -5.311 1.00 57.53 347 TYR A CA 1
ATOM 2657 C C . TYR A 1 347 ? -10.664 -2.196 -4.541 1.00 57.53 347 TYR A C 1
ATOM 2659 O O . TYR A 1 347 ? -9.667 -1.864 -3.907 1.00 57.53 347 TYR A O 1
ATOM 2667 N N . ARG A 1 348 ? -11.118 -3.460 -4.534 1.00 53.81 348 ARG A N 1
ATOM 2668 C CA . ARG A 1 348 ? -10.499 -4.597 -3.811 1.00 53.81 348 ARG A CA 1
ATOM 2669 C C . ARG A 1 348 ? -9.114 -4.959 -4.385 1.00 53.81 348 ARG A C 1
ATOM 2671 O O . ARG A 1 348 ? -8.884 -6.070 -4.855 1.00 53.81 348 ARG A O 1
ATOM 2678 N N . ARG A 1 349 ? -8.183 -4.002 -4.381 1.00 59.94 349 ARG A N 1
ATOM 2679 C CA . ARG A 1 349 ? -6.822 -4.123 -4.909 1.00 59.94 349 ARG A CA 1
ATOM 2680 C C . ARG A 1 349 ? -5.848 -4.711 -3.893 1.00 59.94 349 ARG A C 1
ATOM 2682 O O . ARG A 1 349 ? -4.743 -5.113 -4.230 1.00 59.94 349 ARG A O 1
ATOM 2689 N N . TRP A 1 350 ? -6.247 -4.807 -2.642 1.00 63.53 350 TRP A N 1
ATOM 2690 C CA . TRP A 1 350 ? -5.409 -5.389 -1.608 1.00 63.53 350 TRP A CA 1
ATOM 2691 C C . TRP A 1 350 ? -5.963 -6.753 -1.165 1.00 63.53 350 TRP A C 1
ATOM 2693 O O . TRP A 1 350 ? -5.188 -7.679 -0.957 1.00 63.53 350 TRP A O 1
ATOM 2703 N N . SER A 1 351 ? -7.282 -6.964 -1.131 1.00 68.94 351 SER A N 1
ATOM 2704 C CA . SER A 1 351 ? -7.876 -8.262 -0.774 1.00 68.94 351 SER A CA 1
ATOM 2705 C C . SER A 1 351 ? -8.400 -9.029 -1.994 1.00 68.94 351 SER A C 1
ATOM 2707 O O . SER A 1 351 ? -9.209 -8.527 -2.769 1.00 68.94 351 SER A O 1
ATOM 2709 N N . ARG A 1 352 ? -7.963 -10.284 -2.156 1.00 74.50 352 ARG A N 1
ATOM 2710 C CA . ARG A 1 352 ? -8.405 -11.190 -3.231 1.00 74.50 352 ARG A CA 1
ATOM 2711 C C . ARG A 1 352 ? -9.044 -12.440 -2.650 1.00 74.50 352 ARG A C 1
ATOM 2713 O O . ARG A 1 352 ? -8.622 -12.948 -1.609 1.00 74.50 352 ARG A O 1
ATOM 2720 N N . ARG A 1 353 ? -10.064 -12.962 -3.334 1.00 79.81 353 ARG A N 1
ATOM 2721 C CA . ARG A 1 353 ? -10.687 -14.228 -2.936 1.00 79.81 353 ARG A CA 1
ATOM 2722 C C . ARG A 1 353 ? -9.739 -15.385 -3.230 1.00 79.81 353 ARG A C 1
ATOM 2724 O O . ARG A 1 353 ? -9.010 -15.384 -4.219 1.00 79.81 353 ARG A O 1
ATOM 2731 N N . ARG A 1 354 ? -9.819 -16.437 -2.413 1.00 83.25 354 ARG A N 1
ATOM 2732 C CA . ARG A 1 354 ? -9.022 -17.660 -2.589 1.00 83.25 354 ARG A CA 1
ATOM 2733 C C . ARG A 1 354 ? -9.148 -18.254 -3.999 1.00 83.25 354 ARG A C 1
ATOM 2735 O O . ARG A 1 354 ? -8.148 -18.688 -4.554 1.00 83.25 354 ARG A O 1
ATOM 2742 N N . GLY A 1 355 ? -10.353 -18.260 -4.576 1.00 81.69 355 GLY A N 1
ATOM 2743 C CA . GLY A 1 355 ? -10.595 -18.780 -5.929 1.00 81.69 355 GLY A CA 1
ATOM 2744 C C . GLY A 1 355 ? -9.809 -18.040 -7.017 1.00 81.69 355 GLY A C 1
ATOM 2745 O O . GLY A 1 355 ? -9.233 -18.675 -7.893 1.00 81.69 355 GLY A O 1
ATOM 2746 N N . GLU A 1 356 ? -9.690 -16.715 -6.908 1.00 79.69 356 GLU A N 1
ATOM 2747 C CA . GLU A 1 356 ? -8.925 -15.892 -7.857 1.00 79.69 356 GLU A CA 1
ATOM 2748 C C . GLU A 1 356 ? -7.421 -16.183 -7.770 1.00 79.69 356 GLU A C 1
ATOM 2750 O O . GLU A 1 356 ? -6.735 -16.274 -8.787 1.00 79.69 356 GLU A O 1
ATOM 2755 N N . LEU A 1 357 ? -6.909 -16.385 -6.552 1.00 81.44 357 LEU A N 1
ATOM 2756 C CA . LEU A 1 357 ? -5.512 -16.757 -6.316 1.00 81.44 357 LEU A CA 1
ATOM 2757 C C . LEU A 1 357 ? -5.181 -18.131 -6.922 1.00 81.44 357 LEU A C 1
ATOM 2759 O O . LEU A 1 357 ? -4.112 -18.299 -7.509 1.00 81.44 357 LEU A O 1
ATOM 2763 N N . LYS A 1 358 ? -6.106 -19.097 -6.822 1.00 81.94 358 LYS A N 1
ATOM 2764 C CA . LYS A 1 358 ? -5.956 -20.428 -7.434 1.00 81.94 358 LYS A CA 1
ATOM 2765 C C . LYS A 1 358 ? -5.917 -20.353 -8.954 1.00 81.94 358 LYS A C 1
ATOM 2767 O O . LYS A 1 358 ? -5.000 -20.899 -9.555 1.00 81.94 358 LYS A O 1
ATOM 2772 N N . ALA A 1 359 ? -6.879 -19.652 -9.560 1.00 78.25 359 ALA A N 1
ATOM 2773 C CA . ALA A 1 359 ? -6.978 -19.526 -11.014 1.00 78.25 359 ALA A CA 1
ATOM 2774 C C . ALA A 1 359 ? -5.680 -18.975 -11.625 1.00 78.25 359 ALA A C 1
ATOM 2776 O O . ALA A 1 359 ? -5.233 -19.424 -12.673 1.00 78.25 359 ALA A O 1
ATOM 2777 N N . ARG A 1 360 ? -5.018 -18.050 -10.926 1.00 76.12 360 ARG A N 1
ATOM 2778 C CA . ARG A 1 360 ? -3.729 -17.488 -11.349 1.00 76.12 360 ARG A CA 1
ATOM 2779 C C . ARG A 1 360 ? -2.566 -18.439 -11.192 1.00 76.12 360 ARG A C 1
ATOM 2781 O O . ARG A 1 360 ? -1.726 -18.504 -12.081 1.00 76.12 360 ARG A O 1
ATOM 2788 N N . ALA A 1 361 ? -2.502 -19.149 -10.069 1.00 76.94 361 ALA A N 1
ATOM 2789 C CA . ALA A 1 361 ? -1.487 -20.173 -9.880 1.00 76.94 361 ALA A CA 1
ATOM 2790 C C . ALA A 1 361 ? -1.584 -21.240 -10.984 1.00 76.94 361 ALA A C 1
ATOM 2792 O O . ALA A 1 361 ? -0.550 -21.624 -11.522 1.00 76.94 361 ALA A O 1
ATOM 2793 N N . ALA A 1 362 ? -2.808 -21.614 -11.376 1.00 74.38 362 ALA A N 1
ATOM 2794 C CA . ALA A 1 362 ? -3.072 -22.525 -12.487 1.00 74.38 362 ALA A CA 1
ATOM 2795 C C . ALA A 1 362 ? -2.699 -21.921 -13.858 1.00 74.38 362 ALA A C 1
ATOM 2797 O O . ALA A 1 362 ? -1.976 -22.542 -14.633 1.00 74.38 362 ALA A O 1
ATOM 2798 N N . ALA A 1 363 ? -3.102 -20.680 -14.156 1.00 71.06 363 ALA A N 1
ATOM 2799 C CA . ALA A 1 363 ? -2.744 -20.013 -15.416 1.00 71.06 363 ALA A CA 1
ATOM 2800 C C . ALA A 1 363 ? -1.222 -19.832 -15.579 1.00 71.06 363 ALA A C 1
ATOM 2802 O O . ALA A 1 363 ? -0.686 -19.917 -16.682 1.00 71.06 363 ALA A O 1
ATOM 2803 N N . ALA A 1 364 ? -0.510 -19.619 -14.469 1.00 67.81 364 ALA A N 1
ATOM 2804 C CA . ALA A 1 364 ? 0.943 -19.522 -14.434 1.00 67.81 364 ALA A CA 1
ATOM 2805 C C . ALA A 1 364 ? 1.654 -20.852 -14.724 1.00 67.81 364 ALA A C 1
ATOM 2807 O O . ALA A 1 364 ? 2.805 -20.837 -15.155 1.00 67.81 364 ALA A O 1
ATOM 2808 N N . SER A 1 365 ? 1.012 -21.990 -14.449 1.00 61.28 365 SER A N 1
ATOM 2809 C CA . SER A 1 365 ? 1.592 -23.317 -14.677 1.00 61.28 365 SER A CA 1
ATOM 2810 C C . SER A 1 365 ? 1.390 -23.856 -16.091 1.00 61.28 365 SER A C 1
ATOM 2812 O O . SER A 1 365 ? 2.178 -24.703 -16.492 1.00 61.28 365 SER A O 1
ATOM 2814 N N . VAL A 1 366 ? 0.404 -23.347 -16.840 1.00 51.56 366 VAL A N 1
ATOM 2815 C CA . VAL A 1 366 ? 0.087 -23.785 -18.217 1.00 51.56 366 VAL A CA 1
ATOM 2816 C C . VAL A 1 366 ? 1.103 -23.272 -19.254 1.00 51.56 366 VAL A C 1
ATOM 2818 O O . VAL A 1 366 ? 1.206 -23.820 -20.341 1.00 51.56 366 VAL A O 1
ATOM 2821 N N . ARG A 1 367 ? 1.908 -22.249 -18.933 1.00 42.84 367 ARG A N 1
ATOM 2822 C CA . ARG A 1 367 ? 2.934 -21.682 -19.840 1.00 42.84 367 ARG A CA 1
ATOM 2823 C C . ARG A 1 367 ? 4.279 -22.434 -19.832 1.00 42.84 367 ARG A C 1
ATOM 2825 O O . ARG A 1 367 ? 5.315 -21.806 -20.041 1.00 42.84 367 ARG A O 1
ATOM 2832 N N . ARG A 1 368 ? 4.290 -23.734 -19.531 1.00 36.16 368 ARG A N 1
ATOM 2833 C CA . ARG A 1 368 ? 5.514 -24.552 -19.518 1.00 36.16 368 ARG A CA 1
ATOM 2834 C C . ARG A 1 368 ? 5.657 -25.420 -20.747 1.00 36.16 368 ARG A C 1
ATOM 2836 O O . ARG A 1 368 ? 4.633 -26.000 -21.154 1.00 36.16 368 ARG A O 1
#